Protein 3AV8 (pdb70)

Foldseek 3Di:
DKAWEWEQEPVGIDTDIARQPAFQVVVVVVVPDDAFDDPLQQADCGWKKFWPDDDQWDVVRHDHDPPVVVVRGIDNRSRTGHDYHTYIYTDCSVVPD/DWAWEWEQEPVGIDIFIGDQPDFQVVRCVVVPDDAWDDPLQQAALGWKKFFDDDDAWDVPRHDHDDPVCVVRGIDNRSRTGHPYHTYIYTPCSVVDD/DWAWEWEAEPVGIDTWIADQPDFQVVRCVVVVHDAFDDPLQQADCGWKKFWDDDDQWPQVRHDHADVVCVVSGIHNRSRTGHDYHTYIYTRCSVPRD/DWAWEWEQEPVGIDIWIADQPAFQVVRCVVVPHDAWDDPLQQAALTWKKFFDDDDAWDPPRHDHDDPVCVVRGIDRRSRTGHPYHTYIYTPCSVVVD

InterPro domains:
  IPR001041 2Fe-2S ferredoxin-type iron-sulfur binding domain [PF00111] (11-83)
  IPR001041 2Fe-2S ferredoxin-type iron-sulfur binding domain [PS51085] (4-94)
  IPR001041 2Fe-2S ferredoxin-type iron-sulfur binding domain [cd00207] (6-89)
  IPR006058 2Fe-2S ferredoxin, iron-sulphur binding site [PS00197] (40-48)
  IPR010241 Ferredoxin [2Fe-2S], plant and bacteria [TIGR02008] (2-97)
  IPR012675 Beta-grasp domain superfamily [G3DSA:3.10.20.30] (1-97)
  IPR036010 2Fe-2S ferredoxin-like superfamily [SSF54292] (2-96)

Organism: Aphanothece sacrum (NCBI:txid1122)

Radius of gyration: 24.13 Å; Cα contacts (8 Å, |Δi|>4): 921; chains: 4; bounding box: 49×52×68 Å

B-factor: mean 28.01, std 10.59, range [14.4, 88.68]

Nearest PDB structures (foldseek):
  3av8-assembly4_D  TM=1.004E+00  e=5.946E-20  Aphanothece sacrum
  1off-assembly1_A  TM=9.901E-01  e=1.319E-16  Synechocystis sp. PCC 6803
  4zhp-assembly1_A  TM=9.898E-01  e=2.352E-15  Solanum tuberosum
  3w5u-assembly4_H  TM=9.886E-01  e=1.447E-14  Zea mays
  4itk-assembly1_A  TM=9.803E-01  e=2.243E-14  Chlamydomonas reinhardtii

Sequence (388 aa):
ASYKVTLKTPDGDNVITVPDDEYILDVAEEQGLDLPYSCRAGACSTCAGKLVSGPAPDQSDQSFLDDDQIQAGYILTCVAYPTGDCVIETHKEEALYASYKVTLKTPDGDNVITVPDDEYILDVAEEQGLDLPYSCRAGACSTCAGKLVSGPAPDQSDQSFLDDDQIQAGYILTCVAYPTGDCVIETHKEEALYASYKVTLKTPDGDNVITVPDDEYILDVAEEQGLDLPYSCRAGACSTCAGKLVSGPAPDQSDQSFLDDDQIQAGYILTCVAYPTGDCVIETHKEEALYASYKVTLKTPDGDNVITVPDDEYILDVAEEQGLDLPYSCRAGACSTCAGKLVSGPAPDQSDQSFLDDDQIQAGYILTCVAYPTGDCVIETHKEEALY

Solvent-accessible surface area: 18842 Å² total; per-residue (Å²): 89,48,51,59,0,26,0,76,23,102,98,28,84,25,20,5,16,0,40,63,102,65,53,0,0,57,2,0,55,95,35,44,33,86,6,39,109,68,59,85,63,1,60,30,10,34,6,1,0,54,40,82,54,38,65,70,10,54,20,97,72,22,83,101,4,75,122,111,42,63,132,56,14,31,2,0,3,7,7,0,55,2,62,10,89,5,34,0,52,8,71,52,40,143,51,29,185,88,60,54,121,0,31,0,82,20,109,128,34,98,49,87,10,84,0,36,60,104,69,51,0,0,60,3,0,53,113,72,59,27,129,10,39,94,71,59,93,63,1,61,28,20,35,7,0,0,55,44,71,54,44,64,65,9,53,25,96,67,30,82,99,5,76,126,107,36,54,156,56,14,31,2,0,3,4,6,0,51,1,64,9,84,6,38,0,55,9,69,51,64,146,38,25,258,96,68,59,109,0,31,0,68,21,109,138,33,93,54,89,2,56,0,41,66,103,62,53,0,0,50,4,0,66,135,102,64,31,116,8,40,93,71,60,85,65,0,62,32,14,33,6,1,0,49,36,67,23,38,28,49,10,64,19,100,74,30,82,95,9,61,96,93,18,57,117,53,10,29,3,0,2,4,7,0,59,2,60,7,86,6,36,0,58,9,76,43,74,193,37,30,255,90,61,54,116,0,25,0,71,22,42,133,31,80,53,78,10,86,0,35,60,105,68,51,0,0,51,5,0,56,127,112,58,36,135,14,24,101,53,54,87,63,1,60,25,1,5,6,0,0,63,44,81,54,41,62,67,10,54,21,96,66,27,82,88,6,79,121,114,43,62,155,55,14,34,2,0,3,6,6,0,50,2,64,8,89,6,34,0,70,6,24,34,11,60,36,28,133

CATH classification: 3.10.20.30

Structure (mmCIF, N/CA/C/O backbone):
data_3AV8
#
_entry.id   3AV8
#
_cell.length_a   92.027
_cell.length_b   92.027
_cell.length_c   46.286
_cell.angle_alpha   90.00
_cell.angle_beta   90.00
_cell.angle_gamma   90.00
#
_symmetry.space_group_name_H-M   'P 41'
#
loop_
_entity.id
_entity.type
_entity.pdbx_description
1 polymer Ferredoxin-1
2 non-polymer 'FE2/S2 (INORGANIC) CLUSTER'
3 non-polymer 'SULFATE ION'
4 water water
#
loop_
_atom_site.group_PDB
_atom_site.id
_atom_site.type_symbol
_atom_site.label_atom_id
_atom_site.label_alt_id
_atom_site.label_comp_id
_atom_site.label_asym_id
_atom_site.label_entity_id
_atom_site.label_seq_id
_atom_site.pdbx_PDB_ins_code
_atom_site.Cartn_x
_atom_site.Cartn_y
_atom_site.Cartn_z
_atom_site.occupancy
_atom_site.B_iso_or_equiv
_atom_site.auth_seq_id
_atom_site.auth_comp_id
_atom_site.auth_asym_id
_atom_site.auth_atom_id
_atom_site.pdbx_PDB_model_num
ATOM 1 N N . ALA A 1 1 ? 67.883 42.976 24.086 1.00 29.09 1 ALA A N 1
ATOM 2 C CA . ALA A 1 1 ? 68.831 43.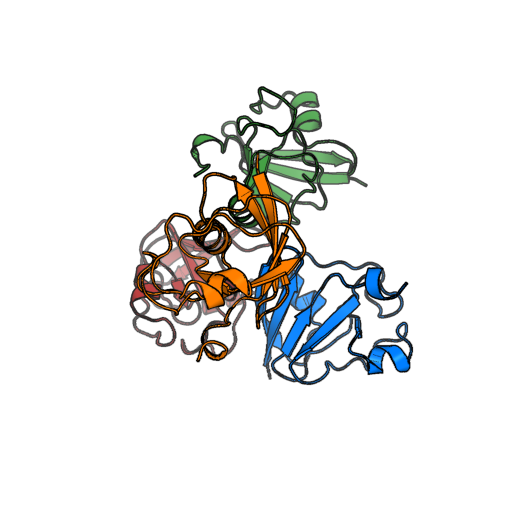742 23.248 1.00 27.00 1 ALA A CA 1
ATOM 3 C C . ALA A 1 1 ? 68.420 45.164 23.379 1.00 24.12 1 ALA A C 1
ATOM 4 O O . ALA A 1 1 ? 67.247 45.386 23.692 1.00 27.93 1 ALA A O 1
ATOM 6 N N . SER A 1 2 ? 69.365 46.029 23.116 1.00 22.18 2 SER A N 1
ATOM 7 C CA . SER A 1 2 ? 68.987 47.443 23.143 1.00 26.73 2 SER A CA 1
ATOM 8 C C . SER A 1 2 ? 69.628 48.091 21.959 1.00 25.84 2 SER A C 1
ATOM 9 O O . SER A 1 2 ? 70.553 47.525 21.323 1.00 27.96 2 SER A O 1
ATOM 12 N N . TYR A 1 3 ? 69.100 49.256 21.583 1.00 20.65 3 TYR A N 1
ATOM 13 C CA . TYR A 1 3 ? 69.540 50.013 20.396 1.00 19.43 3 TYR A CA 1
ATOM 14 C C . TYR A 1 3 ? 69.691 51.482 20.673 1.00 21.39 3 TYR A C 1
ATOM 15 O O . TYR A 1 3 ? 69.009 52.015 21.552 1.00 23.05 3 TYR A O 1
ATOM 24 N N . LYS A 1 4 ? 70.630 52.113 19.980 1.00 18.74 4 LYS A N 1
ATOM 25 C CA . LYS A 1 4 ? 70.793 53.508 20.073 1.00 17.72 4 LYS A CA 1
ATOM 26 C C . LYS A 1 4 ? 69.794 54.168 19.119 1.00 23.29 4 LYS A C 1
ATOM 27 O O . LYS A 1 4 ? 69.850 53.994 17.872 1.00 21.42 4 LYS A O 1
ATOM 33 N N . VAL A 1 5 ? 68.863 54.949 19.678 1.00 19.75 5 VAL A N 1
ATOM 34 C CA . VAL A 1 5 ? 67.842 55.648 18.901 1.00 18.42 5 VAL A CA 1
ATOM 35 C C . VAL A 1 5 ? 68.131 57.128 19.001 1.00 21.30 5 VAL A C 1
ATOM 36 O O . VAL A 1 5 ? 68.178 57.709 20.116 1.00 23.45 5 VAL A O 1
ATOM 40 N N . THR A 1 6 ? 68.438 57.776 17.872 1.00 19.58 6 THR A N 1
ATOM 41 C CA . THR A 1 6 ? 68.663 59.179 17.861 1.00 21.53 6 THR A CA 1
ATOM 42 C C . THR A 1 6 ? 67.339 59.857 17.559 1.00 23.96 6 THR A C 1
ATOM 43 O O . THR A 1 6 ? 66.769 59.655 16.498 1.00 20.81 6 THR A O 1
ATOM 47 N N . LEU A 1 7 ? 66.795 60.673 18.467 1.00 21.75 7 LEU A N 1
ATOM 48 C CA . LEU A 1 7 ? 65.529 61.368 18.179 1.00 20.19 7 LEU A CA 1
ATOM 49 C C . LEU A 1 7 ? 65.926 62.836 17.790 1.00 23.88 7 LEU A C 1
ATOM 50 O O . LEU A 1 7 ? 66.576 63.586 18.557 1.00 24.19 7 LEU A O 1
ATOM 55 N N . LYS A 1 8 ? 65.557 63.257 16.581 1.00 22.14 8 LYS A N 1
ATOM 56 C CA . LYS A 1 8 ? 65.876 64.616 16.090 1.00 22.84 8 LYS A CA 1
ATOM 57 C C . LYS A 1 8 ? 64.597 65.410 16.339 1.00 21.51 8 LYS A C 1
ATOM 58 O O . LYS A 1 8 ? 63.614 65.240 15.607 1.00 24.85 8 LYS A O 1
ATOM 64 N N . THR A 1 9 ? 64.608 66.214 17.412 1.00 24.81 9 THR A N 1
ATOM 65 C CA . THR A 1 9 ? 63.424 66.983 17.767 1.00 34.09 9 THR A CA 1
ATOM 66 C C . THR A 1 9 ? 63.550 68.447 17.260 1.00 43.72 9 THR A C 1
ATOM 67 O O . THR A 1 9 ? 64.628 68.919 16.911 1.00 33.96 9 THR A O 1
ATOM 71 N N . PRO A 1 10 ? 62.433 69.163 17.189 1.00 41.73 10 PRO A N 1
ATOM 72 C CA . PRO A 1 10 ? 62.565 70.548 16.685 1.00 39.68 10 PRO A CA 1
ATOM 73 C C . PRO A 1 10 ? 63.609 71.309 17.496 1.00 46.47 10 PRO A C 1
ATOM 74 O O . PRO A 1 10 ? 64.256 72.226 17.007 1.00 56.95 10 PRO A O 1
ATOM 78 N N . ASP A 1 11 ? 63.777 70.909 18.743 1.00 42.23 11 ASP A N 1
ATOM 79 C CA . ASP A 1 11 ? 64.721 71.560 19.640 1.00 47.01 11 ASP A CA 1
ATOM 80 C C . ASP A 1 11 ? 66.185 71.108 19.543 1.00 57.70 11 ASP A C 1
ATOM 81 O O . ASP A 1 11 ? 67.079 71.912 19.761 1.00 60.96 11 ASP A O 1
ATOM 86 N N . GLY A 1 12 ? 66.428 69.837 19.217 1.00 48.51 12 GLY A N 1
ATOM 87 C CA . GLY A 1 12 ? 67.784 69.321 19.119 1.00 32.06 12 GLY A CA 1
ATOM 88 C C . GLY A 1 12 ? 67.749 67.789 19.015 1.00 40.92 12 GLY A C 1
ATOM 89 O O . GLY A 1 12 ? 66.687 67.158 19.167 1.00 36.57 12 GLY A O 1
ATOM 90 N N . ASP A 1 13 ? 68.918 67.214 18.758 1.00 26.68 13 ASP A N 1
ATOM 91 C CA . ASP A 1 13 ? 69.113 65.745 18.663 1.00 27.94 13 ASP A CA 1
ATOM 92 C C . ASP A 1 13 ? 69.447 65.106 19.953 1.00 27.47 13 ASP A C 1
ATOM 93 O O . ASP A 1 13 ? 70.322 65.578 20.662 1.00 29.32 13 ASP A O 1
ATOM 98 N N . ASN A 1 14 ? 68.780 63.988 20.241 1.00 24.72 14 ASN A N 1
ATOM 99 C CA . ASN A 1 14 ? 69.086 63.261 21.473 1.00 23.93 14 ASN A CA 1
ATOM 100 C C . ASN A 1 14 ? 69.303 61.786 21.259 1.00 20.95 14 ASN A C 1
ATOM 101 O O . ASN A 1 14 ? 68.401 61.115 20.805 1.00 24.28 14 ASN A O 1
ATOM 106 N N . VAL A 1 15 ? 70.452 61.298 21.629 1.00 23.58 15 VAL A N 1
ATOM 107 C CA . VAL A 1 15 ? 70.762 59.879 21.498 1.00 26.62 15 VAL A CA 1
ATOM 108 C C . VAL A 1 15 ? 70.375 59.214 22.818 1.00 28.84 15 VAL A C 1
ATOM 109 O O . VAL A 1 15 ? 70.859 59.581 23.890 1.00 28.99 15 VAL A O 1
ATOM 113 N N . ILE A 1 16 ? 69.446 58.281 22.736 1.00 21.38 16 ILE A N 1
ATOM 114 C CA . ILE A 1 16 ? 69.092 57.513 23.927 1.00 20.81 16 ILE A CA 1
ATOM 115 C C . ILE A 1 16 ? 69.195 55.994 23.650 1.00 26.44 16 ILE A C 1
ATOM 116 O O . ILE A 1 16 ? 69.258 55.523 22.498 1.00 22.46 16 ILE A O 1
ATOM 121 N N . THR A 1 17 ? 69.111 55.175 24.681 1.00 22.40 17 THR A N 1
ATOM 122 C CA . THR A 1 17 ? 69.200 53.705 24.536 1.00 21.37 17 THR A CA 1
ATOM 123 C C . THR A 1 17 ? 67.845 53.162 24.794 1.00 24.10 17 THR A C 1
ATOM 124 O O . THR A 1 17 ? 67.208 53.352 25.884 1.00 24.17 17 THR A O 1
ATOM 128 N N . VAL A 1 18 ? 67.294 52.458 23.799 1.00 20.47 18 VAL A N 1
ATOM 129 C CA . VAL A 1 18 ? 66.003 51.895 23.981 1.00 19.01 18 VAL A CA 1
ATOM 130 C C . VAL A 1 18 ? 66.034 50.370 23.883 1.00 22.14 18 VAL A C 1
ATOM 131 O O . VAL A 1 18 ? 66.545 49.860 22.841 1.00 22.17 18 VAL A O 1
ATOM 135 N N . PRO A 1 19 ? 65.511 49.621 24.871 1.00 22.20 19 PRO A N 1
ATOM 136 C CA . PRO A 1 19 ? 65.485 48.154 24.794 1.00 24.03 19 PRO A CA 1
ATOM 137 C C . PRO A 1 19 ? 64.529 47.701 23.693 1.00 29.27 19 PRO A C 1
ATOM 138 O O . PRO A 1 19 ? 63.563 48.441 23.326 1.00 21.33 19 PRO A O 1
ATOM 142 N N . ASP A 1 20 ? 64.740 46.488 23.137 1.00 24.04 20 ASP A N 1
ATOM 143 C CA . ASP A 1 20 ? 63.828 46.002 22.081 1.00 22.15 20 ASP A CA 1
ATOM 144 C C . ASP A 1 20 ? 62.365 45.721 22.484 1.00 21.71 20 ASP A C 1
ATOM 145 O O . ASP A 1 20 ? 61.499 45.515 21.642 1.00 22.91 20 ASP A O 1
ATOM 150 N N . ASP A 1 21 ? 62.083 45.712 23.814 1.00 21.91 21 ASP A N 1
ATOM 151 C CA . ASP A 1 21 ? 60.731 45.423 24.273 1.00 23.65 21 ASP A CA 1
ATOM 152 C C . ASP A 1 21 ? 60.031 46.570 24.969 1.00 23.12 21 ASP A C 1
ATOM 153 O O . ASP A 1 21 ? 59.085 46.341 25.727 1.00 27.14 21 ASP A O 1
ATOM 158 N N . GLU A 1 22 ? 60.504 47.772 24.706 1.00 24.32 22 GLU A N 1
ATOM 159 C CA . GLU A 1 22 ? 59.854 49.005 25.246 1.00 23.18 22 GLU A CA 1
ATOM 160 C C . GLU A 1 22 ? 59.570 49.963 24.070 1.00 24.44 22 GLU A C 1
ATOM 161 O O . GLU A 1 22 ? 60.337 50.053 23.099 1.00 24.17 22 GLU A O 1
ATOM 167 N N . TYR A 1 23 ? 58.494 50.690 24.184 1.00 21.75 23 TYR A N 1
ATOM 168 C CA . TYR A 1 23 ? 58.111 51.654 23.137 1.00 20.69 23 TYR A CA 1
ATOM 169 C C . TYR A 1 23 ? 58.981 52.830 23.143 1.00 21.21 23 TYR A C 1
ATOM 170 O O . TYR A 1 23 ? 59.441 53.345 24.162 1.00 22.24 23 TYR A O 1
ATOM 179 N N . ILE A 1 24 ? 59.232 53.415 21.953 1.00 18.82 24 ILE A N 1
ATOM 180 C CA . ILE A 1 24 ? 60.103 54.519 21.870 1.00 18.18 24 ILE A CA 1
ATOM 181 C C . ILE A 1 24 ? 59.617 55.757 22.635 1.00 19.61 24 ILE A C 1
ATOM 182 O O . ILE A 1 24 ? 60.459 56.387 23.285 1.00 20.76 24 ILE A O 1
ATOM 187 N N . LEU A 1 25 ? 58.304 56.048 22.564 1.00 18.67 25 LEU A N 1
ATOM 188 C CA . LEU A 1 25 ? 57.832 57.247 23.277 1.00 19.16 25 LEU A CA 1
ATOM 189 C C . LEU A 1 25 ? 58.082 57.059 24.810 1.00 19.21 25 LEU A C 1
ATOM 190 O O . LEU A 1 25 ? 58.530 58.017 25.486 1.00 21.09 25 LEU A O 1
ATOM 195 N N . ASP A 1 26 ? 57.724 55.840 25.286 1.00 22.58 26 ASP A N 1
ATOM 196 C CA . ASP A 1 26 ? 57.825 55.561 26.748 1.00 24.49 26 ASP A CA 1
ATOM 197 C C . ASP A 1 26 ? 59.230 55.821 27.222 1.00 20.64 26 ASP A C 1
ATOM 198 O O . ASP A 1 26 ? 59.469 56.516 28.231 1.00 23.67 26 ASP A O 1
ATOM 203 N N . VAL A 1 27 ? 60.225 55.267 26.508 1.00 22.19 27 VAL A N 1
ATOM 204 C CA . VAL A 1 27 ? 61.580 55.407 26.913 1.00 22.36 27 VAL A CA 1
ATOM 205 C C . VAL A 1 27 ? 62.091 56.787 26.747 1.00 21.21 27 VAL A C 1
ATOM 206 O O . VAL A 1 27 ? 62.859 57.343 27.552 1.00 25.05 27 VAL A O 1
ATOM 210 N N . ALA A 1 28 ? 61.641 57.511 25.683 1.00 19.48 28 ALA A N 1
ATOM 211 C CA . ALA A 1 28 ? 62.057 58.877 25.587 1.00 19.21 28 ALA A CA 1
ATOM 212 C C . ALA A 1 28 ? 61.606 59.814 26.787 1.00 19.65 28 ALA A C 1
ATOM 213 O O . ALA A 1 28 ? 62.332 60.707 27.212 1.00 22.81 28 ALA A O 1
ATOM 215 N N . GLU A 1 29 ? 60.374 59.580 27.161 1.00 20.61 29 GLU A N 1
ATOM 216 C CA . GLU A 1 29 ? 59.820 60.379 28.275 1.00 20.02 29 GLU A CA 1
ATOM 217 C C . GLU A 1 29 ? 60.639 60.058 29.573 1.00 21.67 29 GLU A C 1
ATOM 218 O O . GLU A 1 29 ? 60.838 60.978 30.390 1.00 23.71 29 GLU A O 1
ATOM 224 N N . GLU A 1 30 ? 61.013 58.779 29.803 1.00 24.15 30 GLU A N 1
ATOM 225 C CA . GLU A 1 30 ? 61.799 58.358 30.976 1.00 26.82 30 GLU A CA 1
ATOM 226 C C . GLU A 1 30 ? 63.105 59.144 30.947 1.00 28.18 30 GLU A C 1
ATOM 227 O O . GLU A 1 30 ? 63.706 59.400 31.965 1.00 29.18 30 GLU A O 1
ATOM 233 N N . GLN A 1 31 ? 63.597 59.522 29.771 1.00 25.23 31 GLN A N 1
ATOM 234 C CA . GLN A 1 31 ? 64.862 60.250 29.646 1.00 26.48 31 GLN A CA 1
ATOM 235 C C . GLN A 1 31 ? 64.734 61.757 29.635 1.00 39.83 31 GLN A C 1
ATOM 236 O O . GLN A 1 31 ? 65.695 62.457 29.378 1.00 36.77 31 GLN A O 1
ATOM 242 N N . GLY A 1 32 ? 63.526 62.258 29.914 1.00 24.97 32 GLY A N 1
ATOM 243 C CA . GLY A 1 32 ? 63.265 63.671 30.020 1.00 24.56 32 GLY A CA 1
ATOM 244 C C . GLY A 1 32 ? 62.910 64.365 28.756 1.00 35.64 32 GLY A C 1
ATOM 245 O O . GLY A 1 32 ? 62.961 65.587 28.699 1.00 37.70 32 GLY A O 1
ATOM 246 N N . LEU A 1 33 ? 62.543 63.611 27.728 1.00 26.20 33 LEU A N 1
ATOM 247 C CA . LEU A 1 33 ? 62.173 64.282 26.437 1.00 26.46 33 LEU A CA 1
ATOM 248 C C . LEU A 1 33 ? 60.655 64.489 26.441 1.00 30.39 33 LEU A C 1
ATOM 249 O O . LEU A 1 33 ? 59.926 63.668 27.039 1.00 30.25 33 LEU A O 1
ATOM 254 N N . ASP A 1 34 ? 60.201 65.522 25.720 1.00 27.75 34 ASP A N 1
ATOM 255 C CA . ASP A 1 34 ? 58.758 65.835 25.700 1.00 29.08 34 ASP A CA 1
ATOM 256 C C . ASP A 1 34 ? 58.375 65.656 24.258 1.00 28.94 34 ASP A C 1
ATOM 257 O O . ASP A 1 34 ? 58.725 66.473 23.405 1.00 33.53 34 ASP A O 1
ATOM 262 N N . LEU A 1 35 ? 57.699 64.579 23.973 1.00 23.52 35 LEU A N 1
ATOM 263 C CA . LEU A 1 35 ? 57.274 64.311 22.572 1.00 21.80 35 LEU A CA 1
ATOM 264 C C . LEU A 1 35 ? 55.746 64.340 22.564 1.00 25.22 35 LEU A C 1
ATOM 265 O O . LEU A 1 35 ? 55.061 64.034 23.577 1.00 22.49 35 LEU A O 1
ATOM 270 N N . PRO A 1 36 ? 55.152 64.638 21.408 1.00 19.47 36 PRO A N 1
ATOM 271 C CA . PRO A 1 36 ? 53.704 64.698 21.322 1.00 19.72 36 PRO A CA 1
ATOM 272 C C . PRO A 1 36 ? 52.992 63.366 21.401 1.00 23.17 36 PRO A C 1
ATOM 273 O O . PRO A 1 36 ? 53.514 62.324 20.931 1.00 21.27 36 PRO A O 1
ATOM 277 N N . TYR A 1 37 ? 51.762 63.391 21.926 1.00 21.08 37 TYR A N 1
ATOM 278 C CA . TYR A 1 37 ? 50.946 62.221 21.976 1.00 19.48 37 TYR A CA 1
ATOM 279 C C . TYR A 1 37 ? 49.513 62.595 22.448 1.00 17.73 37 TYR A C 1
ATOM 280 O O . TYR A 1 37 ? 49.317 63.696 23.031 1.00 20.97 37 TYR A O 1
ATOM 289 N N . SER A 1 38 ? 48.591 61.718 22.132 1.00 19.20 38 SER A N 1
ATOM 290 C CA . SER A 1 38 ? 47.258 61.851 22.651 1.00 18.82 38 SER A CA 1
ATOM 291 C C . SER A 1 38 ? 46.745 60.428 22.958 1.00 21.03 38 SER A C 1
ATOM 292 O O . SER A 1 38 ? 46.796 60.014 24.104 1.00 20.95 38 SER A O 1
ATOM 295 N N . CYS A 1 39 ? 46.250 59.653 22.018 1.00 17.27 39 CYS A N 1
ATOM 296 C CA . CYS A 1 39 ? 45.656 58.385 22.317 1.00 19.74 39 CYS A CA 1
ATOM 297 C C . CYS A 1 39 ? 46.591 57.313 22.929 1.00 23.72 39 CYS A C 1
ATOM 298 O O . CYS A 1 39 ? 46.127 56.449 23.669 1.00 21.81 39 CYS A O 1
ATOM 301 N N . ARG A 1 40 ? 47.876 57.339 22.583 1.00 19.81 40 ARG A N 1
ATOM 302 C CA . ARG A 1 40 ? 48.888 56.346 22.973 1.00 20.92 40 ARG A CA 1
ATOM 303 C C . ARG A 1 40 ? 48.434 54.932 22.659 1.00 19.99 40 ARG A C 1
ATOM 304 O O . ARG A 1 40 ? 48.828 53.977 23.349 1.00 22.64 40 ARG A O 1
ATOM 312 N N . ALA A 1 41 ? 47.692 54.750 21.568 1.00 19.17 41 ALA A N 1
ATOM 313 C CA . ALA A 1 41 ? 47.138 53.422 21.217 1.00 22.26 41 ALA A CA 1
ATOM 314 C C . ALA A 1 41 ? 47.275 53.128 19.700 1.00 20.79 41 ALA A C 1
ATOM 315 O O . ALA A 1 41 ? 46.636 52.184 19.139 1.00 26.50 41 ALA A O 1
ATOM 317 N N . GLY A 1 42 ? 48.127 53.937 19.060 1.00 22.76 42 GLY A N 1
ATOM 318 C CA . GLY A 1 42 ? 48.336 53.675 17.634 1.00 23.61 42 GLY A CA 1
ATOM 319 C C . GLY A 1 42 ? 47.181 54.013 16.745 1.00 29.34 42 GLY A C 1
ATOM 320 O O . GLY A 1 42 ? 47.112 53.513 15.609 1.00 25.60 42 GLY A O 1
ATOM 321 N N . ALA A 1 43 ? 46.274 54.859 17.234 1.00 25.00 43 ALA A N 1
ATOM 322 C CA . ALA A 1 43 ? 45.097 55.129 16.424 1.00 25.03 43 ALA A CA 1
ATOM 323 C C . ALA A 1 43 ? 44.870 56.548 15.997 1.00 30.51 43 ALA A C 1
ATOM 324 O O . ALA A 1 43 ? 43.702 56.974 15.676 1.00 27.84 43 ALA A O 1
ATOM 326 N N . CYS A 1 44 ? 45.938 57.322 15.960 1.00 28.03 44 CYS A N 1
ATOM 327 C CA . CYS A 1 44 ? 45.856 58.698 15.573 1.00 27.17 44 CYS A CA 1
ATOM 328 C C . CYS A 1 44 ? 47.227 59.088 15.005 1.00 26.21 44 CYS A C 1
ATOM 329 O O . CYS A 1 44 ? 48.058 58.180 14.716 1.00 27.09 44 CYS A O 1
ATOM 332 N N . SER A 1 45 ? 47.425 60.347 14.740 1.00 26.62 45 SER A N 1
ATOM 333 C CA . SER A 1 45 ? 48.713 60.706 14.166 1.00 27.31 45 SER A CA 1
ATOM 334 C C . SER A 1 45 ? 49.503 61.625 15.047 1.00 23.09 45 SER A C 1
ATOM 335 O O . SER A 1 45 ? 50.526 62.164 14.671 1.00 22.06 45 SER A O 1
ATOM 338 N N . THR A 1 46 ? 49.028 61.836 16.278 1.00 21.66 46 THR A N 1
ATOM 339 C CA . THR A 1 46 ? 49.684 62.867 17.092 1.00 20.26 46 THR A CA 1
ATOM 340 C C . THR A 1 46 ? 51.186 62.666 17.428 1.00 20.23 46 THR A C 1
ATOM 341 O O . THR A 1 46 ? 51.954 63.576 17.511 1.00 20.60 46 THR A O 1
ATOM 345 N N . CYS A 1 47 ? 51.542 61.399 17.684 1.00 21.76 47 CYS A N 1
ATOM 346 C CA . CYS A 1 47 ? 52.900 60.989 18.001 1.00 19.45 47 CYS A CA 1
ATOM 347 C C . CYS A 1 47 ? 53.725 60.672 16.766 1.00 20.52 47 CYS A C 1
ATOM 348 O O . CYS A 1 47 ? 54.822 60.124 16.916 1.00 21.18 47 CYS A O 1
ATOM 351 N N . ALA A 1 48 ? 53.283 61.062 15.580 1.00 19.97 48 ALA A N 1
ATOM 352 C CA . ALA A 1 48 ? 54.048 60.654 14.365 1.00 22.02 48 ALA A CA 1
ATOM 353 C C . ALA A 1 48 ? 55.418 61.143 14.341 1.00 18.54 48 ALA A C 1
ATOM 354 O O . ALA A 1 48 ? 55.740 62.245 14.720 1.00 18.61 48 ALA A O 1
ATOM 356 N N . GLY A 1 49 ? 56.299 60.248 13.860 1.00 18.97 49 GLY A N 1
ATOM 357 C CA . GLY A 1 49 ? 57.681 60.631 13.585 1.00 19.61 49 GLY A CA 1
ATOM 358 C C . GLY A 1 49 ? 57.995 60.076 12.153 1.00 15.75 49 GLY A C 1
ATOM 359 O O . GLY A 1 49 ? 57.172 59.447 11.523 1.00 19.20 49 GLY A O 1
ATOM 360 N N . LYS A 1 50 ? 59.250 60.301 11.719 1.00 19.71 50 LYS A N 1
ATOM 361 C CA . LYS A 1 50 ? 59.663 59.771 10.418 1.00 20.85 50 LYS A CA 1
ATOM 362 C C . LYS A 1 50 ? 61.098 59.215 10.502 1.00 17.72 50 LYS A C 1
ATOM 363 O O . LYS A 1 50 ? 62.010 59.851 11.007 1.00 20.09 50 LYS A O 1
ATOM 369 N N . LEU A 1 51 ? 61.225 58.016 9.966 1.00 17.85 51 LEU A N 1
ATOM 370 C CA . LEU A 1 51 ? 62.497 57.268 9.984 1.00 19.16 51 LEU A CA 1
ATOM 371 C C . LEU A 1 51 ? 63.480 57.978 9.038 1.00 20.71 51 LEU A C 1
ATOM 372 O O . LEU A 1 51 ? 63.085 58.313 7.881 1.00 24.60 51 LEU A O 1
ATOM 377 N N . VAL A 1 52 ? 64.653 58.250 9.526 1.00 18.79 52 VAL A N 1
ATOM 378 C CA . VAL A 1 52 ? 65.740 58.929 8.768 1.00 22.98 52 VAL A CA 1
ATOM 379 C C . VAL A 1 52 ? 66.740 57.857 8.352 1.00 23.62 52 VAL A C 1
ATOM 380 O O . VAL A 1 52 ? 67.237 57.830 7.190 1.00 23.97 52 VAL A O 1
ATOM 384 N N . SER A 1 53 ? 67.091 56.952 9.251 1.00 20.63 53 SER A N 1
ATOM 385 C CA . SER A 1 53 ? 68.022 55.850 8.915 1.00 20.31 53 SER A CA 1
ATOM 386 C C . SER A 1 53 ? 67.895 54.709 9.870 1.00 25.04 53 SER A C 1
ATOM 387 O O . SER A 1 53 ? 67.316 54.871 10.939 1.00 19.66 53 SER A O 1
ATOM 390 N N . GLY A 1 54 ? 68.390 53.558 9.515 1.00 21.55 54 GLY A N 1
ATOM 391 C CA . GLY A 1 54 ? 68.273 52.388 10.366 1.00 17.89 54 GLY A CA 1
ATOM 392 C C . GLY A 1 54 ? 67.112 51.554 10.003 1.00 19.97 54 GLY A C 1
ATOM 393 O O . GLY A 1 54 ? 66.271 51.994 9.218 1.00 21.52 54 GLY A O 1
ATOM 394 N N . PRO A 1 55 ? 67.029 50.366 10.558 1.00 20.09 55 PRO A N 1
ATOM 395 C CA . PRO A 1 55 ? 65.893 49.496 10.231 1.00 19.79 55 PRO A CA 1
ATOM 396 C C . PRO A 1 55 ? 64.543 50.035 10.725 1.00 22.05 55 PRO A C 1
ATOM 397 O O . PRO A 1 55 ? 64.445 50.768 11.739 1.00 20.38 55 PRO A O 1
ATOM 401 N N . ALA A 1 56 ? 63.483 49.625 10.055 1.00 21.11 56 ALA A N 1
ATOM 402 C CA . ALA A 1 56 ? 62.202 50.090 10.480 1.00 21.31 56 ALA A CA 1
ATOM 403 C C . ALA A 1 56 ? 61.773 49.561 11.874 1.00 16.19 56 ALA A C 1
ATOM 404 O O . ALA A 1 56 ? 61.942 48.401 12.146 1.00 17.21 56 ALA A O 1
ATOM 406 N N . PRO A 1 57 ? 61.219 50.443 12.726 1.00 15.68 57 PRO A N 1
ATOM 407 C CA . PRO A 1 57 ? 60.735 49.987 14.024 1.00 16.00 57 PRO A CA 1
ATOM 408 C C . PRO A 1 57 ? 59.582 49.026 13.788 1.00 17.99 57 PRO A C 1
ATOM 409 O O . PRO A 1 57 ? 58.909 49.018 12.758 1.00 18.18 57 PRO A O 1
ATOM 413 N N . ASP A 1 58 ? 59.355 48.157 14.771 1.00 17.79 58 ASP A N 1
ATOM 414 C CA . ASP A 1 58 ? 58.198 47.220 14.755 1.00 18.37 58 ASP A CA 1
ATOM 415 C C . ASP A 1 58 ? 56.976 48.027 15.119 1.00 24.63 58 ASP A C 1
ATOM 416 O O . ASP A 1 58 ? 56.882 48.458 16.282 1.00 21.47 58 ASP A O 1
ATOM 421 N N . GLN A 1 59 ? 56.044 48.022 14.160 1.00 22.32 59 GLN A N 1
ATOM 422 C CA . GLN A 1 59 ? 54.753 48.735 14.214 1.00 22.85 59 GLN A CA 1
ATOM 423 C C . GLN A 1 59 ? 53.567 47.753 14.151 1.00 24.91 59 GLN A C 1
ATOM 424 O O . GLN A 1 59 ? 52.490 48.106 13.685 1.00 27.41 59 GLN A O 1
ATOM 430 N N . SER A 1 60 ? 53.802 46.518 14.519 1.00 26.18 60 SER A N 1
ATOM 431 C CA . SER A 1 60 ? 52.757 45.549 14.482 1.00 22.64 60 SER A CA 1
ATOM 432 C C . SER A 1 60 ? 51.556 46.060 15.333 1.00 31.48 60 SER A C 1
ATOM 433 O O . SER A 1 60 ? 50.440 45.625 15.134 1.00 32.00 60 SER A O 1
ATOM 436 N N . ASP A 1 61 ? 51.797 46.981 16.265 1.00 26.89 61 ASP A N 1
ATOM 437 C CA . ASP A 1 61 ? 50.704 47.458 17.115 1.00 30.46 61 ASP A CA 1
ATOM 438 C C . ASP A 1 61 ? 50.032 48.714 16.623 1.00 26.59 61 ASP A C 1
ATOM 439 O O . ASP A 1 61 ? 49.067 49.177 17.266 1.00 35.04 61 ASP A O 1
ATOM 444 N N . GLN A 1 62 ? 50.433 49.298 15.495 1.00 23.02 62 GLN A N 1
ATOM 445 C CA . GLN A 1 62 ? 49.832 50.529 15.008 1.00 25.37 62 GLN A CA 1
ATOM 446 C C . GLN A 1 62 ? 48.665 50.246 14.052 1.00 34.87 62 GLN A C 1
ATOM 447 O O . GLN A 1 62 ? 48.590 49.150 13.438 1.00 37.66 62 GLN A O 1
ATOM 453 N N . SER A 1 63 ? 47.762 51.203 13.880 1.00 29.00 63 SER A N 1
ATOM 454 C CA . SER A 1 63 ? 46.627 50.963 12.967 1.00 33.61 63 SER A CA 1
ATOM 455 C C . SER A 1 63 ? 46.277 52.205 12.132 1.00 29.88 63 SER A C 1
ATOM 456 O O . SER A 1 63 ? 45.843 52.106 10.973 1.00 34.49 63 SER A O 1
ATOM 459 N N . PHE A 1 64 ? 46.527 53.389 12.673 1.00 26.48 64 PHE A N 1
ATOM 460 C CA . PHE A 1 64 ? 46.199 54.591 11.937 1.00 34.24 64 PHE A CA 1
ATOM 461 C C . PHE A 1 64 ? 46.896 54.889 10.627 1.00 42.18 64 PHE A C 1
ATOM 462 O O . PHE A 1 64 ? 46.221 55.306 9.675 1.00 34.51 64 PHE A O 1
ATOM 470 N N . LEU A 1 65 ? 48.218 54.716 10.533 1.00 28.99 65 LEU A N 1
ATOM 471 C CA . LEU A 1 65 ? 48.840 55.045 9.281 1.00 29.45 65 LEU A CA 1
ATOM 472 C C . LEU A 1 65 ? 48.395 54.013 8.232 1.00 25.44 65 LEU A C 1
ATOM 473 O O . LEU A 1 65 ? 48.185 52.820 8.510 1.00 32.57 65 LEU A O 1
ATOM 478 N N . ASP A 1 66 ? 48.255 54.489 7.006 1.00 35.76 66 ASP A N 1
ATOM 479 C CA . ASP A 1 66 ? 47.897 53.528 5.987 1.00 31.88 66 ASP A CA 1
ATOM 480 C C . ASP A 1 66 ? 49.181 52.847 5.529 1.00 42.78 66 ASP A C 1
ATOM 481 O O . ASP A 1 66 ? 50.305 53.406 5.617 1.00 39.91 66 ASP A O 1
ATOM 486 N N . ASP A 1 67 ? 49.000 51.616 5.063 1.00 50.21 67 ASP A N 1
ATOM 487 C CA . ASP A 1 67 ? 50.073 50.761 4.593 1.00 48.67 67 ASP A CA 1
ATOM 488 C C . ASP A 1 67 ? 51.074 51.560 3.778 1.00 46.48 67 ASP A C 1
ATOM 489 O O . ASP A 1 67 ? 52.296 51.291 3.818 1.00 48.42 67 ASP A O 1
ATOM 494 N N . ASP A 1 68 ? 50.529 52.554 3.076 1.00 32.60 68 ASP A N 1
ATOM 495 C CA . ASP A 1 68 ? 51.291 53.445 2.216 1.00 36.66 68 ASP A CA 1
ATOM 496 C C . ASP A 1 68 ? 52.220 54.254 3.068 1.00 42.20 68 ASP A C 1
ATOM 497 O O . ASP A 1 68 ? 53.347 54.467 2.707 1.00 33.86 68 ASP A O 1
ATOM 502 N N . GLN A 1 69 ? 51.712 54.760 4.193 1.00 40.22 69 GLN A N 1
ATOM 503 C CA . GLN A 1 69 ? 52.535 55.605 5.037 1.00 40.71 69 GLN A CA 1
ATOM 504 C C . GLN A 1 69 ? 53.597 54.826 5.797 1.00 26.21 69 GLN A C 1
ATOM 505 O O . GLN A 1 69 ? 54.726 55.362 6.014 1.00 28.67 69 GLN A O 1
ATOM 511 N N . ILE A 1 70 ? 53.321 53.559 6.161 1.00 29.43 70 ILE A N 1
ATOM 512 C CA . ILE A 1 70 ? 54.288 52.784 6.914 1.00 38.07 70 ILE A CA 1
ATOM 513 C C . ILE A 1 70 ? 55.384 52.602 5.919 1.00 37.85 70 ILE A C 1
ATOM 514 O O . ILE A 1 70 ? 56.563 52.694 6.201 1.00 33.45 70 ILE A O 1
ATOM 519 N N . GLN A 1 71 ? 54.924 52.463 4.697 1.00 45.08 71 GLN A N 1
ATOM 520 C CA . GLN A 1 71 ? 55.735 52.342 3.527 1.00 43.86 71 GLN A CA 1
ATOM 521 C C . GLN A 1 71 ? 56.896 53.333 3.443 1.00 34.00 71 GLN A C 1
ATOM 522 O O . GLN A 1 71 ? 58.094 53.014 3.347 1.00 49.22 71 GLN A O 1
ATOM 528 N N . ALA A 1 72 ? 56.470 54.560 3.448 1.00 30.84 72 ALA A N 1
ATOM 529 C CA . ALA A 1 72 ? 57.258 55.780 3.397 1.00 28.55 72 ALA A CA 1
ATOM 530 C C . ALA A 1 72 ? 58.083 56.248 4.650 1.00 32.61 72 ALA A C 1
ATOM 531 O O . ALA A 1 72 ? 58.694 57.336 4.634 1.00 33.79 72 ALA A O 1
ATOM 533 N N . GLY A 1 73 ? 58.031 55.448 5.686 1.00 31.93 73 GLY A N 1
ATOM 534 C CA . GLY A 1 73 ? 58.788 55.727 6.902 1.00 29.14 73 GLY A CA 1
ATOM 535 C C . GLY A 1 73 ? 58.106 56.453 8.070 1.00 24.60 73 GLY A C 1
ATOM 536 O O . GLY A 1 73 ? 58.836 56.781 9.042 1.00 23.72 73 GLY A O 1
ATOM 537 N N . TYR A 1 74 ? 56.814 56.759 7.976 1.00 23.98 74 TYR A N 1
ATOM 538 C CA . TYR A 1 74 ? 56.136 57.394 9.126 1.00 21.37 74 TYR A CA 1
ATOM 539 C C . TYR A 1 74 ? 55.947 56.307 10.159 1.00 17.01 74 TYR A C 1
ATOM 540 O O . TYR A 1 74 ? 55.749 55.134 9.889 1.00 21.91 74 TYR A O 1
ATOM 549 N N . ILE A 1 75 ? 56.076 56.799 11.399 1.00 19.35 75 ILE A N 1
ATOM 550 C CA . ILE A 1 75 ? 56.053 55.925 12.611 1.00 19.37 75 ILE A CA 1
ATOM 551 C C . ILE A 1 75 ? 55.183 56.561 13.687 1.00 19.42 75 ILE A C 1
ATOM 552 O O . ILE A 1 75 ? 55.285 57.706 13.957 1.00 21.21 75 ILE A O 1
ATOM 557 N N . LEU A 1 76 ? 54.383 55.703 14.285 1.00 20.07 76 LEU A N 1
ATOM 558 C CA . LEU A 1 76 ? 53.592 56.106 15.466 1.00 22.61 76 LEU A CA 1
ATOM 559 C C . LEU A 1 76 ? 54.476 55.664 16.670 1.00 18.10 76 LEU A C 1
ATOM 560 O O . LEU A 1 76 ? 54.519 54.497 17.053 1.00 20.33 76 LEU A O 1
ATOM 565 N N . THR A 1 77 ? 55.134 56.688 17.192 1.00 16.82 77 THR A N 1
ATOM 566 C CA . THR A 1 77 ? 56.098 56.465 18.247 1.00 17.34 77 THR A CA 1
ATOM 567 C C . THR A 1 77 ? 55.533 55.914 19.544 1.00 16.74 77 THR A C 1
ATOM 568 O O . THR A 1 77 ? 56.334 55.260 20.281 1.00 18.77 77 THR A O 1
ATOM 572 N N . CYS A 1 78 ? 54.231 56.135 19.790 1.00 18.09 78 CYS A N 1
ATOM 573 C CA . CYS A 1 78 ? 53.734 55.607 21.037 1.00 18.93 78 CYS A CA 1
ATOM 574 C C . CYS A 1 78 ? 53.661 54.070 21.103 1.00 22.76 78 CYS A C 1
ATOM 575 O O . CYS A 1 78 ? 53.463 53.510 22.199 1.00 22.61 78 CYS A O 1
ATOM 578 N N . VAL A 1 79 ? 53.652 53.370 19.961 1.00 17.99 79 VAL A N 1
ATOM 579 C CA . VAL A 1 79 ? 53.498 51.954 20.011 1.00 19.79 79 VAL A CA 1
ATOM 580 C C . VAL A 1 79 ? 54.629 51.320 19.113 1.00 17.56 79 VAL A C 1
ATOM 581 O O . VAL A 1 79 ? 54.434 50.212 18.675 1.00 25.73 79 VAL A O 1
ATOM 585 N N . ALA A 1 80 ? 55.691 52.014 18.904 1.00 17.04 80 ALA A N 1
ATOM 586 C CA . ALA A 1 80 ? 56.822 51.528 18.093 1.00 21.08 80 ALA A CA 1
ATOM 587 C C . ALA A 1 80 ? 58.003 50.965 18.933 1.00 22.69 80 ALA A C 1
ATOM 588 O O . ALA A 1 80 ? 58.550 51.645 19.800 1.00 23.59 80 ALA A O 1
ATOM 590 N N . TYR A 1 81 ? 58.402 49.736 18.588 1.00 19.74 81 TYR A N 1
ATOM 591 C CA . TYR A 1 81 ? 59.598 49.197 19.291 1.00 20.07 81 TYR A CA 1
ATOM 592 C C . TYR A 1 81 ? 60.812 49.327 18.336 1.00 17.72 81 TYR A C 1
ATOM 593 O O . TYR A 1 81 ? 60.637 49.114 17.140 1.00 19.87 81 TYR A O 1
ATOM 602 N N . PRO A 1 82 ? 61.979 49.686 18.783 1.00 18.84 82 PRO A N 1
ATOM 603 C CA . PRO A 1 82 ? 63.139 49.774 17.883 1.00 18.50 82 PRO A CA 1
ATOM 604 C C . PRO A 1 82 ? 63.528 48.334 17.520 1.00 18.91 82 PRO A C 1
ATOM 605 O O . PRO A 1 82 ? 63.376 47.392 18.292 1.00 20.49 82 PRO A O 1
ATOM 609 N N . THR A 1 83 ? 64.051 48.205 16.282 1.00 18.30 83 THR A N 1
ATOM 610 C CA . THR A 1 83 ? 64.577 46.883 15.886 1.00 16.64 83 THR A CA 1
ATOM 611 C C . THR A 1 83 ? 66.050 46.927 15.464 1.00 17.30 83 THR A C 1
ATOM 612 O O . THR A 1 83 ? 66.637 45.902 15.074 1.00 21.40 83 THR A O 1
ATOM 616 N N . GLY A 1 84 ? 66.665 48.097 15.547 1.00 16.28 84 GLY A N 1
ATOM 617 C CA . GLY A 1 84 ? 68.099 48.283 15.286 1.00 15.38 84 GLY A CA 1
ATOM 618 C C . GLY A 1 84 ? 68.473 49.717 15.656 1.00 14.71 84 GLY A C 1
ATOM 619 O O . GLY A 1 84 ? 67.553 50.557 15.996 1.00 17.60 84 GLY A O 1
ATOM 620 N N . ASP A 1 85 ? 69.732 50.075 15.635 1.00 17.38 85 ASP A N 1
ATOM 621 C CA . ASP A 1 85 ? 70.135 51.493 15.849 1.00 16.60 85 ASP A CA 1
ATOM 622 C C . ASP A 1 85 ? 69.455 52.276 14.743 1.00 17.82 85 ASP A C 1
ATOM 623 O O . ASP A 1 85 ? 69.431 51.862 13.598 1.00 20.96 85 ASP A O 1
ATOM 628 N N . CYS A 1 86 ? 68.884 53.425 15.075 1.00 18.88 86 CYS A N 1
ATOM 629 C CA . CYS A 1 86 ? 68.156 54.146 14.075 1.00 17.29 86 CYS A CA 1
ATOM 630 C C . CYS A 1 86 ? 68.006 55.616 14.450 1.00 18.57 86 CYS A C 1
ATOM 631 O O . CYS A 1 86 ? 68.354 56.067 15.533 1.00 20.98 86 CYS A O 1
ATOM 634 N N . VAL A 1 87 ? 67.649 56.437 13.460 1.00 18.57 87 VAL A N 1
ATOM 635 C CA . VAL A 1 87 ? 67.505 57.856 13.669 1.00 18.41 87 VAL A CA 1
ATOM 636 C C . VAL A 1 87 ? 66.094 58.217 13.224 1.00 20.54 87 VAL A C 1
ATOM 637 O O . VAL A 1 87 ? 65.659 57.827 12.161 1.00 21.84 87 VAL A O 1
ATOM 641 N N . ILE A 1 88 ? 65.334 58.904 14.112 1.00 20.35 88 ILE A N 1
ATOM 642 C CA . ILE A 1 88 ? 63.957 59.241 13.819 1.00 20.48 88 ILE A CA 1
ATOM 643 C C . ILE A 1 88 ? 63.679 60.674 14.028 1.00 20.37 88 ILE A C 1
ATOM 644 O O . ILE A 1 88 ? 64.066 61.215 15.026 1.00 21.67 88 ILE A O 1
ATOM 649 N N . GLU A 1 89 ? 63.003 61.350 13.077 1.00 19.16 89 GLU A N 1
ATOM 650 C CA . GLU A 1 89 ? 62.636 62.779 13.285 1.00 19.43 89 GLU A CA 1
ATOM 651 C C . GLU A 1 89 ? 61.248 62.817 13.990 1.00 18.80 89 GLU A C 1
ATOM 652 O O . GLU A 1 89 ? 60.332 62.083 13.586 1.00 22.09 89 GLU A O 1
ATOM 658 N N . THR A 1 90 ? 61.185 63.559 15.127 1.00 22.16 90 THR A N 1
ATOM 659 C CA . THR A 1 90 ? 59.867 63.595 15.819 1.00 19.05 90 THR A CA 1
ATOM 660 C C . THR A 1 90 ? 59.006 64.774 15.363 1.00 25.25 90 THR A C 1
ATOM 661 O O . THR A 1 90 ? 59.419 65.561 14.506 1.00 23.13 90 THR A O 1
ATOM 665 N N . HIS A 1 91 ? 57.799 64.827 15.885 1.00 23.22 91 HIS A N 1
ATOM 666 C CA . HIS A 1 91 ? 56.913 65.964 15.615 1.00 24.00 91 HIS A CA 1
ATOM 667 C C . HIS A 1 91 ? 56.597 66.102 14.152 1.00 24.37 91 HIS A C 1
ATOM 668 O O . HIS A 1 91 ? 56.570 67.206 13.637 1.00 29.74 91 HIS A O 1
ATOM 675 N N . LYS A 1 92 ? 56.261 65.020 13.502 1.00 23.91 92 LYS A N 1
ATOM 676 C CA . LYS A 1 92 ? 55.990 65.054 12.116 1.00 23.98 92 LYS A CA 1
ATOM 677 C C . LYS A 1 92 ? 54.546 64.930 11.714 1.00 26.12 92 LYS A C 1
ATOM 678 O O . LYS A 1 92 ? 54.221 64.626 10.563 1.00 26.46 92 LYS A O 1
ATOM 684 N N . GLU A 1 93 ? 53.609 65.097 12.653 1.00 25.61 93 GLU A N 1
ATOM 685 C CA . GLU A 1 93 ? 52.214 64.971 12.291 1.00 26.93 93 GLU A CA 1
ATOM 686 C C . GLU A 1 93 ? 51.698 65.897 11.086 1.00 20.91 93 GLU A C 1
ATOM 687 O O . GLU A 1 93 ? 50.961 65.399 10.238 1.00 33.41 93 GLU A O 1
ATOM 693 N N . GLU A 1 94 ? 52.126 67.131 11.118 1.00 28.13 94 GLU A N 1
ATOM 694 C CA . GLU A 1 94 ? 51.688 68.144 10.091 1.00 36.96 94 GLU A CA 1
ATOM 695 C C . GLU A 1 94 ? 51.983 67.590 8.694 1.00 40.47 94 GLU A C 1
ATOM 696 O O . GLU A 1 94 ? 51.260 67.795 7.725 1.00 40.09 94 GLU A O 1
ATOM 702 N N . ALA A 1 95 ? 53.043 66.816 8.625 1.00 36.34 95 ALA A N 1
ATOM 703 C CA . ALA A 1 95 ? 53.474 66.223 7.387 1.00 37.38 95 ALA A CA 1
ATOM 704 C C . ALA A 1 95 ? 52.510 65.221 6.818 1.00 37.65 95 ALA A C 1
ATOM 705 O O . ALA A 1 95 ? 52.623 64.858 5.639 1.00 39.60 95 ALA A O 1
ATOM 707 N N . LEU A 1 96 ? 51.517 64.769 7.575 1.00 30.30 96 LEU A N 1
ATOM 708 C CA . LEU A 1 96 ? 50.600 63.748 7.045 1.00 39.14 96 LEU A CA 1
ATOM 709 C C . LEU A 1 96 ? 49.237 64.245 6.585 1.00 50.33 96 LEU A C 1
ATOM 710 O O . LEU A 1 96 ? 48.427 63.441 6.118 1.00 66.27 96 LEU A O 1
ATOM 715 N N . TYR A 1 97 ? 48.973 65.531 6.764 1.00 44.49 97 TYR A N 1
ATOM 716 C CA . TYR A 1 97 ? 47.644 66.109 6.481 1.00 53.30 97 TYR A CA 1
ATOM 717 C C . TYR A 1 97 ? 47.228 66.206 5.029 1.00 57.98 97 TYR A C 1
ATOM 718 O O . TYR A 1 97 ? 46.716 65.222 4.484 1.00 69.60 97 TYR A O 1
ATOM 727 N N . ALA B 1 1 ? 71.317 96.141 9.086 1.00 34.50 1 ALA B N 1
ATOM 728 C CA . ALA B 1 1 ? 70.233 95.171 8.793 1.00 27.71 1 ALA B CA 1
ATOM 729 C C . ALA B 1 1 ? 70.812 93.799 9.052 1.00 33.95 1 ALA B C 1
ATOM 730 O O . ALA B 1 1 ? 72.026 93.673 9.194 1.00 31.14 1 ALA B O 1
ATOM 732 N N . SER B 1 2 ? 69.930 92.822 9.207 1.00 33.91 2 SER B N 1
ATOM 733 C CA . SER B 1 2 ? 70.369 91.419 9.295 1.00 36.05 2 SER B CA 1
ATOM 734 C C . SER B 1 2 ? 69.552 90.692 8.256 1.00 28.32 2 SER B C 1
ATOM 735 O O . SER B 1 2 ? 68.457 91.084 7.949 1.00 31.97 2 SER B O 1
ATOM 738 N N . TYR B 1 3 ? 70.123 89.611 7.703 1.00 25.23 3 TYR B N 1
ATOM 739 C CA . TYR B 1 3 ? 69.483 88.851 6.647 1.00 22.37 3 TYR B CA 1
ATOM 740 C C . TYR B 1 3 ? 69.374 87.383 6.903 1.00 27.35 3 TYR B C 1
ATOM 741 O O . TYR B 1 3 ? 70.166 86.834 7.680 1.00 27.38 3 TYR B O 1
ATOM 750 N N . LYS B 1 4 ? 68.369 86.763 6.294 1.00 23.16 4 LYS B N 1
ATOM 751 C CA . LYS B 1 4 ? 68.108 85.334 6.396 1.00 22.34 4 LYS B CA 1
ATOM 752 C C . LYS B 1 4 ? 69.034 84.668 5.391 1.00 25.50 4 LYS B C 1
ATOM 753 O O . LYS B 1 4 ? 68.968 84.943 4.155 1.00 28.29 4 LYS B O 1
ATOM 759 N N . VAL B 1 5 ? 69.917 83.837 5.898 1.00 25.81 5 VAL B N 1
ATOM 760 C CA . VAL B 1 5 ? 70.782 83.072 4.975 1.00 24.91 5 VAL B CA 1
ATOM 761 C C . VAL B 1 5 ? 70.470 81.586 5.125 1.00 19.41 5 VAL B C 1
ATOM 762 O O . VAL B 1 5 ? 70.549 81.048 6.238 1.00 25.33 5 VAL B O 1
ATOM 766 N N . THR B 1 6 ? 70.018 81.001 4.053 1.00 19.90 6 THR B N 1
ATOM 767 C CA . THR B 1 6 ? 69.700 79.563 3.992 1.00 22.80 6 THR B CA 1
ATOM 768 C C . THR B 1 6 ? 70.954 78.858 3.496 1.00 22.04 6 THR B C 1
ATOM 769 O O . THR B 1 6 ? 71.400 79.091 2.381 1.00 24.43 6 THR B O 1
ATOM 773 N N . LEU B 1 7 ? 71.438 77.934 4.314 1.00 20.89 7 LEU B N 1
ATOM 774 C CA . LEU B 1 7 ? 72.662 77.184 3.950 1.00 22.37 7 LEU B CA 1
ATOM 775 C C . LEU B 1 7 ? 72.223 75.744 3.586 1.00 21.37 7 LEU B C 1
ATOM 776 O O . LEU B 1 7 ? 71.689 75.020 4.403 1.00 24.32 7 LEU B O 1
ATOM 781 N N . LYS B 1 8 ? 72.437 75.358 2.333 1.00 18.15 8 LYS B N 1
ATOM 782 C CA . LYS B 1 8 ? 72.116 74.030 1.882 1.00 19.64 8 LYS B CA 1
ATOM 783 C C . LYS B 1 8 ? 73.415 73.236 2.047 1.00 19.85 8 LYS B C 1
ATOM 784 O O . LYS B 1 8 ? 74.404 73.390 1.252 1.00 20.23 8 LYS B O 1
ATOM 790 N N . THR B 1 9 ? 73.444 72.352 3.031 1.00 20.41 9 THR B N 1
ATOM 791 C CA . THR B 1 9 ? 74.632 71.584 3.367 1.00 17.87 9 THR B CA 1
ATOM 792 C C . THR B 1 9 ? 74.383 70.095 3.231 1.00 20.25 9 THR B C 1
ATOM 793 O O . THR B 1 9 ? 73.233 69.644 3.093 1.00 20.72 9 THR B O 1
ATOM 797 N N . PRO B 1 10 ? 75.455 69.285 3.201 1.00 18.98 10 PRO B N 1
ATOM 798 C CA . PRO B 1 10 ? 75.325 67.799 3.081 1.00 19.19 10 PRO B CA 1
ATOM 799 C C . PRO B 1 10 ? 74.585 67.235 4.310 1.00 21.58 10 PRO B C 1
ATOM 800 O O . PRO B 1 10 ? 74.229 66.045 4.341 1.00 24.55 10 PRO B O 1
ATOM 804 N N . ASP B 1 11 ? 74.416 68.049 5.338 1.00 23.13 11 ASP B N 1
ATOM 805 C CA . ASP B 1 11 ? 73.662 67.532 6.502 1.00 26.85 11 ASP B CA 1
ATOM 806 C C . ASP B 1 11 ? 72.287 68.146 6.574 1.00 28.33 11 ASP B C 1
ATOM 807 O O . ASP B 1 11 ? 71.610 68.007 7.603 1.00 42.99 11 ASP B O 1
ATOM 812 N N . GLY B 1 12 ? 71.807 68.799 5.528 1.00 23.58 12 GLY B N 1
ATOM 813 C CA . GLY B 1 12 ? 70.491 69.350 5.561 1.00 23.92 12 GLY B CA 1
ATOM 814 C C . GLY B 1 12 ? 70.533 70.841 5.376 1.00 28.66 12 GLY B C 1
ATOM 815 O O . GLY B 1 12 ? 71.599 71.462 5.284 1.00 26.35 12 GLY B O 1
ATOM 816 N N . ASP B 1 13 ? 69.360 71.432 5.304 1.00 26.90 13 ASP B N 1
ATOM 817 C CA . ASP B 1 13 ? 69.227 72.863 5.081 1.00 24.38 13 ASP B CA 1
ATOM 818 C C . ASP B 1 13 ? 69.038 73.561 6.443 1.00 37.02 13 ASP B C 1
ATOM 819 O O . ASP B 1 13 ? 68.271 73.125 7.279 1.00 38.86 13 ASP B O 1
ATOM 824 N N . ASN B 1 14 ? 69.786 74.626 6.680 1.00 27.78 14 ASN B N 1
ATOM 825 C CA . ASN B 1 14 ? 69.694 75.388 7.885 1.00 31.12 14 ASN B CA 1
ATOM 826 C C . ASN B 1 14 ? 69.531 76.863 7.584 1.00 30.89 14 ASN B C 1
ATOM 827 O O . ASN B 1 14 ? 70.318 77.426 6.819 1.00 26.24 14 ASN B O 1
ATOM 832 N N . VAL B 1 15 ? 68.569 77.537 8.205 1.00 32.66 15 VAL B N 1
ATOM 833 C CA . VAL B 1 15 ? 68.370 78.961 7.941 1.00 27.23 15 VAL B CA 1
ATOM 834 C C . VAL B 1 15 ? 68.944 79.661 9.151 1.00 27.05 15 VAL B C 1
ATOM 835 O O . VAL B 1 15 ? 68.679 79.245 10.283 1.00 32.87 15 VAL B O 1
ATOM 839 N N . ILE B 1 16 ? 69.819 80.656 8.957 1.00 23.61 16 ILE B N 1
ATOM 840 C CA . ILE B 1 16 ? 70.381 81.453 10.072 1.00 26.83 16 ILE B CA 1
ATOM 841 C C . ILE B 1 16 ? 70.167 82.943 9.774 1.00 24.34 16 ILE B C 1
ATOM 842 O O . ILE B 1 16 ? 70.087 83.331 8.624 1.00 27.47 16 ILE B O 1
ATOM 847 N N . THR B 1 17 ? 70.192 83.776 10.832 1.00 25.59 17 THR B N 1
ATOM 848 C CA . THR B 1 17 ? 70.022 85.224 10.677 1.00 26.10 17 THR B CA 1
ATOM 849 C C . THR B 1 17 ? 71.380 85.800 10.809 1.00 25.84 17 THR B C 1
ATOM 850 O O . THR B 1 17 ? 72.029 85.607 11.797 1.00 27.69 17 THR B O 1
ATOM 854 N N . VAL B 1 18 ? 71.830 86.498 9.764 1.00 24.55 18 VAL B N 1
ATOM 855 C CA . VAL B 1 18 ? 73.146 87.057 9.782 1.00 23.17 18 VAL B CA 1
ATOM 856 C C . VAL B 1 18 ? 73.248 88.564 9.676 1.00 21.68 18 VAL B C 1
ATOM 857 O O . VAL B 1 18 ? 72.775 89.118 8.635 1.00 24.64 18 VAL B O 1
ATOM 861 N N . PRO B 1 19 ? 73.854 89.227 10.673 1.00 26.45 19 PRO B N 1
ATOM 862 C CA . PRO B 1 19 ? 74.027 90.682 10.603 1.00 25.28 19 PRO B CA 1
ATOM 863 C C . PRO B 1 19 ? 74.861 91.068 9.374 1.00 30.90 19 PRO B C 1
ATOM 864 O O . PRO B 1 19 ? 75.800 90.322 9.020 1.00 27.52 19 PRO B O 1
ATOM 868 N N . ASP B 1 20 ? 74.547 92.181 8.723 1.00 26.10 20 ASP B N 1
ATOM 869 C CA . ASP B 1 20 ? 75.283 92.591 7.504 1.00 26.72 20 ASP B CA 1
ATOM 870 C C . ASP B 1 20 ? 76.718 92.990 7.789 1.00 25.92 20 ASP B C 1
ATOM 871 O O . ASP B 1 20 ? 77.471 93.272 6.877 1.00 25.25 20 ASP B O 1
ATOM 876 N N . ASP B 1 21 ? 77.115 93.014 9.046 1.00 23.75 21 ASP B N 1
ATOM 877 C CA . ASP B 1 21 ? 78.463 93.313 9.394 1.00 23.54 21 ASP B CA 1
ATOM 878 C C . ASP B 1 21 ? 79.196 92.157 10.053 1.00 21.83 21 ASP B C 1
ATOM 879 O O . ASP B 1 21 ? 80.201 92.361 10.740 1.00 26.21 21 ASP B O 1
ATOM 884 N N . GLU B 1 22 ? 78.639 90.958 9.865 1.00 25.95 22 GLU B N 1
ATOM 885 C CA . GLU B 1 22 ? 79.261 89.725 10.375 1.00 27.23 22 GLU B CA 1
ATOM 886 C C . GLU B 1 22 ? 79.399 88.713 9.227 1.00 25.61 22 GLU B C 1
ATOM 887 O O . GLU B 1 22 ? 78.601 88.696 8.292 1.00 22.63 22 GLU B O 1
ATOM 893 N N . TYR B 1 23 ? 80.481 87.937 9.269 1.00 27.66 23 TYR B N 1
ATOM 894 C CA . TYR B 1 23 ? 80.683 86.933 8.231 1.00 19.99 23 TYR B CA 1
ATOM 895 C C . TYR B 1 23 ? 79.792 85.740 8.394 1.00 20.50 23 TYR B C 1
ATOM 896 O O . TYR B 1 23 ? 79.469 85.307 9.505 1.00 23.09 23 TYR B O 1
ATOM 905 N N . ILE B 1 24 ? 79.358 85.195 7.267 1.00 20.16 24 ILE B N 1
ATOM 906 C CA . ILE B 1 24 ? 78.452 84.094 7.270 1.00 21.23 24 ILE B CA 1
ATOM 907 C C . ILE B 1 24 ? 78.950 82.898 8.084 1.00 20.87 24 ILE B C 1
ATOM 908 O O . ILE B 1 24 ? 78.223 82.274 8.905 1.00 22.61 24 ILE B O 1
ATOM 913 N N . LEU B 1 25 ? 80.184 82.521 7.839 1.00 21.26 25 LEU B N 1
ATOM 914 C CA . LEU B 1 25 ? 80.711 81.387 8.588 1.00 20.85 25 LEU B CA 1
ATOM 915 C C . LEU B 1 25 ? 80.710 81.604 10.111 1.00 22.72 25 LEU B C 1
ATOM 916 O O . LEU B 1 25 ? 80.409 80.688 10.893 1.00 28.71 25 LEU B O 1
ATOM 921 N N . ASP B 1 26 ? 81.022 82.805 10.542 1.00 22.87 26 ASP B N 1
ATOM 922 C CA . ASP B 1 26 ? 81.079 83.068 11.990 1.00 23.69 26 ASP B CA 1
ATOM 923 C C . ASP B 1 26 ? 79.723 82.838 12.655 1.00 23.13 26 ASP B C 1
ATOM 924 O O . ASP B 1 26 ? 79.676 82.231 13.741 1.00 29.40 26 ASP B O 1
ATOM 929 N N . VAL B 1 27 ? 78.646 83.297 12.022 1.00 21.68 27 VAL B N 1
ATOM 930 C CA . VAL B 1 27 ? 77.347 83.104 12.634 1.00 22.85 27 VAL B CA 1
ATOM 931 C C . VAL B 1 27 ? 77.003 81.601 12.513 1.00 29.43 27 VAL B C 1
ATOM 932 O O . VAL B 1 27 ? 76.482 80.969 13.472 1.00 28.78 27 VAL B O 1
ATOM 936 N N . ALA B 1 28 ? 77.286 80.982 11.348 1.00 22.71 28 ALA B N 1
ATOM 937 C CA . ALA B 1 28 ? 76.985 79.555 11.243 1.00 28.20 28 ALA B CA 1
ATOM 938 C C . ALA B 1 28 ? 77.683 78.741 12.337 1.00 26.42 28 ALA B C 1
ATOM 939 O O . ALA B 1 28 ? 77.096 77.807 12.915 1.00 30.36 28 ALA B O 1
ATOM 941 N N . GLU B 1 29 ? 78.914 79.094 12.637 1.00 29.28 29 GLU B N 1
ATOM 942 C CA . GLU B 1 29 ? 79.663 78.360 13.659 1.00 31.48 29 GLU B CA 1
ATOM 943 C C . GLU B 1 29 ? 79.041 78.589 15.007 1.00 39.14 29 GLU B C 1
ATOM 944 O O . GLU B 1 29 ? 78.871 77.622 15.740 1.00 33.21 29 GLU B O 1
ATOM 950 N N . GLU B 1 30 ? 78.620 79.832 15.300 1.00 31.89 30 GLU B N 1
ATOM 951 C CA . GLU B 1 30 ? 78.015 80.112 16.583 1.00 40.94 30 GLU B CA 1
ATOM 952 C C . GLU B 1 30 ? 76.711 79.361 16.731 1.00 39.50 30 GLU B C 1
ATOM 953 O O . GLU B 1 30 ? 76.340 79.012 17.868 1.00 45.85 30 GLU B O 1
ATOM 959 N N . GLN B 1 31 ? 76.035 79.038 15.632 1.00 41.10 31 GLN B N 1
ATOM 960 C CA . GLN B 1 31 ? 74.746 78.330 15.760 1.00 43.77 31 GLN B CA 1
ATOM 961 C C . GLN B 1 31 ? 74.891 76.812 15.650 1.00 41.35 31 GLN B C 1
ATOM 962 O O . GLN B 1 31 ? 73.941 76.094 15.345 1.00 42.61 31 GLN B O 1
ATOM 968 N N . GLY B 1 32 ? 76.103 76.337 15.865 1.00 35.32 32 GLY B N 1
ATOM 969 C CA . GLY B 1 32 ? 76.380 74.929 15.743 1.00 40.42 32 GLY B CA 1
ATOM 970 C C . GLY B 1 32 ? 76.385 74.227 14.407 1.00 44.36 32 GLY B C 1
ATOM 971 O O . GLY B 1 32 ? 76.333 73.012 14.402 1.00 49.43 32 GLY B O 1
ATOM 972 N N . LEU B 1 33 ? 76.521 74.917 13.278 1.00 38.27 33 LEU B N 1
ATOM 973 C CA . LEU B 1 33 ? 76.466 74.207 12.024 1.00 30.25 33 LEU B CA 1
ATOM 974 C C . LEU B 1 33 ? 77.865 73.674 11.818 1.00 31.43 33 LEU B C 1
ATOM 975 O O . LEU B 1 33 ? 78.793 74.102 12.513 1.00 39.38 33 LEU B O 1
ATOM 980 N N . ASP B 1 34 ? 78.070 72.754 10.914 1.00 33.07 34 ASP B N 1
ATOM 981 C CA . ASP B 1 34 ? 79.457 72.311 10.864 1.00 39.09 34 ASP B CA 1
ATOM 982 C C . ASP B 1 34 ? 79.919 72.573 9.517 1.00 49.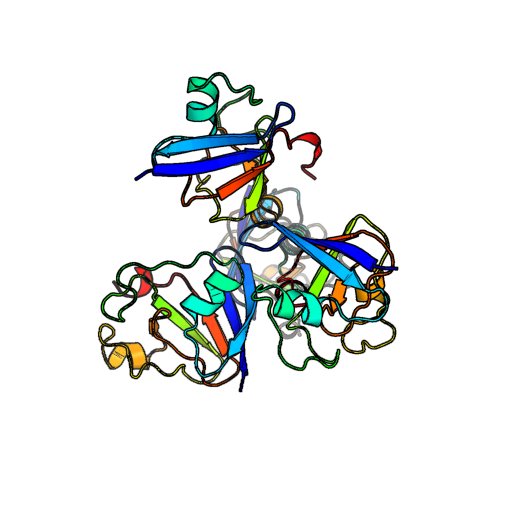39 34 ASP B C 1
ATOM 983 O O . ASP B 1 34 ? 79.726 71.756 8.604 1.00 64.34 34 ASP B O 1
ATOM 988 N N . LEU B 1 35 ? 80.486 73.756 9.380 1.00 27.81 35 LEU B N 1
ATOM 989 C CA . LEU B 1 35 ? 80.952 74.156 8.066 1.00 27.04 35 LEU B CA 1
ATOM 990 C C . LEU B 1 35 ? 82.440 74.032 8.010 1.00 24.18 35 LEU B C 1
ATOM 991 O O . LEU B 1 35 ? 83.116 74.262 8.984 1.00 24.69 35 LEU B O 1
ATOM 996 N N . PRO B 1 36 ? 82.954 73.755 6.822 1.00 21.54 36 PRO B N 1
ATOM 997 C CA . PRO B 1 36 ? 84.420 73.616 6.717 1.00 19.55 36 PRO B CA 1
ATOM 998 C C . PRO B 1 36 ? 85.148 74.944 6.690 1.00 22.00 36 PRO B C 1
ATOM 999 O O . PRO B 1 36 ? 84.641 75.933 6.170 1.00 20.21 36 PRO B O 1
ATOM 1003 N N . TYR B 1 37 ? 86.381 74.907 7.201 1.00 21.31 37 TYR B N 1
ATOM 1004 C CA . TYR B 1 37 ? 87.255 76.072 7.142 1.00 17.26 37 TYR B CA 1
ATOM 1005 C C . TYR B 1 37 ? 88.651 75.676 7.621 1.00 19.78 37 TYR B C 1
ATOM 1006 O O . TYR B 1 37 ? 88.839 74.676 8.313 1.00 21.05 37 TYR B O 1
ATOM 1015 N N . SER B 1 38 ? 89.625 76.492 7.241 1.00 18.63 38 SER B N 1
ATOM 1016 C CA . SER B 1 38 ? 90.991 76.345 7.731 1.00 18.49 38 SER B CA 1
ATOM 1017 C C . SER B 1 38 ? 91.521 77.783 7.978 1.00 17.85 38 SER B C 1
ATOM 1018 O O . SER B 1 38 ? 91.404 78.226 9.105 1.00 21.05 38 SER B O 1
ATOM 1021 N N . CYS B 1 39 ? 92.027 78.435 6.937 1.00 18.93 39 CYS B N 1
ATOM 1022 C CA . CYS B 1 39 ? 92.695 79.745 7.177 1.00 17.74 39 CYS B CA 1
ATOM 1023 C C . CYS B 1 39 ? 91.815 80.831 7.758 1.00 19.31 39 CYS B C 1
ATOM 1024 O O . CYS B 1 39 ? 92.312 81.722 8.544 1.00 20.06 39 CYS B O 1
ATOM 1027 N N . ARG B 1 40 ? 90.500 80.784 7.459 1.00 19.45 40 ARG B N 1
ATOM 1028 C CA . ARG B 1 40 ? 89.560 81.816 7.907 1.00 19.07 40 ARG B CA 1
ATOM 1029 C C . ARG B 1 40 ? 90.045 83.250 7.506 1.00 19.23 40 ARG B C 1
ATOM 1030 O O . ARG B 1 40 ? 89.676 84.246 8.204 1.00 20.93 40 ARG B O 1
ATOM 1038 N N . ALA B 1 41 ? 90.819 83.356 6.421 1.00 19.82 41 ALA B N 1
ATOM 1039 C CA . ALA B 1 41 ? 91.349 84.667 6.042 1.00 18.29 41 ALA B CA 1
ATOM 1040 C C . ALA B 1 41 ? 91.154 84.955 4.584 1.00 18.80 41 ALA B C 1
ATOM 1041 O O . ALA B 1 41 ? 91.779 85.890 4.006 1.00 22.69 41 ALA B O 1
ATOM 1043 N N . GLY B 1 42 ? 90.320 84.164 3.924 1.00 18.49 42 GLY B N 1
ATOM 1044 C CA . GLY B 1 42 ? 89.987 84.435 2.566 1.00 18.41 42 GLY B CA 1
ATOM 1045 C C . GLY B 1 42 ? 91.119 84.035 1.599 1.00 20.60 42 GLY B C 1
ATOM 1046 O O . GLY B 1 42 ? 91.060 84.390 0.445 1.00 18.25 42 GLY B O 1
ATOM 1047 N N . ALA B 1 43 ? 92.027 83.163 2.043 1.00 20.71 43 ALA B N 1
ATOM 1048 C CA . ALA B 1 43 ? 93.191 82.854 1.237 1.00 20.76 43 ALA B CA 1
ATOM 1049 C C . ALA B 1 43 ? 93.321 81.384 0.813 1.00 20.50 43 ALA B C 1
ATOM 1050 O O . ALA B 1 43 ? 94.431 80.923 0.506 1.00 19.73 43 ALA B O 1
ATOM 1052 N N . CYS B 1 44 ? 92.228 80.662 0.780 1.00 19.53 44 CYS B N 1
ATOM 1053 C CA . CYS B 1 44 ? 92.272 79.213 0.395 1.00 18.28 44 CYS B CA 1
ATOM 1054 C C . CYS B 1 44 ? 90.900 78.878 -0.102 1.00 21.75 44 CYS B C 1
ATOM 1055 O O . CYS B 1 44 ? 90.083 79.763 -0.319 1.00 20.91 44 CYS B O 1
ATOM 1058 N N . SER B 1 45 ? 90.639 77.604 -0.306 1.00 20.98 45 SER B N 1
ATOM 1059 C CA . SER B 1 45 ? 89.324 77.195 -0.858 1.00 20.93 45 SER B CA 1
ATOM 1060 C C . SER B 1 45 ? 88.494 76.340 0.124 1.00 18.18 45 SER B C 1
ATOM 1061 O O . SER B 1 45 ? 87.424 75.891 -0.207 1.00 20.51 45 SER B O 1
ATOM 1064 N N . THR B 1 46 ? 88.932 76.143 1.363 1.00 17.85 46 THR B N 1
ATOM 1065 C CA . THR B 1 46 ? 88.327 75.174 2.262 1.00 19.11 46 THR B CA 1
ATOM 1066 C C . THR B 1 46 ? 86.880 75.477 2.589 1.00 19.04 46 THR B C 1
ATOM 1067 O O . THR B 1 46 ? 86.074 74.577 2.661 1.00 20.03 46 THR B O 1
ATOM 1071 N N . CYS B 1 47 ? 86.581 76.766 2.742 1.00 17.89 47 CYS B N 1
ATOM 1072 C CA . CYS B 1 47 ? 85.222 77.197 3.119 1.00 19.68 47 CYS B CA 1
ATOM 1073 C C . CYS B 1 47 ? 84.317 77.558 1.941 1.00 18.33 47 CYS B C 1
ATOM 1074 O O . CYS B 1 47 ? 83.217 78.130 2.116 1.00 17.55 47 CYS B O 1
ATOM 1077 N N . ALA B 1 48 ? 84.741 77.166 0.762 1.00 16.02 48 ALA B N 1
ATOM 1078 C CA . ALA B 1 48 ? 83.976 77.561 -0.416 1.00 17.16 48 ALA B CA 1
ATOM 1079 C C . ALA B 1 48 ? 82.546 77.091 -0.423 1.00 16.25 48 ALA B C 1
ATOM 1080 O O . ALA B 1 48 ? 82.209 75.987 -0.059 1.00 18.27 48 ALA B O 1
ATOM 1082 N N . GLY B 1 49 ? 81.663 78.033 -0.798 1.00 17.39 49 GLY B N 1
ATOM 1083 C CA . GLY B 1 49 ? 80.234 77.806 -1.006 1.00 16.27 49 GLY B CA 1
ATOM 1084 C C . GLY B 1 49 ? 79.902 78.368 -2.397 1.00 17.51 49 GLY B C 1
ATOM 1085 O O . GLY B 1 49 ? 80.767 78.846 -3.215 1.00 18.01 49 GLY B O 1
ATOM 1086 N N . LYS B 1 50 ? 78.602 78.319 -2.754 1.00 16.12 50 LYS B N 1
ATOM 1087 C CA . LYS B 1 50 ? 78.224 78.886 -4.075 1.00 18.99 50 LYS B CA 1
ATOM 1088 C C . LYS B 1 50 ? 76.809 79.494 -3.963 1.00 17.58 50 LYS B C 1
ATOM 1089 O O . LYS B 1 50 ? 75.925 78.864 -3.346 1.00 18.54 50 LYS B O 1
ATOM 1095 N N . LEU B 1 51 ? 76.600 80.652 -4.580 1.00 17.75 51 LEU B N 1
ATOM 1096 C CA . LEU B 1 51 ? 75.262 81.310 -4.467 1.00 16.46 51 LEU B CA 1
ATOM 1097 C C . LEU B 1 51 ? 74.206 80.553 -5.233 1.00 17.98 51 LEU B C 1
ATOM 1098 O O . LEU B 1 51 ? 74.469 80.114 -6.384 1.00 20.01 51 LEU B O 1
ATOM 1103 N N . VAL B 1 52 ? 73.023 80.402 -4.584 1.00 19.50 52 VAL B N 1
ATOM 1104 C CA . VAL B 1 52 ? 71.870 79.804 -5.283 1.00 19.61 52 VAL B CA 1
ATOM 1105 C C . VAL B 1 52 ? 70.901 80.897 -5.652 1.00 19.53 52 VAL B C 1
ATOM 1106 O O . VAL B 1 52 ? 70.538 80.989 -6.794 1.00 23.44 52 VAL B O 1
ATOM 1110 N N . SER B 1 53 ? 70.521 81.685 -4.669 1.00 19.63 53 SER B N 1
ATOM 1111 C CA . SER B 1 53 ? 69.470 82.733 -4.799 1.00 17.94 53 SER B CA 1
ATOM 1112 C C . SER B 1 53 ? 69.732 83.897 -3.985 1.00 18.02 53 SER B C 1
ATOM 1113 O O . SER B 1 53 ? 70.307 83.816 -2.883 1.00 21.82 53 SER B O 1
ATOM 1116 N N . GLY B 1 54 ? 69.215 85.056 -4.448 1.00 18.73 54 GLY B N 1
ATOM 1117 C CA . GLY B 1 54 ? 69.404 86.285 -3.698 1.00 19.52 54 GLY B CA 1
ATOM 1118 C C . GLY B 1 54 ? 70.619 87.052 -4.214 1.00 23.40 54 GLY B C 1
ATOM 1119 O O . GLY B 1 54 ? 71.305 86.570 -5.088 1.00 21.41 54 GLY B O 1
ATOM 1120 N N . PRO B 1 55 ? 70.920 88.183 -3.588 1.00 20.25 55 PRO B N 1
ATOM 1121 C CA . PRO B 1 55 ? 72.093 88.985 -4.060 1.00 17.83 55 PRO B CA 1
ATOM 1122 C C . PRO B 1 55 ? 73.415 88.325 -3.565 1.00 24.37 55 PRO B C 1
ATOM 1123 O O . PRO B 1 55 ? 73.483 87.721 -2.496 1.00 21.34 55 PRO B O 1
ATOM 1127 N N . ALA B 1 56 ? 74.463 88.570 -4.307 1.00 20.36 56 ALA B N 1
ATOM 1128 C CA . ALA B 1 56 ? 75.758 88.069 -3.874 1.00 19.48 56 ALA B CA 1
ATOM 1129 C C . ALA B 1 56 ? 76.277 88.647 -2.598 1.00 21.00 56 ALA B C 1
ATOM 1130 O O . ALA B 1 56 ? 76.093 89.826 -2.357 1.00 19.93 56 ALA B O 1
ATOM 1132 N N . PRO B 1 57 ? 76.915 87.834 -1.709 1.00 16.24 57 PRO B N 1
ATOM 1133 C CA . PRO B 1 57 ? 77.468 88.430 -0.495 1.00 17.58 57 PRO B CA 1
ATOM 1134 C C . PRO B 1 57 ? 78.727 89.295 -0.899 1.00 17.32 57 PRO B C 1
ATOM 1135 O O . PRO B 1 57 ? 79.329 89.152 -2.026 1.00 18.49 57 PRO B O 1
ATOM 1139 N N . ASP B 1 58 ? 79.028 90.228 -0.006 1.00 17.39 58 ASP B N 1
ATOM 1140 C CA . ASP B 1 58 ? 80.175 91.131 -0.115 1.00 16.46 58 ASP B CA 1
ATOM 1141 C C . ASP B 1 58 ? 81.423 90.266 0.208 1.00 17.71 58 ASP B C 1
ATOM 1142 O O . ASP B 1 58 ? 81.555 89.727 1.325 1.00 19.70 58 ASP B O 1
ATOM 1147 N N . GLN B 1 59 ? 82.282 90.142 -0.846 1.00 18.43 59 GLN B N 1
ATOM 1148 C CA . GLN B 1 59 ? 83.545 89.412 -0.751 1.00 17.01 59 GLN B CA 1
ATOM 1149 C C . GLN B 1 59 ? 84.737 90.340 -0.947 1.00 18.92 59 GLN B C 1
ATOM 1150 O O . GLN B 1 59 ? 85.784 89.945 -1.487 1.00 18.36 59 GLN B O 1
ATOM 1156 N N . SER B 1 60 ? 84.576 91.602 -0.547 1.00 19.77 60 SER B N 1
ATOM 1157 C CA . SER B 1 60 ? 85.693 92.553 -0.596 1.00 18.56 60 SER B CA 1
ATOM 1158 C C . SER B 1 60 ? 86.875 92.055 0.261 1.00 18.75 60 SER B C 1
ATOM 1159 O O . SER B 1 60 ? 88.019 92.518 -0.034 1.00 21.89 60 SER B O 1
ATOM 1162 N N . ASP B 1 61 ? 86.662 91.180 1.235 1.00 19.77 61 ASP B N 1
ATOM 1163 C CA . ASP B 1 61 ? 87.810 90.667 1.999 1.00 18.91 61 ASP B CA 1
ATOM 1164 C C . ASP B 1 61 ? 88.365 89.333 1.489 1.00 20.49 61 ASP B C 1
ATOM 1165 O O . ASP B 1 61 ? 89.253 88.741 2.146 1.00 23.49 61 ASP B O 1
ATOM 1170 N N . GLN B 1 62 ? 87.870 88.834 0.359 1.00 19.32 62 GLN B N 1
ATOM 1171 C CA . GLN B 1 62 ? 88.422 87.537 -0.149 1.00 19.03 62 GLN B CA 1
ATOM 1172 C C . GLN B 1 62 ? 89.586 87.772 -1.134 1.00 20.88 62 GLN B C 1
ATOM 1173 O O . GLN B 1 62 ? 89.684 88.843 -1.731 1.00 20.00 62 GLN B O 1
ATOM 1179 N N . SER B 1 63 ? 90.493 86.784 -1.254 1.00 19.05 63 SER B N 1
ATOM 1180 C CA . SER B 1 63 ? 91.557 86.938 -2.261 1.00 21.17 63 SER B CA 1
ATOM 1181 C C . SER B 1 63 ? 91.868 85.646 -3.076 1.00 20.04 63 SER B C 1
ATOM 1182 O O . SER B 1 63 ? 92.306 85.738 -4.219 1.00 22.37 63 SER B O 1
ATOM 1185 N N . PHE B 1 64 ? 91.539 84.468 -2.559 1.00 18.76 64 PHE B N 1
ATOM 1186 C CA . PHE B 1 64 ? 91.905 83.251 -3.217 1.00 19.49 64 PHE B CA 1
ATOM 1187 C C . PHE B 1 64 ? 91.154 82.973 -4.493 1.00 18.43 64 PHE B C 1
ATOM 1188 O O . PHE B 1 64 ? 91.729 82.523 -5.460 1.00 20.71 64 PHE B O 1
ATOM 1196 N N . LEU B 1 65 ? 89.823 83.173 -4.481 1.00 20.33 65 LEU B N 1
ATOM 1197 C CA . LEU B 1 65 ? 89.134 82.897 -5.721 1.00 19.51 65 LEU B CA 1
ATOM 1198 C C . LEU B 1 65 ? 89.550 83.816 -6.847 1.00 18.37 65 LEU B C 1
ATOM 1199 O O . LEU B 1 65 ? 89.829 85.031 -6.610 1.00 22.32 65 LEU B O 1
ATOM 1204 N N . ASP B 1 66 ? 89.624 83.282 -8.051 1.00 20.21 66 ASP B N 1
ATOM 1205 C CA . ASP B 1 66 ? 89.875 84.143 -9.194 1.00 21.16 66 ASP B CA 1
ATOM 1206 C C . ASP B 1 66 ? 88.681 84.957 -9.609 1.00 20.18 66 ASP B C 1
ATOM 1207 O O . ASP B 1 66 ? 87.539 84.639 -9.282 1.00 21.76 66 ASP B O 1
ATOM 1212 N N . ASP B 1 67 ? 88.910 86.051 -10.325 1.00 23.25 67 ASP B N 1
ATOM 1213 C CA . ASP B 1 67 ? 87.783 86.900 -10.672 1.00 21.06 67 ASP B CA 1
ATOM 1214 C C . ASP B 1 67 ? 86.687 86.139 -11.344 1.00 24.59 67 ASP B C 1
ATOM 1215 O O . ASP B 1 67 ? 85.478 86.417 -11.038 1.00 24.17 67 ASP B O 1
ATOM 1220 N N . ASP B 1 68 ? 87.009 85.235 -12.258 1.00 22.89 68 ASP B N 1
ATOM 1221 C CA . ASP B 1 68 ? 85.930 84.449 -12.872 1.00 22.08 68 ASP B CA 1
ATOM 1222 C C . ASP B 1 68 ? 85.147 83.582 -11.867 1.00 19.82 68 ASP B C 1
ATOM 1223 O O . ASP B 1 68 ? 83.924 83.354 -12.065 1.00 23.22 68 ASP B O 1
ATOM 1228 N N . GLN B 1 69 ? 85.838 83.010 -10.898 1.00 21.22 69 GLN B N 1
ATOM 1229 C CA . GLN B 1 69 ? 85.134 82.142 -9.906 1.00 19.17 69 GLN B CA 1
ATOM 1230 C C . GLN B 1 69 ? 84.160 83.020 -9.107 1.00 19.28 69 GLN B C 1
ATOM 1231 O O . GLN B 1 69 ? 83.051 82.565 -8.767 1.00 20.08 69 GLN B O 1
ATOM 1237 N N . ILE B 1 70 ? 84.576 84.252 -8.721 1.00 19.99 70 ILE B N 1
ATOM 1238 C CA . ILE B 1 70 ? 83.642 85.145 -7.961 1.00 18.75 70 ILE B CA 1
ATOM 1239 C C . ILE B 1 70 ? 82.485 85.475 -8.879 1.00 18.90 70 ILE B C 1
ATOM 1240 O O . ILE B 1 70 ? 81.316 85.487 -8.410 1.00 20.39 70 ILE B O 1
ATOM 1245 N N . GLN B 1 71 ? 82.792 85.773 -10.155 1.00 19.26 71 GLN B N 1
ATOM 1246 C CA . GLN B 1 71 ? 81.743 86.153 -11.086 1.00 20.18 71 GLN B CA 1
ATOM 1247 C C . GLN B 1 71 ? 80.709 85.026 -11.215 1.00 22.89 71 GLN B C 1
ATOM 1248 O O . GLN B 1 71 ? 79.452 85.304 -11.262 1.00 24.58 71 GLN B O 1
ATOM 1254 N N . ALA B 1 72 ? 81.188 83.768 -11.230 1.00 23.30 72 ALA B N 1
ATOM 1255 C CA . ALA B 1 72 ? 80.353 82.603 -11.340 1.00 19.88 72 ALA B CA 1
ATOM 1256 C C . ALA B 1 72 ? 79.547 82.299 -10.082 1.00 21.76 72 ALA B C 1
ATOM 1257 O O . ALA B 1 72 ? 78.671 81.429 -10.144 1.00 24.33 72 ALA B O 1
ATOM 1259 N N . GLY B 1 73 ? 79.863 82.957 -8.959 1.00 21.08 73 GLY B N 1
ATOM 1260 C CA . GLY B 1 73 ? 79.011 82.766 -7.783 1.00 22.26 73 GLY B CA 1
ATOM 1261 C C . GLY B 1 73 ? 79.652 82.036 -6.623 1.00 21.22 73 GLY B C 1
ATOM 1262 O O . GLY B 1 73 ? 79.006 81.827 -5.642 1.00 20.57 73 GLY B O 1
ATOM 1263 N N . TYR B 1 74 ? 80.927 81.647 -6.759 1.00 18.05 74 TYR B N 1
ATOM 1264 C CA . TYR B 1 74 ? 81.608 80.984 -5.627 1.00 16.63 74 TYR B CA 1
ATOM 1265 C C . TYR B 1 74 ? 81.897 81.997 -4.560 1.00 16.59 74 TYR B C 1
ATOM 1266 O O . TYR B 1 74 ? 82.125 83.186 -4.840 1.00 19.20 74 TYR B O 1
ATOM 1275 N N . ILE B 1 75 ? 81.901 81.500 -3.318 1.00 16.67 75 ILE B N 1
ATOM 1276 C CA . ILE B 1 75 ? 81.997 82.366 -2.162 1.00 19.29 75 ILE B CA 1
ATOM 1277 C C . ILE B 1 75 ? 82.903 81.779 -1.135 1.00 17.33 75 ILE B C 1
ATOM 1278 O O . ILE B 1 75 ? 82.789 80.565 -0.817 1.00 18.69 75 ILE B O 1
ATOM 1283 N N . LEU B 1 76 ? 83.805 82.568 -0.580 1.00 16.84 76 LEU B N 1
ATOM 1284 C CA . LEU B 1 76 ? 84.605 82.124 0.552 1.00 17.34 76 LEU B CA 1
ATOM 1285 C C . LEU B 1 76 ? 83.796 82.583 1.751 1.00 15.98 76 LEU B C 1
ATOM 1286 O O . LEU B 1 76 ? 83.832 83.729 2.149 1.00 18.20 76 LEU B O 1
ATOM 1291 N N . THR B 1 77 ? 83.080 81.620 2.361 1.00 17.23 77 THR B N 1
ATOM 1292 C CA . THR B 1 77 ? 82.118 81.886 3.443 1.00 17.03 77 THR B CA 1
ATOM 1293 C C . THR B 1 77 ? 82.762 82.463 4.704 1.00 17.15 77 THR B C 1
ATOM 1294 O O . THR B 1 77 ? 82.083 83.139 5.550 1.00 19.25 77 THR B O 1
ATOM 1298 N N . CYS B 1 78 ? 84.069 82.229 4.889 1.00 17.46 78 CYS B N 1
ATOM 1299 C CA . CYS B 1 78 ? 84.717 82.749 6.063 1.00 17.86 78 CYS B CA 1
ATOM 1300 C C . CYS B 1 78 ? 84.933 84.242 6.081 1.00 20.12 78 CYS B C 1
ATOM 1301 O O . CYS B 1 78 ? 85.234 84.792 7.159 1.00 19.86 78 CYS B O 1
ATOM 1304 N N . VAL B 1 79 ? 84.803 84.878 4.917 1.00 18.27 79 VAL B N 1
ATOM 1305 C CA . VAL B 1 79 ? 85.036 86.354 4.835 1.00 18.16 79 VAL B CA 1
ATOM 1306 C C . VAL B 1 79 ? 83.894 86.974 4.024 1.00 16.87 79 VAL B C 1
ATOM 1307 O O . VAL B 1 79 ? 84.142 88.074 3.410 1.00 21.32 79 VAL B O 1
ATOM 1311 N N . ALA B 1 80 ? 82.723 86.368 4.019 1.00 17.22 80 ALA B N 1
ATOM 1312 C CA . ALA B 1 80 ? 81.605 86.884 3.181 1.00 19.55 80 ALA B CA 1
ATOM 1313 C C . ALA B 1 80 ? 80.546 87.550 4.051 1.00 20.01 80 ALA B C 1
ATOM 1314 O O . ALA B 1 80 ? 80.052 86.876 4.979 1.00 19.41 80 ALA B O 1
ATOM 1316 N N . TYR B 1 81 ? 80.161 88.764 3.701 1.00 18.91 81 TYR B N 1
ATOM 1317 C CA . TYR B 1 81 ? 79.069 89.417 4.504 1.00 19.97 81 TYR B CA 1
ATOM 1318 C C . TYR B 1 81 ? 77.781 89.311 3.675 1.00 18.74 81 TYR B C 1
ATOM 1319 O O . TYR B 1 81 ? 77.797 89.552 2.508 1.00 19.35 81 TYR B O 1
ATOM 1328 N N . PRO B 1 82 ? 76.640 88.971 4.286 1.00 19.15 82 PRO B N 1
ATOM 1329 C CA . PRO B 1 82 ? 75.428 88.903 3.441 1.00 21.30 82 PRO B CA 1
ATOM 1330 C C . PRO B 1 82 ? 74.984 90.325 3.064 1.00 19.55 82 PRO B C 1
ATOM 1331 O O . PRO B 1 82 ? 75.161 91.215 3.865 1.00 23.19 82 PRO B O 1
ATOM 1335 N N . THR B 1 83 ? 74.448 90.510 1.859 1.00 20.37 83 THR B N 1
ATOM 1336 C CA . THR B 1 83 ? 73.956 91.820 1.450 1.00 19.69 83 THR B CA 1
ATOM 1337 C C . THR B 1 83 ? 72.446 91.778 1.257 1.00 23.77 83 THR B C 1
ATOM 1338 O O . THR B 1 83 ? 71.866 92.821 0.965 1.00 26.30 83 THR B O 1
ATOM 1342 N N . GLY B 1 84 ? 71.819 90.619 1.409 1.00 22.45 84 GLY B N 1
ATOM 1343 C CA . GLY B 1 84 ? 70.352 90.471 1.315 1.00 21.00 84 GLY B CA 1
ATOM 1344 C C . GLY B 1 84 ? 69.992 89.075 1.711 1.00 24.55 84 GLY B C 1
ATOM 1345 O O . GLY B 1 84 ? 70.909 88.275 1.973 1.00 23.97 84 GLY B O 1
ATOM 1346 N N . ASP B 1 85 ? 68.706 88.748 1.762 1.00 21.46 85 ASP B N 1
ATOM 1347 C CA . ASP B 1 85 ? 68.341 87.430 2.063 1.00 19.47 85 ASP B CA 1
ATOM 1348 C C . ASP B 1 85 ? 68.873 86.566 0.929 1.00 20.73 85 ASP B C 1
ATOM 1349 O O . ASP B 1 85 ? 68.741 86.879 -0.264 1.00 22.62 85 ASP B O 1
ATOM 1354 N N . CYS B 1 86 ? 69.367 85.367 1.245 1.00 21.68 86 CYS B N 1
ATOM 1355 C CA . CYS B 1 86 ? 69.963 84.587 0.147 1.00 20.83 86 CYS B CA 1
ATOM 1356 C C . CYS B 1 86 ? 70.118 83.104 0.485 1.00 20.96 86 CYS B C 1
ATOM 1357 O O . CYS B 1 86 ? 70.041 82.728 1.668 1.00 22.70 86 CYS B O 1
ATOM 1360 N N . VAL B 1 87 ? 70.351 82.341 -0.539 1.00 20.43 87 VAL B N 1
ATOM 1361 C CA . VAL B 1 87 ? 70.496 80.880 -0.371 1.00 23.93 87 VAL B CA 1
ATOM 1362 C C . VAL B 1 87 ? 71.881 80.515 -0.920 1.00 21.98 87 VAL B C 1
ATOM 1363 O O . VAL B 1 87 ? 72.223 80.946 -2.019 1.00 19.51 87 VAL B O 1
ATOM 1367 N N . ILE B 1 88 ? 72.627 79.726 -0.157 1.00 20.66 88 ILE B N 1
ATOM 1368 C CA . ILE B 1 88 ? 74.036 79.349 -0.512 1.00 20.80 88 ILE B CA 1
ATOM 1369 C C . ILE B 1 88 ? 74.251 77.900 -0.287 1.00 19.53 88 ILE B C 1
ATOM 1370 O O . ILE B 1 88 ? 73.875 77.389 0.745 1.00 20.54 88 ILE B O 1
ATOM 1375 N N . GLU B 1 89 ? 74.885 77.223 -1.215 1.00 17.30 89 GLU B N 1
ATOM 1376 C CA . GLU B 1 89 ? 75.272 75.784 -1.071 1.00 18.08 89 GLU B CA 1
ATOM 1377 C C . GLU B 1 89 ? 76.664 75.786 -0.405 1.00 18.61 89 GLU B C 1
ATOM 1378 O O . GLU B 1 89 ? 77.539 76.604 -0.782 1.00 19.05 89 GLU B O 1
ATOM 1384 N N . THR B 1 90 ? 76.864 74.917 0.572 1.00 17.56 90 THR B N 1
ATOM 1385 C CA . THR B 1 90 ? 78.142 74.852 1.238 1.00 16.16 90 THR B CA 1
ATOM 1386 C C . THR B 1 90 ? 78.934 73.660 0.745 1.00 16.48 90 THR B C 1
ATOM 1387 O O . THR B 1 90 ? 78.471 72.852 -0.071 1.00 19.29 90 THR B O 1
ATOM 1391 N N . HIS B 1 91 ? 80.164 73.518 1.254 1.00 17.57 91 HIS B N 1
ATOM 1392 C CA . HIS B 1 91 ? 81.011 72.365 0.962 1.00 16.90 91 HIS B CA 1
ATOM 1393 C C . HIS B 1 91 ? 81.230 72.230 -0.553 1.00 18.42 91 HIS B C 1
ATOM 1394 O O . HIS B 1 91 ? 81.195 71.103 -1.121 1.00 18.17 91 HIS B O 1
ATOM 1401 N N . LYS B 1 92 ? 81.582 73.353 -1.251 1.00 17.88 92 LYS B N 1
ATOM 1402 C CA . LYS B 1 92 ? 81.800 73.365 -2.698 1.00 19.39 92 LYS B CA 1
ATOM 1403 C C . LYS B 1 92 ? 83.266 73.312 -3.146 1.00 16.94 92 LYS B C 1
ATOM 1404 O O . LYS B 1 92 ? 83.511 73.459 -4.331 1.00 22.96 92 LYS B O 1
ATOM 1410 N N . GLU B 1 93 ? 84.175 73.131 -2.195 1.00 21.29 93 GLU B N 1
ATOM 1411 C CA . GLU B 1 93 ? 85.594 73.156 -2.555 1.00 22.93 93 GLU B CA 1
ATOM 1412 C C . GLU B 1 93 ? 85.948 72.261 -3.771 1.00 19.95 93 GLU B C 1
ATOM 1413 O O . GLU B 1 93 ? 86.666 72.671 -4.669 1.00 25.49 93 GLU B O 1
ATOM 1419 N N . GLU B 1 94 ? 85.380 71.080 -3.777 1.00 21.85 94 GLU B N 1
ATOM 1420 C CA . GLU B 1 94 ? 85.662 70.205 -4.934 1.00 23.21 94 GLU B CA 1
ATOM 1421 C C . GLU B 1 94 ? 85.250 70.723 -6.317 1.00 27.55 94 GLU B C 1
ATOM 1422 O O . GLU B 1 94 ? 85.825 70.285 -7.334 1.00 27.32 94 GLU B O 1
ATOM 1428 N N . ALA B 1 95 ? 84.304 71.697 -6.439 1.00 33.62 95 ALA B N 1
ATOM 1429 C CA . ALA B 1 95 ? 83.825 72.214 -7.738 1.00 25.54 95 ALA B CA 1
ATOM 1430 C C . ALA B 1 95 ? 84.804 73.154 -8.447 1.00 39.25 95 ALA B C 1
ATOM 1431 O O . ALA B 1 95 ? 84.696 73.382 -9.654 1.00 33.63 95 ALA B O 1
ATOM 1433 N N . LEU B 1 96 ? 85.749 73.693 -7.694 1.00 29.92 96 LEU B N 1
ATOM 1434 C CA . LEU B 1 96 ? 86.678 74.677 -8.270 1.00 35.90 96 LEU B CA 1
ATOM 1435 C C . LEU B 1 96 ? 87.733 73.935 -9.077 1.00 47.20 96 LEU B C 1
ATOM 1436 O O . LEU B 1 96 ? 88.102 72.819 -8.717 1.00 35.58 96 LEU B O 1
ATOM 1441 N N . TYR B 1 97 ? 88.235 74.516 -10.158 1.00 33.83 97 TYR B N 1
ATOM 1442 C CA . TYR B 1 97 ? 89.235 73.714 -10.928 1.00 52.13 97 TYR B CA 1
ATOM 1443 C C . TYR B 1 97 ? 89.655 74.349 -12.230 1.00 53.16 97 TYR B C 1
ATOM 1444 O O . TYR B 1 97 ? 90.567 73.836 -12.884 1.00 66.88 97 TYR B O 1
ATOM 1453 N N . ALA C 1 1 ? 42.826 74.074 30.663 1.00 45.54 1 ALA C N 1
ATOM 1454 C CA . ALA C 1 1 ? 44.145 73.296 30.681 1.00 38.17 1 ALA C CA 1
ATOM 1455 C C . ALA C 1 1 ? 45.114 74.099 31.499 1.00 31.37 1 ALA C C 1
ATOM 1456 O O . ALA C 1 1 ? 45.445 75.195 31.087 1.00 29.29 1 ALA C O 1
ATOM 1458 N N . SER C 1 2 ? 45.489 73.541 32.663 1.00 26.22 2 SER C N 1
ATOM 1459 C CA . SER C 1 2 ? 46.364 74.204 33.594 1.00 23.66 2 SER C CA 1
ATOM 1460 C C . SER C 1 2 ? 47.457 73.292 34.048 1.00 24.51 2 SER C C 1
ATOM 1461 O O . SER C 1 2 ? 47.314 72.122 34.325 1.00 24.59 2 SER C O 1
ATOM 1464 N N . TYR C 1 3 ? 48.627 73.925 34.222 1.00 21.20 3 TYR C N 1
ATOM 1465 C CA . TYR C 1 3 ? 49.826 73.227 34.581 1.00 21.10 3 TYR C CA 1
ATOM 1466 C C . TYR C 1 3 ? 50.404 73.713 35.884 1.00 18.65 3 TYR C C 1
ATOM 1467 O O . TYR C 1 3 ? 50.285 74.887 36.238 1.00 21.99 3 TYR C O 1
ATOM 1476 N N . LYS C 1 4 ? 51.025 72.826 36.602 1.00 19.95 4 LYS C N 1
ATOM 1477 C CA . LYS C 1 4 ? 51.667 73.191 37.867 1.00 21.04 4 LYS C CA 1
ATOM 1478 C C . LYS C 1 4 ? 53.113 73.615 37.536 1.00 22.34 4 LYS C C 1
ATOM 1479 O O . LYS C 1 4 ? 53.918 72.767 37.100 1.00 20.40 4 LYS C O 1
ATOM 1485 N N . VAL C 1 5 ? 53.404 74.889 37.763 1.00 19.81 5 VAL C N 1
ATOM 1486 C CA . VAL C 1 5 ? 54.762 75.450 37.547 1.00 19.78 5 VAL C CA 1
ATOM 1487 C C . VAL C 1 5 ? 55.381 75.669 38.886 1.00 18.40 5 VAL C C 1
ATOM 1488 O O . VAL C 1 5 ? 54.951 76.530 39.661 1.00 21.16 5 VAL C O 1
ATOM 1492 N N . THR C 1 6 ? 56.451 74.930 39.173 1.00 19.98 6 THR C N 1
ATOM 1493 C CA . THR C 1 6 ? 57.137 75.110 40.479 1.00 21.16 6 THR C CA 1
ATOM 1494 C C . THR C 1 6 ? 58.196 76.160 40.163 1.00 20.09 6 THR C C 1
ATOM 1495 O O . THR C 1 6 ? 59.103 75.930 39.325 1.00 21.42 6 THR C O 1
ATOM 1499 N N . LEU C 1 7 ? 58.111 77.259 40.901 1.00 20.08 7 LEU C N 1
ATOM 1500 C CA . LEU C 1 7 ? 59.078 78.377 40.768 1.00 19.46 7 LEU C CA 1
ATOM 1501 C C . LEU C 1 7 ? 60.048 78.236 41.899 1.00 27.54 7 LEU C C 1
ATOM 1502 O O . LEU C 1 7 ? 59.638 78.318 43.048 1.00 23.74 7 LEU C O 1
ATOM 1507 N N . LYS C 1 8 ? 61.335 78.061 41.578 1.00 21.28 8 LYS C N 1
ATOM 1508 C CA . LYS C 1 8 ? 62.387 77.938 42.646 1.00 22.54 8 LYS C CA 1
ATOM 1509 C C . LYS C 1 8 ? 62.963 79.377 42.708 1.00 21.67 8 LYS C C 1
ATOM 1510 O O . LYS C 1 8 ? 63.741 79.773 41.825 1.00 23.28 8 LYS C O 1
ATOM 1516 N N . THR C 1 9 ? 62.625 80.124 43.734 1.00 22.96 9 THR C N 1
ATOM 1517 C CA . THR C 1 9 ? 63.028 81.548 43.840 1.00 20.90 9 THR C CA 1
ATOM 1518 C C . THR C 1 9 ? 63.883 81.795 45.054 1.00 21.71 9 THR C C 1
ATOM 1519 O O . THR C 1 9 ? 63.925 80.953 45.923 1.00 23.13 9 THR C O 1
ATOM 1523 N N . PRO C 1 10 ? 64.497 82.995 45.171 1.00 18.66 10 PRO C N 1
ATOM 1524 C CA . PRO C 1 10 ? 65.316 83.288 46.311 1.00 24.95 10 PRO C CA 1
ATOM 1525 C C . PRO C 1 10 ? 64.440 83.408 47.585 1.00 24.58 10 PRO C C 1
ATOM 1526 O O . PRO C 1 10 ? 64.960 83.458 48.676 1.00 27.45 10 PRO C O 1
ATOM 1530 N N . ASP C 1 11 ? 63.112 83.474 47.457 1.00 24.36 11 ASP C N 1
ATOM 1531 C CA . ASP C 1 11 ? 62.310 83.590 48.683 1.00 28.39 11 ASP C CA 1
ATOM 1532 C C . ASP C 1 11 ? 61.664 82.258 48.955 1.00 30.67 11 ASP C C 1
ATOM 1533 O O . ASP C 1 11 ? 60.743 82.143 49.769 1.00 34.30 11 ASP C O 1
ATOM 1538 N N . GLY C 1 12 ? 62.123 81.238 48.266 1.00 26.49 12 GLY C N 1
ATOM 1539 C CA . GLY C 1 12 ? 61.531 79.932 48.476 1.00 30.00 12 GLY C CA 1
ATOM 1540 C C . GLY C 1 12 ? 60.885 79.326 47.243 1.00 28.23 12 GLY C C 1
ATOM 1541 O O . GLY C 1 12 ? 60.779 79.953 46.197 1.00 27.90 12 GLY C O 1
ATOM 1542 N N . ASP C 1 13 ? 60.403 78.105 47.370 1.00 27.69 13 ASP C N 1
ATOM 1543 C CA . ASP C 1 13 ? 59.815 77.376 46.243 1.00 23.48 13 ASP C CA 1
ATOM 1544 C C . ASP C 1 13 ? 58.311 77.608 46.288 1.00 33.38 13 ASP C C 1
ATOM 1545 O O . ASP C 1 13 ? 57.728 77.583 47.379 1.00 36.94 13 ASP C O 1
ATOM 1550 N N . ASN C 1 14 ? 57.697 77.917 45.152 1.00 23.49 14 ASN C N 1
ATOM 1551 C CA . ASN C 1 14 ? 56.257 78.157 45.140 1.00 23.50 14 ASN C CA 1
ATOM 1552 C C . ASN C 1 14 ? 55.721 77.489 43.946 1.00 22.45 14 ASN C C 1
ATOM 1553 O O . ASN C 1 14 ? 56.105 77.799 42.801 1.00 26.53 14 ASN C O 1
ATOM 1558 N N . VAL C 1 15 ? 54.692 76.652 44.145 1.00 22.95 15 VAL C N 1
ATOM 1559 C CA . VAL C 1 15 ? 54.071 75.970 43.026 1.00 21.40 15 VAL C CA 1
ATOM 1560 C C . VAL C 1 15 ? 52.847 76.768 42.607 1.00 24.17 15 VAL C C 1
ATOM 1561 O O . VAL C 1 15 ? 51.946 76.977 43.447 1.00 30.37 15 VAL C O 1
ATOM 1565 N N . ILE C 1 16 ? 52.808 77.255 41.339 1.00 21.02 16 ILE C N 1
ATOM 1566 C CA . ILE C 1 16 ? 51.644 78.023 40.887 1.00 20.00 16 ILE C CA 1
ATOM 1567 C C . ILE C 1 16 ? 50.996 77.295 39.749 1.00 25.19 16 ILE C C 1
ATOM 1568 O O . ILE C 1 16 ? 51.641 76.650 38.939 1.00 24.42 16 ILE C O 1
ATOM 1573 N N . THR C 1 17 ? 49.672 77.356 39.651 1.00 22.61 17 THR C N 1
ATOM 1574 C CA . THR C 1 17 ? 48.937 76.738 38.566 1.00 19.46 17 THR C CA 1
ATOM 1575 C C . THR C 1 17 ? 48.720 77.810 37.513 1.00 19.19 17 THR C C 1
ATOM 1576 O O . THR C 1 17 ? 48.190 78.874 37.765 1.00 21.67 17 THR C O 1
ATOM 1580 N N . VAL C 1 18 ? 49.185 77.503 36.287 1.00 18.51 18 VAL C N 1
ATOM 1581 C CA . VAL C 1 18 ? 49.124 78.442 35.225 1.00 19.36 18 VAL C CA 1
ATOM 1582 C C . VAL C 1 18 ? 48.356 77.888 34.039 1.00 19.11 18 VAL C C 1
ATOM 1583 O O . VAL C 1 18 ? 48.716 76.870 33.552 1.00 24.12 18 VAL C O 1
ATOM 1587 N N . PRO C 1 19 ? 47.274 78.602 33.622 1.00 21.55 19 PRO C N 1
ATOM 1588 C CA . PRO C 1 19 ? 46.485 78.190 32.472 1.00 24.97 19 PRO C CA 1
ATOM 1589 C C . PRO C 1 19 ? 47.408 78.192 31.210 1.00 27.54 19 PRO C C 1
ATOM 1590 O O . PRO C 1 19 ? 48.332 79.027 31.118 1.00 27.61 19 PRO C O 1
ATOM 1594 N N . ASP C 1 20 ? 47.176 77.291 30.253 1.00 24.23 20 ASP C N 1
ATOM 1595 C CA . ASP C 1 20 ? 47.957 77.196 29.014 1.00 25.23 20 ASP C CA 1
ATOM 1596 C C . ASP C 1 20 ? 47.924 78.509 28.161 1.00 23.02 20 ASP C C 1
ATOM 1597 O O . ASP C 1 20 ? 48.818 78.681 27.294 1.00 25.44 20 ASP C O 1
ATOM 1602 N N . ASP C 1 21 ? 47.005 79.445 28.452 1.00 26.79 21 ASP C N 1
ATOM 1603 C CA . ASP C 1 21 ? 46.894 80.710 27.730 1.00 28.02 21 ASP C CA 1
ATOM 1604 C C . ASP C 1 21 ? 47.262 81.941 28.548 1.00 26.43 21 ASP C C 1
ATOM 1605 O O . ASP C 1 21 ? 46.886 83.082 28.247 1.00 28.12 21 ASP C O 1
ATOM 1610 N N . GLU C 1 22 ? 48.000 81.690 29.628 1.00 21.21 22 GLU C N 1
ATOM 1611 C CA . GLU C 1 22 ? 48.453 82.816 30.408 1.00 23.31 22 GLU C CA 1
ATOM 1612 C C . GLU C 1 22 ? 49.962 82.742 30.558 1.00 22.19 22 GLU C C 1
ATOM 1613 O O . GLU C 1 22 ? 50.544 81.671 30.678 1.00 20.69 22 GLU C O 1
ATOM 1619 N N . TYR C 1 23 ? 50.596 83.917 30.570 1.00 22.35 23 TYR C N 1
ATOM 1620 C CA . TYR C 1 23 ? 52.075 83.975 30.753 1.00 18.69 23 TYR C CA 1
ATOM 1621 C C . TYR C 1 23 ? 52.425 83.624 32.234 1.00 22.30 23 TYR C C 1
ATOM 1622 O O . TYR C 1 23 ? 51.743 84.026 33.209 1.00 20.71 23 TYR C O 1
ATOM 1631 N N . ILE C 1 24 ? 53.553 82.928 32.432 1.00 17.10 24 ILE C N 1
ATOM 1632 C CA . ILE C 1 24 ? 53.986 82.516 33.781 1.00 16.91 24 ILE C CA 1
ATOM 1633 C C . ILE C 1 24 ? 54.122 83.718 34.650 1.00 18.17 24 ILE C C 1
ATOM 1634 O O . ILE C 1 24 ? 53.707 83.695 35.784 1.00 19.09 24 ILE C O 1
ATOM 1639 N N . LEU C 1 25 ? 54.835 84.733 34.214 1.00 18.59 25 LEU C N 1
ATOM 1640 C CA . LEU C 1 25 ? 55.020 85.955 35.024 1.00 21.43 25 LEU C CA 1
ATOM 1641 C C . LEU C 1 25 ? 53.681 86.584 35.518 1.00 18.48 25 LEU C C 1
ATOM 1642 O O . LEU C 1 25 ? 53.605 86.959 36.709 1.00 20.82 25 LEU C O 1
ATOM 1647 N N . ASP C 1 26 ? 52.716 86.644 34.654 1.00 19.23 26 ASP C N 1
ATOM 1648 C CA . ASP C 1 26 ? 51.388 87.274 35.014 1.00 20.57 26 ASP C CA 1
ATOM 1649 C C . ASP C 1 26 ? 50.753 86.526 36.205 1.00 22.04 26 ASP C C 1
ATOM 1650 O O . ASP C 1 26 ? 50.244 87.175 37.141 1.00 21.92 26 ASP C O 1
ATOM 1655 N N . VAL C 1 27 ? 50.788 85.189 36.236 1.00 19.54 27 VAL C N 1
ATOM 1656 C CA . VAL C 1 27 ? 50.152 84.494 37.313 1.00 19.36 27 VAL C CA 1
ATOM 1657 C C . VAL C 1 27 ? 50.997 84.629 38.542 1.00 24.32 27 VAL C C 1
ATOM 1658 O O . VAL C 1 27 ? 50.477 84.827 39.635 1.00 23.08 27 VAL C O 1
ATOM 1662 N N . ALA C 1 28 ? 52.340 84.544 38.434 1.00 19.14 28 ALA C N 1
ATOM 1663 C CA . ALA C 1 28 ? 53.139 84.730 39.634 1.00 22.32 28 ALA C CA 1
ATOM 1664 C C . ALA C 1 28 ? 52.887 86.113 40.230 1.00 22.28 28 ALA C C 1
ATOM 1665 O O . ALA C 1 28 ? 52.793 86.261 41.427 1.00 23.60 28 ALA C O 1
ATOM 1667 N N . GLU C 1 29 ? 52.768 87.156 39.411 1.00 21.44 29 GLU C N 1
ATOM 1668 C CA . GLU C 1 29 ? 52.554 88.472 39.984 1.00 27.85 29 GLU C CA 1
ATOM 1669 C C . GLU C 1 29 ? 51.164 88.592 40.626 1.00 27.97 29 GLU C C 1
ATOM 1670 O O . GLU C 1 29 ? 51.066 89.253 41.677 1.00 32.06 29 GLU C O 1
ATOM 1676 N N . GLU C 1 30 ? 50.155 87.937 40.027 1.00 28.57 30 GLU C N 1
ATOM 1677 C CA . GLU C 1 30 ? 48.712 87.876 40.479 1.00 29.14 30 GLU C CA 1
ATOM 1678 C C . GLU C 1 30 ? 48.822 87.374 41.921 1.00 26.56 30 GLU C C 1
ATOM 1679 O O . GLU C 1 30 ? 48.105 87.850 42.824 1.00 29.58 30 GLU C O 1
ATOM 1685 N N . GLN C 1 31 ? 49.662 86.359 42.153 1.00 27.62 31 GLN C N 1
ATOM 1686 C CA . GLN C 1 31 ? 49.940 85.850 43.530 1.00 28.87 31 GLN C CA 1
ATOM 1687 C C . GLN C 1 31 ? 50.965 86.571 44.418 1.00 28.57 31 GLN C C 1
ATOM 1688 O O . GLN C 1 31 ? 51.384 86.033 45.432 1.00 48.56 31 GLN C O 1
ATOM 1694 N N . GLY C 1 32 ? 51.356 87.781 44.064 1.00 27.04 32 GLY C N 1
ATOM 1695 C CA . GLY C 1 32 ? 52.281 88.558 44.839 1.00 31.07 32 GLY C CA 1
ATOM 1696 C C . GLY C 1 32 ? 53.666 87.946 45.003 1.00 35.78 32 GLY C C 1
ATOM 1697 O O . GLY C 1 32 ? 54.349 88.274 45.945 1.00 43.36 32 GLY C O 1
ATOM 1698 N N . LEU C 1 33 ? 54.065 87.039 44.124 1.00 30.03 33 LEU C N 1
ATOM 1699 C CA . LEU C 1 33 ? 55.423 86.510 44.213 1.00 26.23 33 LEU C CA 1
ATOM 1700 C C . LEU C 1 33 ? 56.311 87.627 43.755 1.00 29.51 33 LEU C C 1
ATOM 1701 O O . LEU C 1 33 ? 55.893 88.588 43.112 1.00 36.96 33 LEU C O 1
ATOM 1706 N N . ASP C 1 34 ? 57.558 87.534 44.053 1.00 28.92 34 ASP C N 1
ATOM 1707 C CA . ASP C 1 34 ? 58.272 88.679 43.652 1.00 44.03 34 ASP C CA 1
ATOM 1708 C C . ASP C 1 34 ? 59.170 88.261 42.505 1.00 47.69 34 ASP C C 1
ATOM 1709 O O . ASP C 1 34 ? 60.233 87.684 42.786 1.00 43.46 34 ASP C O 1
ATOM 1714 N N . LEU C 1 35 ? 58.714 88.445 41.245 1.00 24.69 35 LEU C N 1
ATOM 1715 C CA . LEU C 1 35 ? 59.590 88.076 40.125 1.00 21.10 35 LEU C CA 1
ATOM 1716 C C . LEU C 1 35 ? 59.985 89.342 39.381 1.00 19.95 35 LEU C C 1
ATOM 1717 O O . LEU C 1 35 ? 59.212 90.269 39.174 1.00 24.93 35 LEU C O 1
ATOM 1722 N N . PRO C 1 36 ? 61.226 89.335 38.919 1.00 20.04 36 PRO C N 1
ATOM 1723 C CA . PRO C 1 36 ? 61.743 90.519 38.189 1.00 22.03 36 PRO C CA 1
ATOM 1724 C C . PRO C 1 36 ? 61.213 90.692 36.763 1.00 19.03 36 PRO C C 1
AT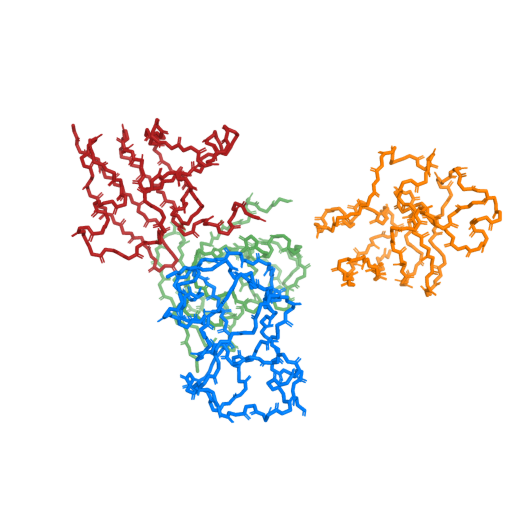OM 1725 O O . PRO C 1 36 ? 60.865 89.717 36.106 1.00 19.20 36 PRO C O 1
ATOM 1729 N N . TYR C 1 37 ? 61.108 91.967 36.327 1.00 19.52 37 TYR C N 1
ATOM 1730 C CA . TYR C 1 37 ? 60.769 92.243 34.935 1.00 18.47 37 TYR C CA 1
ATOM 1731 C C . TYR C 1 37 ? 61.013 93.704 34.681 1.00 17.67 37 TYR C C 1
ATOM 1732 O O . TYR C 1 37 ? 61.114 94.520 35.613 1.00 20.84 37 TYR C O 1
ATOM 1741 N N . SER C 1 38 ? 61.120 94.057 33.417 1.00 15.88 38 SER C N 1
ATOM 1742 C CA . SER C 1 38 ? 61.238 95.463 33.068 1.00 18.00 38 SER C CA 1
ATOM 1743 C C . SER C 1 38 ? 60.370 95.674 31.833 1.00 18.93 38 SER C C 1
ATOM 1744 O O . SER C 1 38 ? 59.195 96.064 31.932 1.00 17.84 38 SER C O 1
ATOM 1747 N N . CYS C 1 39 ? 60.883 95.313 30.632 1.00 17.12 39 CYS C N 1
ATOM 1748 C CA . CYS C 1 39 ? 60.127 95.642 29.447 1.00 16.19 39 CYS C CA 1
ATOM 1749 C C . CYS C 1 39 ? 58.819 94.884 29.259 1.00 16.84 39 CYS C C 1
ATOM 1750 O O . CYS C 1 39 ? 57.913 95.428 28.634 1.00 17.35 39 CYS C O 1
ATOM 1753 N N . ARG C 1 40 ? 58.694 93.660 29.829 1.00 18.87 40 ARG C N 1
ATOM 1754 C CA . ARG C 1 40 ? 57.489 92.848 29.732 1.00 18.41 40 ARG C CA 1
ATOM 1755 C C . ARG C 1 40 ? 57.062 92.633 28.294 1.00 18.99 40 ARG C C 1
ATOM 1756 O O . ARG C 1 40 ? 55.892 92.302 28.013 1.00 19.23 40 ARG C O 1
ATOM 1764 N N . ALA C 1 41 ? 58.102 92.620 27.394 1.00 19.06 41 ALA C N 1
ATOM 1765 C CA . ALA C 1 41 ? 57.795 92.454 25.979 1.00 18.15 41 ALA C CA 1
ATOM 1766 C C . ALA C 1 41 ? 58.745 91.499 25.212 1.00 18.25 41 ALA C C 1
ATOM 1767 O O . ALA C 1 41 ? 58.733 91.479 23.933 1.00 23.54 41 ALA C O 1
ATOM 1769 N N . GLY C 1 42 ? 59.443 90.656 25.954 1.00 17.81 42 GLY C N 1
ATOM 1770 C CA . GLY C 1 42 ? 60.323 89.666 25.324 1.00 20.34 42 GLY C CA 1
ATOM 1771 C C . GLY C 1 42 ? 61.610 90.178 24.769 1.00 20.34 42 GLY C C 1
ATOM 1772 O O . GLY C 1 42 ? 62.328 89.390 24.157 1.00 23.19 42 GLY C O 1
ATOM 1773 N N . ALA C 1 43 ? 61.958 91.419 25.055 1.00 18.83 43 ALA C N 1
ATOM 1774 C CA . ALA C 1 43 ? 63.111 92.048 24.412 1.00 20.87 43 ALA C CA 1
ATOM 1775 C C . ALA C 1 43 ? 64.300 92.417 25.280 1.00 25.94 43 ALA C C 1
ATOM 1776 O O . ALA C 1 43 ? 65.142 93.234 24.884 1.00 27.93 43 ALA C O 1
ATOM 1778 N N . CYS C 1 44 ? 64.388 91.800 26.448 1.00 19.27 44 CYS C N 1
ATOM 1779 C CA . CYS C 1 44 ? 65.439 92.003 27.371 1.00 21.31 44 CYS C CA 1
ATOM 1780 C C . CYS C 1 44 ? 65.657 90.722 28.164 1.00 20.03 44 CYS C C 1
ATOM 1781 O O . CYS C 1 44 ? 65.179 89.657 27.771 1.00 24.86 44 CYS C O 1
ATOM 1784 N N . SER C 1 45 ? 66.408 90.753 29.225 1.00 21.58 45 SER C N 1
ATOM 1785 C CA . SER C 1 45 ? 66.650 89.529 30.004 1.00 22.60 45 SER C CA 1
ATOM 1786 C C . SER C 1 45 ? 66.277 89.675 31.477 1.00 18.02 45 SER C C 1
ATOM 1787 O O . SER C 1 45 ? 66.601 88.806 32.261 1.00 20.01 45 SER C O 1
ATOM 1790 N N . THR C 1 46 ? 65.563 90.764 31.830 1.00 18.14 46 THR C N 1
ATOM 1791 C CA . THR C 1 46 ? 65.307 90.990 33.216 1.00 19.05 46 THR C CA 1
ATOM 1792 C C . THR C 1 46 ? 64.523 89.888 33.854 1.00 17.60 46 THR C C 1
ATOM 1793 O O . THR C 1 46 ? 64.775 89.579 34.973 1.00 19.09 46 THR C O 1
ATOM 1797 N N . CYS C 1 47 ? 63.567 89.318 33.151 1.00 17.52 47 CYS C N 1
ATOM 1798 C CA . CYS C 1 47 ? 62.674 88.295 33.716 1.00 15.68 47 CYS C CA 1
ATOM 1799 C C . CYS C 1 47 ? 63.161 86.874 33.478 1.00 16.10 47 CYS C C 1
ATOM 1800 O O . CYS C 1 47 ? 62.375 85.903 33.544 1.00 17.71 47 CYS C O 1
ATOM 1803 N N . ALA C 1 48 ? 64.418 86.718 33.055 1.00 18.91 48 ALA C N 1
ATOM 1804 C CA . ALA C 1 48 ? 64.923 85.412 32.775 1.00 17.24 48 ALA C CA 1
ATOM 1805 C C . ALA C 1 48 ? 64.759 84.359 33.900 1.00 15.43 48 ALA C C 1
ATOM 1806 O O . ALA C 1 48 ? 65.067 84.633 35.074 1.00 19.79 48 ALA C O 1
ATOM 1808 N N . GLY C 1 49 ? 64.399 83.158 33.475 1.00 17.62 49 GLY C N 1
ATOM 1809 C CA . GLY C 1 49 ? 64.311 82.000 34.374 1.00 17.12 49 GLY C CA 1
ATOM 1810 C C . GLY C 1 49 ? 65.015 80.852 33.632 1.00 22.39 49 GLY C C 1
ATOM 1811 O O . GLY C 1 49 ? 65.453 81.031 32.524 1.00 19.01 49 GLY C O 1
ATOM 1812 N N . LYS C 1 50 ? 65.138 79.697 34.273 1.00 21.19 50 LYS C N 1
ATOM 1813 C CA . LYS C 1 50 ? 65.785 78.533 33.531 1.00 22.72 50 LYS C CA 1
ATOM 1814 C C . LYS C 1 50 ? 64.999 77.301 33.909 1.00 19.90 50 LYS C C 1
ATOM 1815 O O . LYS C 1 50 ? 64.774 76.976 35.056 1.00 21.58 50 LYS C O 1
ATOM 1821 N N . LEU C 1 51 ? 64.689 76.565 32.900 1.00 21.62 51 LEU C N 1
ATOM 1822 C CA . LEU C 1 51 ? 63.963 75.339 33.082 1.00 20.37 51 LEU C CA 1
ATOM 1823 C C . LEU C 1 51 ? 64.859 74.309 33.735 1.00 22.47 51 LEU C C 1
ATOM 1824 O O . LEU C 1 51 ? 65.996 74.054 33.272 1.00 27.65 51 LEU C O 1
ATOM 1829 N N . VAL C 1 52 ? 64.318 73.679 34.777 1.00 22.80 52 VAL C N 1
ATOM 1830 C CA . VAL C 1 52 ? 64.997 72.601 35.532 1.00 24.77 52 VAL C CA 1
ATOM 1831 C C . VAL C 1 52 ? 64.500 71.246 35.036 1.00 30.28 52 VAL C C 1
ATOM 1832 O O . VAL C 1 52 ? 65.302 70.353 34.788 1.00 28.07 52 VAL C O 1
ATOM 1836 N N . SER C 1 53 ? 63.192 71.065 34.927 1.00 25.41 53 SER C N 1
ATOM 1837 C CA . SER C 1 53 ? 62.635 69.776 34.464 1.00 25.06 53 SER C CA 1
ATOM 1838 C C . SER C 1 53 ? 61.255 70.066 33.898 1.00 25.89 53 SER C C 1
ATOM 1839 O O . SER C 1 53 ? 60.668 71.146 34.145 1.00 23.10 53 SER C O 1
ATOM 1842 N N . GLY C 1 54 ? 60.720 69.127 33.121 1.00 25.97 54 GLY C N 1
ATOM 1843 C CA . GLY C 1 54 ? 59.416 69.322 32.536 1.00 21.85 54 GLY C CA 1
ATOM 1844 C C . GLY C 1 54 ? 59.521 69.873 31.164 1.00 21.33 54 GLY C C 1
ATOM 1845 O O . GLY C 1 54 ? 60.626 70.307 30.789 1.00 24.43 54 GLY C O 1
ATOM 1846 N N . PRO C 1 55 ? 58.430 69.932 30.386 1.00 26.76 55 PRO C N 1
ATOM 1847 C CA . PRO C 1 55 ? 58.281 70.432 29.006 1.00 24.59 55 PRO C CA 1
ATOM 1848 C C . PRO C 1 55 ? 58.640 71.960 28.879 1.00 30.03 55 PRO C C 1
ATOM 1849 O O . PRO C 1 55 ? 58.299 72.738 29.789 1.00 28.27 55 PRO C O 1
ATOM 1853 N N . ALA C 1 56 ? 59.393 72.327 27.842 1.00 28.19 56 ALA C N 1
ATOM 1854 C CA . ALA C 1 56 ? 59.789 73.732 27.572 1.00 25.53 56 ALA C CA 1
ATOM 1855 C C . ALA C 1 56 ? 58.575 74.597 27.337 1.00 23.70 56 ALA C C 1
ATOM 1856 O O . ALA C 1 56 ? 57.624 74.275 26.639 1.00 24.78 56 ALA C O 1
ATOM 1858 N N . PRO C 1 57 ? 58.523 75.761 27.998 1.00 23.35 57 PRO C N 1
ATOM 1859 C CA . PRO C 1 57 ? 57.366 76.655 27.790 1.00 21.03 57 PRO C CA 1
ATOM 1860 C C . PRO C 1 57 ? 57.383 77.150 26.330 1.00 19.77 57 PRO C C 1
ATOM 1861 O O . PRO C 1 57 ? 58.443 77.117 25.681 1.00 27.00 57 PRO C O 1
ATOM 1865 N N . ASP C 1 58 ? 56.243 77.662 25.882 1.00 20.81 58 ASP C N 1
ATOM 1866 C CA . ASP C 1 58 ? 56.091 78.253 24.562 1.00 21.59 58 ASP C CA 1
ATOM 1867 C C . ASP C 1 58 ? 56.468 79.748 24.784 1.00 25.36 58 ASP C C 1
ATOM 1868 O O . ASP C 1 58 ? 55.705 80.485 25.380 1.00 24.93 58 ASP C O 1
ATOM 1873 N N . GLN C 1 59 ? 57.619 80.187 24.290 1.00 25.96 59 GLN C N 1
ATOM 1874 C CA . GLN C 1 59 ? 57.932 81.632 24.432 1.00 23.88 59 GLN C CA 1
ATOM 1875 C C . GLN C 1 59 ? 58.184 82.176 22.987 1.00 26.78 59 GLN C C 1
ATOM 1876 O O . GLN C 1 59 ? 59.088 82.978 22.720 1.00 29.06 59 GLN C O 1
ATOM 1882 N N . SER C 1 60 ? 57.322 81.786 22.068 1.00 26.17 60 SER C N 1
ATOM 1883 C CA . SER C 1 60 ? 57.438 82.254 20.685 1.00 26.72 60 SER C CA 1
ATOM 1884 C C . SER C 1 60 ? 57.412 83.832 20.571 1.00 28.81 60 SER C C 1
ATOM 1885 O O . SER C 1 60 ? 57.990 84.371 19.636 1.00 34.44 60 SER C O 1
ATOM 1888 N N . ASP C 1 61 ? 56.824 84.551 21.551 1.00 25.86 61 ASP C N 1
ATOM 1889 C CA . ASP C 1 61 ? 56.742 86.045 21.559 1.00 28.93 61 ASP C CA 1
ATOM 1890 C C . ASP C 1 61 ? 58.139 86.635 21.926 1.00 30.64 61 ASP C C 1
ATOM 1891 O O . ASP C 1 61 ? 58.361 87.840 21.737 1.00 37.43 61 ASP C O 1
ATOM 1896 N N . GLN C 1 62 ? 59.058 85.833 22.461 1.00 23.84 62 GLN C N 1
ATOM 1897 C CA . GLN C 1 62 ? 60.382 86.314 22.889 1.00 21.65 62 GLN C CA 1
ATOM 1898 C C . GLN C 1 62 ? 61.340 86.615 21.751 1.00 28.64 62 GLN C C 1
ATOM 1899 O O . GLN C 1 62 ? 61.262 85.993 20.697 1.00 31.13 62 GLN C O 1
ATOM 1905 N N . SER C 1 63 ? 62.244 87.550 21.958 1.00 25.39 63 SER C N 1
ATOM 1906 C CA . SER C 1 63 ? 63.206 87.861 20.887 1.00 22.22 63 SER C CA 1
ATOM 1907 C C . SER C 1 63 ? 64.593 88.115 21.364 1.00 28.76 63 SER C C 1
ATOM 1908 O O . SER C 1 63 ? 65.509 88.148 20.573 1.00 37.18 63 SER C O 1
ATOM 1911 N N . PHE C 1 64 ? 64.822 88.252 22.637 1.00 26.98 64 PHE C N 1
ATOM 1912 C CA . PHE C 1 64 ? 66.167 88.534 23.132 1.00 23.66 64 PHE C CA 1
ATOM 1913 C C . PHE C 1 64 ? 67.104 87.324 23.269 1.00 27.97 64 PHE C C 1
ATOM 1914 O O . PHE C 1 64 ? 68.348 87.458 23.152 1.00 26.61 64 PHE C O 1
ATOM 1922 N N . LEU C 1 65 ? 66.574 86.155 23.606 1.00 27.32 65 LEU C N 1
ATOM 1923 C CA . LEU C 1 65 ? 67.436 85.000 23.788 1.00 27.07 65 LEU C CA 1
ATOM 1924 C C . LEU C 1 65 ? 67.793 84.409 22.418 1.00 32.38 65 LEU C C 1
ATOM 1925 O O . LEU C 1 65 ? 66.983 84.450 21.508 1.00 27.04 65 LEU C O 1
ATOM 1930 N N . ASP C 1 66 ? 69.018 83.882 22.308 1.00 34.91 66 ASP C N 1
ATOM 1931 C CA . ASP C 1 66 ? 69.417 83.199 21.073 1.00 46.26 66 ASP C CA 1
ATOM 1932 C C . ASP C 1 66 ? 69.096 81.710 21.278 1.00 43.40 66 ASP C C 1
ATOM 1933 O O . ASP C 1 66 ? 68.764 81.253 22.405 1.00 36.59 66 ASP C O 1
ATOM 1938 N N . ASP C 1 67 ? 69.283 80.910 20.224 1.00 46.78 67 ASP C N 1
ATOM 1939 C CA . ASP C 1 67 ? 68.930 79.489 20.318 1.00 42.50 67 ASP C CA 1
ATOM 1940 C C . ASP C 1 67 ? 69.649 78.629 21.304 1.00 37.74 67 ASP C C 1
ATOM 1941 O O . ASP C 1 67 ? 68.979 77.774 21.903 1.00 41.70 67 ASP C O 1
ATOM 1946 N N . ASP C 1 68 ? 70.936 78.879 21.571 1.00 38.09 68 ASP C N 1
ATOM 1947 C CA . ASP C 1 68 ? 71.594 78.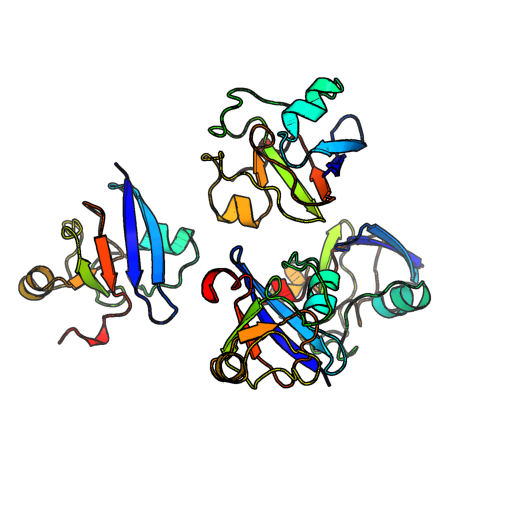007 22.521 1.00 35.66 68 ASP C CA 1
ATOM 1948 C C . ASP C 1 68 ? 71.081 78.266 23.884 1.00 40.56 68 ASP C C 1
ATOM 1949 O O . ASP C 1 68 ? 70.988 77.324 24.661 1.00 43.56 68 ASP C O 1
ATOM 1954 N N . GLN C 1 69 ? 70.752 79.542 24.165 1.00 45.23 69 GLN C N 1
ATOM 1955 C CA . GLN C 1 69 ? 70.234 79.941 25.459 1.00 35.25 69 GLN C CA 1
ATOM 1956 C C . GLN C 1 69 ? 68.904 79.249 25.636 1.00 21.99 69 GLN C C 1
ATOM 1957 O O . GLN C 1 69 ? 68.690 78.736 26.707 1.00 31.56 69 GLN C O 1
ATOM 1963 N N . ILE C 1 70 ? 68.086 79.230 24.608 1.00 26.75 70 ILE C N 1
ATOM 1964 C CA . ILE C 1 70 ? 66.801 78.509 24.646 1.00 34.59 70 ILE C CA 1
ATOM 1965 C C . ILE C 1 70 ? 67.046 76.969 24.874 1.00 33.03 70 ILE C C 1
ATOM 1966 O O . ILE C 1 70 ? 66.411 76.326 25.730 1.00 34.69 70 ILE C O 1
ATOM 1971 N N . GLN C 1 71 ? 67.951 76.383 24.103 1.00 42.72 71 GLN C N 1
ATOM 1972 C CA . GLN C 1 71 ? 68.227 74.960 24.276 1.00 38.51 71 GLN C CA 1
ATOM 1973 C C . GLN C 1 71 ? 68.716 74.637 25.649 1.00 36.03 71 GLN C C 1
ATOM 1974 O O . GLN C 1 71 ? 68.359 73.572 26.198 1.00 42.19 71 GLN C O 1
ATOM 1980 N N . ALA C 1 72 ? 69.535 75.558 26.180 1.00 29.77 72 ALA C N 1
ATOM 1981 C CA . ALA C 1 72 ? 70.100 75.428 27.491 1.00 39.29 72 ALA C CA 1
ATOM 1982 C C . ALA C 1 72 ? 68.991 75.588 28.491 1.00 31.19 72 ALA C C 1
ATOM 1983 O O . ALA C 1 72 ? 69.252 75.382 29.668 1.00 33.57 72 ALA C O 1
ATOM 1985 N N . GLY C 1 73 ? 67.784 75.956 28.011 1.00 36.74 73 GLY C N 1
ATOM 1986 C CA . GLY C 1 73 ? 66.578 76.071 28.875 1.00 29.99 73 GLY C CA 1
ATOM 1987 C C . GLY C 1 73 ? 66.252 77.458 29.467 1.00 30.51 73 GLY C C 1
ATOM 1988 O O . GLY C 1 73 ? 65.421 77.579 30.381 1.00 25.93 73 GLY C O 1
ATOM 1989 N N . TYR C 1 74 ? 66.891 78.502 28.989 1.00 26.19 74 TYR C N 1
ATOM 1990 C CA . TYR C 1 74 ? 66.576 79.863 29.562 1.00 22.93 74 TYR C CA 1
ATOM 1991 C C . TYR C 1 74 ? 65.206 80.293 28.991 1.00 24.65 74 TYR C C 1
ATOM 1992 O O . TYR C 1 74 ? 64.807 80.026 27.830 1.00 24.46 74 TYR C O 1
ATOM 2001 N N . ILE C 1 75 ? 64.469 81.048 29.826 1.00 20.32 75 ILE C N 1
ATOM 2002 C CA . ILE C 1 75 ? 63.107 81.395 29.425 1.00 19.79 75 ILE C CA 1
ATOM 2003 C C . ILE C 1 75 ? 62.841 82.904 29.775 1.00 18.31 75 ILE C C 1
ATOM 2004 O O . ILE C 1 75 ? 63.250 83.299 30.871 1.00 21.12 75 ILE C O 1
ATOM 2009 N N . LEU C 1 76 ? 62.157 83.602 28.910 1.00 19.36 76 LEU C N 1
ATOM 2010 C CA . LEU C 1 76 ? 61.745 84.954 29.307 1.00 19.13 76 LEU C CA 1
ATOM 2011 C C . LEU C 1 76 ? 60.315 84.796 29.857 1.00 16.77 76 LEU C C 1
ATOM 2012 O O . LEU C 1 76 ? 59.358 84.668 29.067 1.00 17.58 76 LEU C O 1
ATOM 2017 N N . THR C 1 77 ? 60.245 84.744 31.191 1.00 18.47 77 THR C N 1
ATOM 2018 C CA . THR C 1 77 ? 58.984 84.493 31.874 1.00 17.12 77 THR C CA 1
ATOM 2019 C C . THR C 1 77 ? 57.893 85.463 31.550 1.00 15.65 77 THR C C 1
ATOM 2020 O O . THR C 1 77 ? 56.678 85.075 31.643 1.00 18.09 77 THR C O 1
ATOM 2024 N N . CYS C 1 78 ? 58.208 86.689 31.145 1.00 15.96 78 CYS C N 1
ATOM 2025 C CA . CYS C 1 78 ? 57.117 87.653 30.835 1.00 15.75 78 CYS C CA 1
ATOM 2026 C C . CYS C 1 78 ? 56.287 87.308 29.607 1.00 17.90 78 CYS C C 1
ATOM 2027 O O . CYS C 1 78 ? 55.227 87.887 29.399 1.00 18.15 78 CYS C O 1
ATOM 2030 N N . VAL C 1 79 ? 56.783 86.429 28.722 1.00 18.69 79 VAL C N 1
ATOM 2031 C CA . VAL C 1 79 ? 56.078 86.071 27.501 1.00 20.94 79 VAL C CA 1
ATOM 2032 C C . VAL C 1 79 ? 56.071 84.544 27.303 1.00 17.57 79 VAL C C 1
ATOM 2033 O O . VAL C 1 79 ? 55.830 84.089 26.220 1.00 23.50 79 VAL C O 1
ATOM 2037 N N . ALA C 1 80 ? 56.206 83.797 28.403 1.00 17.24 80 ALA C N 1
ATOM 2038 C CA . ALA C 1 80 ? 56.249 82.348 28.311 1.00 18.87 80 ALA C CA 1
ATOM 2039 C C . ALA C 1 80 ? 54.941 81.719 28.805 1.00 22.04 80 ALA C C 1
ATOM 2040 O O . ALA C 1 80 ? 54.507 81.905 29.969 1.00 19.38 80 ALA C O 1
ATOM 2042 N N . TYR C 1 81 ? 54.401 80.827 27.960 1.00 20.71 81 TYR C N 1
ATOM 2043 C CA . TYR C 1 81 ? 53.196 80.109 28.342 1.00 22.28 81 TYR C CA 1
ATOM 2044 C C . TYR C 1 81 ? 53.637 78.693 28.675 1.00 20.36 81 TYR C C 1
ATOM 2045 O O . TYR C 1 81 ? 54.507 78.127 28.006 1.00 21.57 81 TYR C O 1
ATOM 2054 N N . PRO C 1 82 ? 53.043 78.078 29.704 1.00 23.60 82 PRO C N 1
ATOM 2055 C CA . PRO C 1 82 ? 53.411 76.720 30.081 1.00 22.29 82 PRO C CA 1
ATOM 2056 C C . PRO C 1 82 ? 52.845 75.705 29.089 1.00 21.25 82 PRO C C 1
ATOM 2057 O O . PRO C 1 82 ? 51.790 75.959 28.479 1.00 21.10 82 PRO C O 1
ATOM 2061 N N . THR C 1 83 ? 53.587 74.622 28.944 1.00 22.27 83 THR C N 1
ATOM 2062 C CA . THR C 1 83 ? 53.091 73.549 28.054 1.00 30.78 83 THR C CA 1
ATOM 2063 C C . THR C 1 83 ? 52.987 72.204 28.788 1.00 29.56 83 THR C C 1
ATOM 2064 O O . THR C 1 83 ? 52.575 71.226 28.168 1.00 30.01 83 THR C O 1
ATOM 2068 N N . GLY C 1 84 ? 53.4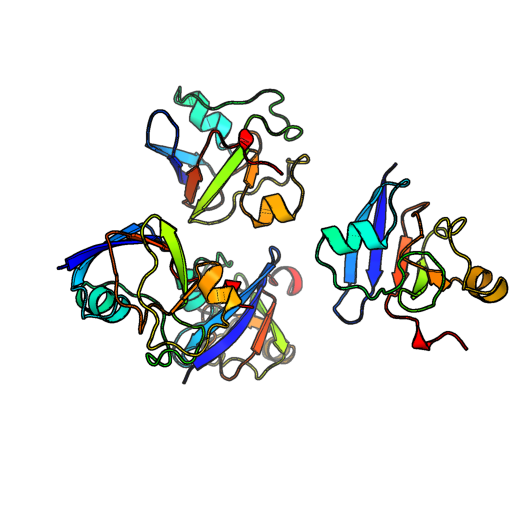24 72.154 30.040 1.00 25.22 84 GLY C N 1
ATOM 2069 C CA . GLY C 1 84 ? 53.332 70.987 30.895 1.00 21.17 84 GLY C CA 1
ATOM 2070 C C . GLY C 1 84 ? 53.726 71.351 32.311 1.00 23.46 84 GLY C C 1
ATOM 2071 O O . GLY C 1 84 ? 54.196 72.487 32.603 1.00 22.28 84 GLY C O 1
ATOM 2072 N N . ASP C 1 85 ? 53.522 70.457 33.250 1.00 22.01 85 ASP C N 1
ATOM 2073 C CA . ASP C 1 85 ? 53.953 70.693 34.607 1.00 22.20 85 ASP C CA 1
ATOM 2074 C C . ASP C 1 85 ? 55.469 70.835 34.525 1.00 24.94 85 ASP C C 1
ATOM 2075 O O . ASP C 1 85 ? 56.115 70.075 33.788 1.00 26.06 85 ASP C O 1
ATOM 2080 N N . CYS C 1 86 ? 56.064 71.753 35.266 1.00 21.76 86 CYS C N 1
ATOM 2081 C CA . CYS C 1 86 ? 57.506 71.979 35.106 1.00 19.80 86 CYS C CA 1
ATOM 2082 C C . CYS C 1 86 ? 58.107 72.718 36.305 1.00 23.48 86 CYS C C 1
ATOM 2083 O O . CYS C 1 86 ? 57.361 73.213 37.093 1.00 22.36 86 CYS C O 1
ATOM 2086 N N . VAL C 1 87 ? 59.443 72.780 36.395 1.00 21.87 87 VAL C N 1
ATOM 2087 C CA . VAL C 1 87 ? 60.187 73.426 37.481 1.00 23.22 87 VAL C CA 1
ATOM 2088 C C . VAL C 1 87 ? 61.097 74.405 36.819 1.00 25.02 87 VAL C C 1
ATOM 2089 O O . VAL C 1 87 ? 61.789 74.069 35.861 1.00 23.85 87 VAL C O 1
ATOM 2093 N N . ILE C 1 88 ? 61.045 75.619 37.324 1.00 20.53 88 ILE C N 1
ATOM 2094 C CA . ILE C 1 88 ? 61.843 76.760 36.763 1.00 20.47 88 ILE C CA 1
ATOM 2095 C C . ILE C 1 88 ? 62.513 77.530 37.862 1.00 24.64 88 ILE C C 1
ATOM 2096 O O . ILE C 1 88 ? 61.919 77.844 38.898 1.00 23.45 88 ILE C O 1
ATOM 2101 N N . GLU C 1 89 ? 63.827 77.717 37.721 1.00 21.06 89 GLU C N 1
ATOM 2102 C CA . GLU C 1 89 ? 64.599 78.581 38.637 1.00 22.37 89 GLU C CA 1
ATOM 2103 C C . GLU C 1 89 ? 64.372 80.031 38.139 1.00 20.27 89 GLU C C 1
ATOM 2104 O O . GLU C 1 89 ? 64.401 80.267 36.947 1.00 24.90 89 GLU C O 1
ATOM 2110 N N . THR C 1 90 ? 64.059 80.935 39.045 1.00 20.05 90 THR C N 1
ATOM 2111 C CA . THR C 1 90 ? 63.790 82.278 38.620 1.00 19.07 90 THR C CA 1
ATOM 2112 C C . THR C 1 90 ? 64.998 83.159 38.969 1.00 23.73 90 THR C C 1
ATOM 2113 O O . THR C 1 90 ? 66.051 82.673 39.420 1.00 23.78 90 THR C O 1
ATOM 2117 N N . HIS C 1 91 ? 64.882 84.426 38.640 1.00 18.51 91 HIS C N 1
ATOM 2118 C CA . HIS C 1 91 ? 65.919 85.426 38.927 1.00 22.22 91 HIS C CA 1
ATOM 2119 C C . HIS C 1 91 ? 67.251 84.985 38.342 1.00 22.38 91 HIS C C 1
ATOM 2120 O O . HIS C 1 91 ? 68.277 85.006 39.097 1.00 24.90 91 HIS C O 1
ATOM 2127 N N . LYS C 1 92 ? 67.241 84.597 37.070 1.00 21.68 92 LYS C N 1
ATOM 2128 C CA . LYS C 1 92 ? 68.446 84.020 36.341 1.00 26.27 92 LYS C CA 1
ATOM 2129 C C . LYS C 1 92 ? 69.112 84.964 35.431 1.00 34.19 92 LYS C C 1
ATOM 2130 O O . LYS C 1 92 ? 69.974 84.531 34.644 1.00 33.07 92 LYS C O 1
ATOM 2136 N N . GLU C 1 93 ? 68.781 86.235 35.505 1.00 21.34 93 GLU C N 1
ATOM 2137 C CA . GLU C 1 93 ? 69.432 87.093 34.536 1.00 33.68 93 GLU C CA 1
ATOM 2138 C C . GLU C 1 93 ? 71.005 87.141 34.586 1.00 40.06 93 GLU C C 1
ATOM 2139 O O . GLU C 1 93 ? 71.592 87.128 33.501 1.00 32.10 93 GLU C O 1
ATOM 2145 N N . GLU C 1 94 ? 71.643 87.177 35.781 1.00 30.94 94 GLU C N 1
ATOM 2146 C CA . GLU C 1 94 ? 73.128 87.259 35.917 1.00 36.49 94 GLU C CA 1
ATOM 2147 C C . GLU C 1 94 ? 73.794 86.061 35.061 1.00 44.64 94 GLU C C 1
ATOM 2148 O O . GLU C 1 94 ? 74.978 86.077 34.645 1.00 25.69 94 GLU C O 1
ATOM 2154 N N . ALA C 1 95 ? 73.024 85.021 34.710 1.00 53.83 95 ALA C N 1
ATOM 2155 C CA . ALA C 1 95 ? 73.608 83.921 33.919 1.00 22.38 95 ALA C CA 1
ATOM 2156 C C . ALA C 1 95 ? 73.723 83.995 32.376 1.00 39.59 95 ALA C C 1
ATOM 2157 O O . ALA C 1 95 ? 74.468 83.228 31.747 1.00 43.05 95 ALA C O 1
ATOM 2159 N N . LEU C 1 96 ? 72.943 84.860 31.772 1.00 41.48 96 LEU C N 1
ATOM 2160 C CA . LEU C 1 96 ? 72.917 84.962 30.309 1.00 68.34 96 LEU C CA 1
ATOM 2161 C C . LEU C 1 96 ? 74.308 85.318 29.753 1.00 70.36 96 LEU C C 1
ATOM 2162 O O . LEU C 1 96 ? 74.932 86.304 30.141 1.00 33.68 96 LEU C O 1
ATOM 2167 N N . TYR C 1 97 ? 74.786 84.488 28.834 1.00 60.45 97 TYR C N 1
ATOM 2168 C CA . TYR C 1 97 ? 76.101 84.687 28.267 1.00 58.63 97 TYR C CA 1
ATOM 2169 C C . TYR C 1 97 ? 76.047 85.262 26.873 1.00 40.71 97 TYR C C 1
ATOM 2170 O O . TYR C 1 97 ? 76.182 86.472 26.686 1.00 55.07 97 TYR C O 1
ATOM 2179 N N . ALA D 1 1 ? 82.980 54.327 55.343 1.00 31.02 1 ALA D N 1
ATOM 2180 C CA . ALA D 1 1 ? 81.872 55.291 55.551 1.00 28.43 1 ALA D CA 1
ATOM 2181 C C . ALA D 1 1 ? 80.857 55.092 54.450 1.00 25.86 1 ALA D C 1
ATOM 2182 O O . ALA D 1 1 ? 81.040 54.313 53.520 1.00 26.75 1 ALA D O 1
ATOM 2184 N N . SER D 1 2 ? 79.727 55.699 54.726 1.00 22.98 2 SER D N 1
ATOM 2185 C CA . SER D 1 2 ? 78.636 55.776 53.754 1.00 23.15 2 SER D CA 1
ATOM 2186 C C . SER D 1 2 ? 78.415 57.248 53.478 1.00 23.22 2 SER D C 1
ATOM 2187 O O . SER D 1 2 ? 78.632 58.137 54.295 1.00 24.64 2 SER D O 1
ATOM 2190 N N . TYR D 1 3 ? 77.993 57.568 52.233 1.00 23.87 3 TYR D N 1
ATOM 2191 C CA . TYR D 1 3 ? 77.751 58.936 51.867 1.00 18.06 3 TYR D CA 1
ATOM 2192 C C . TYR D 1 3 ? 76.378 59.246 51.308 1.00 17.10 3 TYR D C 1
ATOM 2193 O O . TYR D 1 3 ? 75.816 58.376 50.656 1.00 20.74 3 TYR D O 1
ATOM 2202 N N . LYS D 1 4 ? 75.921 60.468 51.465 1.00 18.04 4 LYS D N 1
ATOM 2203 C CA . LYS D 1 4 ? 74.643 60.904 50.895 1.00 17.13 4 LYS D CA 1
ATOM 2204 C C . LYS D 1 4 ? 74.897 61.211 49.389 1.00 20.68 4 LYS D C 1
ATOM 2205 O O . LYS D 1 4 ? 75.775 62.001 49.085 1.00 21.97 4 LYS D O 1
ATOM 2211 N N . VAL D 1 5 ? 74.102 60.569 48.521 1.00 18.94 5 VAL D N 1
ATOM 2212 C CA . VAL D 1 5 ? 74.195 60.844 47.070 1.00 17.52 5 VAL D CA 1
ATOM 2213 C C . VAL D 1 5 ? 72.843 61.371 46.639 1.00 16.64 5 VAL D C 1
ATOM 2214 O O . VAL D 1 5 ? 71.814 60.666 46.749 1.00 20.77 5 VAL D O 1
ATOM 2218 N N . THR D 1 6 ? 72.763 62.574 46.149 1.00 19.17 6 THR D N 1
ATOM 2219 C CA . THR D 1 6 ? 71.524 63.141 45.648 1.00 15.44 6 THR D CA 1
ATOM 2220 C C . THR D 1 6 ? 71.568 63.023 44.138 1.00 17.54 6 THR D C 1
ATOM 2221 O O . THR D 1 6 ? 72.472 63.576 43.540 1.00 18.27 6 THR D O 1
ATOM 2225 N N . LEU D 1 7 ? 70.581 62.275 43.603 1.00 18.21 7 LEU D N 1
ATOM 2226 C CA . LEU D 1 7 ? 70.466 62.033 42.163 1.00 16.76 7 LEU D CA 1
ATOM 2227 C C . LEU D 1 7 ? 69.431 63.003 41.636 1.00 18.81 7 LEU D C 1
ATOM 2228 O O . LEU D 1 7 ? 68.228 62.933 41.977 1.00 21.20 7 LEU D O 1
ATOM 2233 N N . LYS D 1 8 ? 69.847 63.886 40.734 1.00 18.47 8 LYS D N 1
ATOM 2234 C CA . LYS D 1 8 ? 68.903 64.866 40.149 1.00 17.05 8 LYS D CA 1
ATOM 2235 C C . LYS D 1 8 ? 68.414 64.296 38.810 1.00 18.33 8 LYS D C 1
ATOM 2236 O O . LYS D 1 8 ? 69.204 64.297 37.825 1.00 18.72 8 LYS D O 1
ATOM 2242 N N . THR D 1 9 ? 67.195 63.779 38.793 1.00 18.98 9 THR D N 1
ATOM 2243 C CA . THR D 1 9 ? 6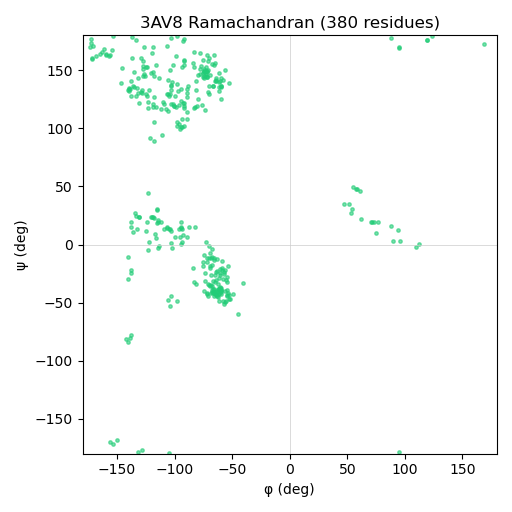6.690 63.079 37.571 1.00 18.94 9 THR D CA 1
ATOM 2244 C C . THR D 1 9 ? 65.666 63.986 36.890 1.00 22.65 9 THR D C 1
ATOM 2245 O O . THR D 1 9 ? 65.274 65.032 37.392 1.00 22.70 9 THR D O 1
ATOM 2249 N N . PRO D 1 10 ? 65.244 63.598 35.667 1.00 22.13 10 PRO D N 1
ATOM 2250 C CA . PRO D 1 10 ? 64.259 64.411 34.950 1.00 21.68 10 PRO D CA 1
ATOM 2251 C C . PRO D 1 10 ? 62.915 64.417 35.592 1.00 23.93 10 PRO D C 1
ATOM 2252 O O . PRO D 1 10 ? 62.036 65.204 35.186 1.00 29.64 10 PRO D O 1
AT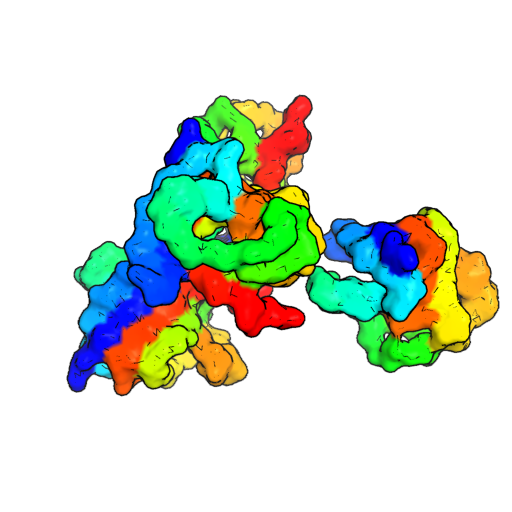OM 2256 N N . ASP D 1 11 ? 62.726 63.538 36.559 1.00 25.26 11 ASP D N 1
ATOM 2257 C CA . ASP D 1 11 ? 61.508 63.463 37.349 1.00 28.71 11 ASP D CA 1
ATOM 2258 C C . ASP D 1 11 ? 61.602 63.895 38.780 1.00 35.69 11 ASP D C 1
ATOM 2259 O O . ASP D 1 11 ? 60.657 63.690 39.537 1.00 39.73 11 ASP D O 1
ATOM 2264 N N . GLY D 1 12 ? 62.692 64.556 39.139 1.00 25.30 12 GLY D N 1
ATOM 2265 C CA . GLY D 1 12 ? 62.907 65.021 40.492 1.00 27.06 12 GLY D CA 1
ATOM 2266 C C . GLY D 1 12 ? 64.188 64.513 41.118 1.00 27.73 12 GLY D C 1
ATOM 2267 O O . GLY D 1 12 ? 64.911 63.703 40.522 1.00 26.28 12 GLY D O 1
ATOM 2268 N N . ASP D 1 13 ? 64.424 64.943 42.366 1.00 23.69 13 ASP D N 1
ATOM 2269 C CA . ASP D 1 13 ? 65.627 64.636 43.122 1.00 22.63 13 ASP D CA 1
ATOM 2270 C C . ASP D 1 13 ? 65.365 63.478 44.043 1.00 28.04 13 ASP D C 1
ATOM 2271 O O . ASP D 1 13 ? 64.254 63.367 44.637 1.00 26.66 13 ASP D O 1
ATOM 2276 N N . ASN D 1 14 ? 66.312 62.566 44.126 1.00 20.73 14 ASN D N 1
ATOM 2277 C CA . ASN D 1 14 ? 66.143 61.414 45.019 1.00 20.83 14 ASN D CA 1
ATOM 2278 C C . ASN D 1 14 ? 67.443 61.287 45.844 1.00 26.14 14 ASN D C 1
ATOM 2279 O O . ASN D 1 14 ? 68.527 61.300 45.308 1.00 24.29 14 ASN D O 1
ATOM 2284 N N . VAL D 1 15 ? 67.385 61.174 47.149 1.00 20.40 15 VAL D N 1
ATOM 2285 C CA . VAL D 1 15 ? 68.582 61.036 48.002 1.00 22.21 15 VAL D CA 1
ATOM 2286 C C . VAL D 1 15 ? 68.726 59.623 48.475 1.00 21.16 15 VAL D C 1
ATOM 2287 O O . VAL D 1 15 ? 67.714 59.026 48.950 1.00 24.38 15 VAL D O 1
ATOM 2291 N N . ILE D 1 16 ? 69.895 59.037 48.283 1.00 19.30 16 ILE D N 1
ATOM 2292 C CA . ILE D 1 16 ? 70.160 57.714 48.729 1.00 18.46 16 ILE D CA 1
ATOM 2293 C C . ILE D 1 16 ? 71.462 57.741 49.532 1.00 22.73 16 ILE D C 1
ATOM 2294 O O . ILE D 1 16 ? 72.271 58.677 49.369 1.00 21.27 16 ILE D O 1
ATOM 2299 N N . THR D 1 17 ? 71.699 56.698 50.391 1.00 21.10 17 THR D N 1
ATOM 2300 C CA . THR D 1 17 ? 72.881 56.556 51.180 1.00 22.28 17 THR D CA 1
ATOM 2301 C C . THR D 1 17 ? 73.650 55.390 50.603 1.00 24.24 17 THR D C 1
ATOM 2302 O O . THR D 1 17 ? 73.142 54.244 50.522 1.00 24.40 17 THR D O 1
ATOM 2306 N N . VAL D 1 18 ? 74.911 55.651 50.204 1.00 19.20 18 VAL D N 1
ATOM 2307 C CA . VAL D 1 18 ? 75.736 54.719 49.523 1.00 18.75 18 VAL D CA 1
ATOM 2308 C C . VAL D 1 18 ? 77.046 54.415 50.185 1.00 19.38 18 VAL D C 1
ATOM 2309 O O . VAL D 1 18 ? 77.860 55.305 50.430 1.00 21.33 18 VAL D O 1
ATOM 2313 N N . PRO D 1 19 ? 77.262 53.127 50.594 1.00 21.26 19 PRO D N 1
ATOM 2314 C CA . PRO D 1 19 ? 78.539 52.756 51.230 1.00 23.22 19 PRO D CA 1
ATOM 2315 C C . PRO D 1 19 ? 79.701 53.128 50.283 1.00 20.99 19 PRO D C 1
ATOM 2316 O O . PRO D 1 19 ? 79.546 52.967 49.072 1.00 24.07 19 PRO D O 1
ATOM 2320 N N . ASP D 1 20 ? 80.878 53.462 50.824 1.00 23.65 20 ASP D N 1
ATOM 2321 C CA . ASP D 1 20 ? 82.022 53.839 50.001 1.00 22.29 20 ASP D CA 1
ATOM 2322 C C . ASP D 1 20 ? 82.624 52.682 49.205 1.00 24.63 20 ASP D C 1
ATOM 2323 O O . ASP D 1 20 ? 83.530 52.918 48.409 1.00 22.72 20 ASP D O 1
ATOM 2328 N N . ASP D 1 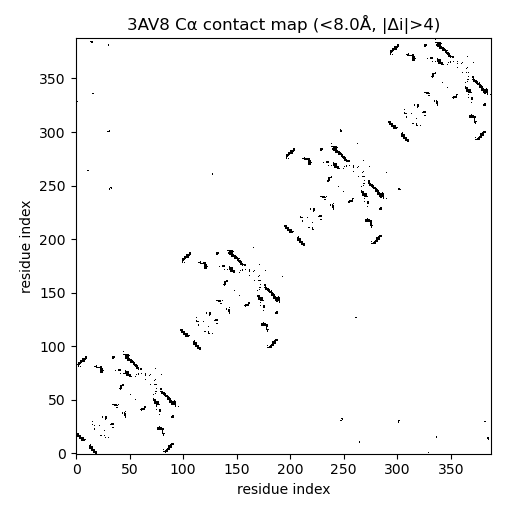21 ? 82.091 51.442 49.342 1.00 22.59 21 ASP D N 1
ATOM 2329 C CA . ASP D 1 21 ? 82.585 50.246 48.655 1.00 25.11 21 ASP D CA 1
ATOM 2330 C C . ASP D 1 21 ? 81.495 49.585 47.874 1.00 22.27 21 ASP D C 1
ATOM 2331 O O . ASP D 1 21 ? 81.582 48.403 47.507 1.00 24.98 21 ASP D O 1
ATOM 2336 N N . GLU D 1 22 ? 80.451 50.381 47.615 1.00 21.72 22 GLU D N 1
ATOM 2337 C CA . GLU D 1 22 ? 79.377 49.933 46.723 1.00 20.63 22 GLU D CA 1
ATOM 2338 C C . GLU D 1 22 ? 79.211 50.968 45.582 1.00 21.09 22 GLU D C 1
ATOM 2339 O O . GLU D 1 22 ? 79.459 52.175 45.751 1.00 23.28 22 GLU D O 1
ATOM 2345 N N . TYR D 1 23 ? 78.724 50.465 44.457 1.00 19.55 23 TYR D N 1
ATOM 2346 C CA . TYR D 1 23 ? 78.483 51.325 43.296 1.00 21.99 23 TYR D CA 1
ATOM 2347 C C . TYR D 1 23 ? 77.159 52.055 43.455 1.00 19.77 23 TYR D C 1
ATOM 2348 O O . TYR D 1 23 ? 76.093 51.551 43.909 1.00 19.59 23 TYR D O 1
ATOM 2357 N N . ILE D 1 24 ? 77.160 53.340 43.033 1.00 18.65 24 ILE D N 1
ATOM 2358 C CA . ILE D 1 24 ? 75.982 54.176 43.027 1.00 16.99 24 ILE D CA 1
ATOM 2359 C C . ILE D 1 24 ? 74.774 53.559 42.338 1.00 20.60 24 ILE D C 1
ATOM 2360 O O . ILE D 1 24 ? 73.683 53.551 42.914 1.00 19.88 24 ILE D O 1
ATOM 2365 N N . LEU D 1 25 ? 74.916 52.989 41.144 1.00 19.01 25 LEU D N 1
ATOM 2366 C CA . LEU D 1 25 ? 73.711 52.435 40.523 1.00 17.48 25 LEU D CA 1
ATOM 2367 C C . LEU D 1 25 ? 73.124 51.230 41.303 1.00 19.22 25 LEU D C 1
ATOM 2368 O O . LEU D 1 25 ? 71.888 51.139 41.391 1.00 20.26 25 LEU D O 1
ATOM 2373 N N . ASP D 1 26 ? 74.014 50.395 41.822 1.00 23.17 26 ASP D N 1
ATOM 2374 C CA . ASP D 1 26 ? 73.546 49.217 42.602 1.00 23.89 26 ASP D CA 1
ATOM 2375 C C . ASP D 1 26 ? 72.696 49.685 43.750 1.00 23.16 26 ASP D C 1
ATOM 2376 O O . ASP D 1 26 ? 71.602 49.146 43.972 1.00 26.95 26 ASP D O 1
ATOM 2381 N N . VAL D 1 27 ? 73.120 50.660 44.532 1.00 20.06 27 VAL D N 1
ATOM 2382 C CA . VAL D 1 27 ? 72.297 51.122 45.622 1.00 19.39 27 VAL D CA 1
ATOM 2383 C C . VAL D 1 27 ? 71.034 51.799 45.151 1.00 24.71 27 VAL D C 1
ATOM 2384 O O . VAL D 1 27 ? 69.939 51.657 45.830 1.00 23.31 27 VAL D O 1
ATOM 2388 N N . ALA D 1 28 ? 71.097 52.635 44.101 1.00 20.03 28 ALA D N 1
ATOM 2389 C CA . ALA D 1 28 ? 69.902 53.240 43.593 1.00 21.30 28 ALA D CA 1
ATOM 2390 C C . ALA D 1 28 ? 68.809 52.181 43.232 1.00 21.22 28 ALA D C 1
ATOM 2391 O O . ALA D 1 28 ? 67.596 52.433 43.466 1.00 24.55 28 ALA D O 1
ATOM 2393 N N . GLU D 1 29 ? 69.236 51.058 42.673 1.00 22.32 29 GLU D N 1
ATOM 2394 C CA . GLU D 1 29 ? 68.312 50.015 42.270 1.00 22.04 29 GLU D CA 1
ATOM 2395 C C . GLU D 1 29 ? 67.773 49.345 43.551 1.00 24.60 29 GLU D C 1
ATOM 2396 O O . GLU D 1 29 ? 66.542 49.040 43.587 1.00 26.74 29 GLU D O 1
ATOM 2402 N N . GLU D 1 30 ? 68.625 49.081 44.542 1.00 21.83 30 GLU D N 1
ATOM 2403 C CA . GLU D 1 30 ? 68.113 48.505 45.755 1.00 23.01 30 GLU D CA 1
ATOM 2404 C C . GLU D 1 30 ? 67.093 49.402 46.412 1.00 30.98 30 GLU D C 1
ATOM 2405 O O . GLU D 1 30 ? 66.218 48.889 47.107 1.00 33.14 30 GLU D O 1
ATOM 2411 N N . GLN D 1 31 ? 67.157 50.712 46.192 1.00 23.88 31 GLN D N 1
ATOM 2412 C CA . GLN D 1 31 ? 66.248 51.676 46.816 1.00 23.99 31 GLN D CA 1
ATOM 2413 C C . GLN D 1 31 ? 65.072 52.058 45.950 1.00 29.14 31 GLN D C 1
ATOM 2414 O O . GLN D 1 31 ? 64.419 53.105 46.142 1.00 34.32 31 GLN D O 1
ATOM 2420 N N . GLY D 1 32 ? 64.873 51.295 44.911 1.00 29.18 32 GLY D N 1
ATOM 2421 C CA . GLY D 1 32 ? 63.671 51.506 44.147 1.00 39.19 32 GLY D CA 1
ATOM 2422 C C . GLY D 1 32 ? 63.681 52.476 43.009 1.00 39.16 32 GLY D C 1
ATOM 2423 O O . GLY D 1 32 ? 62.673 52.712 42.385 1.00 39.59 32 GLY D O 1
ATOM 2424 N N . LEU D 1 33 ? 64.833 53.056 42.734 1.00 27.49 33 LEU D N 1
ATOM 2425 C CA . LEU D 1 33 ? 64.908 54.003 41.691 1.00 25.82 33 LEU D CA 1
ATOM 2426 C C . LEU D 1 33 ? 65.102 53.266 40.386 1.00 25.91 33 LEU D C 1
ATOM 2427 O O . LEU D 1 33 ? 65.560 52.152 40.337 1.00 34.99 33 LEU D O 1
ATOM 2432 N N . ASP D 1 34 ? 64.706 53.917 39.328 1.00 27.78 34 ASP D N 1
ATOM 2433 C CA . ASP D 1 34 ? 64.824 53.315 37.972 1.00 29.27 34 ASP D CA 1
ATOM 2434 C C . ASP D 1 34 ? 65.768 54.221 37.161 1.00 25.95 34 ASP D C 1
ATOM 2435 O O . ASP D 1 34 ? 65.363 55.166 36.482 1.00 43.98 34 ASP D O 1
ATOM 2440 N N . LEU D 1 35 ? 67.035 53.922 37.247 1.00 20.46 35 LEU D N 1
ATOM 2441 C CA . LEU D 1 35 ? 68.078 54.755 36.526 1.00 20.55 35 LEU D CA 1
ATOM 2442 C C . LEU D 1 35 ? 68.453 53.957 35.286 1.00 23.14 35 LEU D C 1
ATOM 2443 O O . LEU D 1 35 ? 68.384 52.736 35.288 1.00 23.29 35 LEU D O 1
ATOM 2448 N N . PRO D 1 36 ? 68.918 54.624 34.249 1.00 19.42 36 PRO D N 1
ATOM 2449 C CA . PRO D 1 36 ? 69.292 53.883 33.042 1.00 19.38 36 PRO D CA 1
ATOM 2450 C C . PRO D 1 36 ? 70.594 53.098 33.125 1.00 17.15 36 PRO D C 1
ATOM 2451 O O . PRO D 1 36 ? 71.554 53.491 33.754 1.00 20.19 36 PRO D O 1
ATOM 2455 N N . TYR D 1 37 ? 70.628 51.988 32.409 1.00 18.94 37 TYR D N 1
ATOM 2456 C CA . TYR D 1 37 ? 71.861 51.231 32.273 1.00 18.09 37 TYR D CA 1
ATOM 2457 C C . TYR D 1 37 ? 71.791 50.219 31.151 1.00 20.27 37 TYR D C 1
ATOM 2458 O O . TYR D 1 37 ? 70.708 49.907 30.652 1.00 22.96 37 TYR D O 1
ATOM 2467 N N . SER D 1 38 ? 72.974 49.742 30.758 1.00 18.74 38 SER D N 1
ATOM 2468 C CA . SER D 1 38 ? 73.004 48.675 29.748 1.00 20.31 38 SER D CA 1
ATOM 2469 C C . SER D 1 38 ? 74.087 47.625 30.204 1.00 18.90 38 SER D C 1
ATOM 2470 O O . SER D 1 38 ? 73.716 46.567 30.781 1.00 24.58 38 SER D O 1
ATOM 2473 N N . CYS D 1 39 ? 75.360 47.901 30.014 1.00 21.40 39 CYS D N 1
ATOM 2474 C CA . CYS D 1 39 ? 76.429 46.926 30.294 1.00 18.02 39 CYS D CA 1
ATOM 2475 C C . CYS D 1 39 ? 76.785 46.618 31.713 1.00 25.55 39 CYS D C 1
ATOM 2476 O O . CYS D 1 39 ? 77.253 45.496 32.001 1.00 22.41 39 CYS D O 1
ATOM 2479 N N . ARG D 1 40 ? 76.491 47.605 32.608 1.00 22.08 40 ARG D N 1
ATOM 2480 C CA . ARG D 1 40 ? 76.856 47.598 34.032 1.00 21.60 40 ARG D CA 1
ATOM 2481 C C . ARG D 1 40 ? 78.306 47.214 34.211 1.00 19.04 40 ARG D C 1
ATOM 2482 O O . ARG D 1 40 ? 78.704 46.667 35.264 1.00 22.08 40 ARG D O 1
ATOM 2490 N N . ALA D 1 41 ? 79.181 47.588 33.325 1.00 18.95 41 ALA D N 1
ATOM 2491 C CA . ALA D 1 41 ? 80.586 47.222 33.385 1.00 19.98 41 ALA D CA 1
ATOM 2492 C C . ALA D 1 41 ? 81.533 48.374 33.073 1.00 19.98 41 ALA D C 1
ATOM 2493 O O . ALA D 1 41 ? 82.750 48.171 32.847 1.00 22.72 41 ALA D O 1
ATOM 2495 N N . GLY D 1 42 ? 80.978 49.576 33.017 1.00 19.53 42 GLY D N 1
ATOM 2496 C CA . GLY D 1 42 ? 81.829 50.743 32.771 1.00 23.12 42 GLY D CA 1
ATOM 2497 C C . GLY D 1 42 ? 82.340 50.867 31.358 1.00 22.33 42 GLY D C 1
ATOM 2498 O O . GLY D 1 42 ? 83.314 51.604 31.125 1.00 20.25 42 GLY D O 1
ATOM 2499 N N . ALA D 1 43 ? 81.654 50.177 30.432 1.00 19.70 43 ALA D N 1
ATOM 2500 C CA . ALA D 1 43 ? 82.066 50.123 28.996 1.00 20.41 43 ALA D CA 1
ATOM 2501 C C . ALA D 1 43 ? 81.028 50.663 28.000 1.00 21.19 43 ALA D C 1
ATOM 2502 O O . ALA D 1 43 ? 81.069 50.329 26.784 1.00 24.19 43 ALA D O 1
ATOM 2504 N N . CYS D 1 44 ? 80.103 51.546 28.416 1.00 19.04 44 CYS D N 1
ATOM 2505 C CA . CYS D 1 44 ? 79.104 52.144 27.524 1.00 17.37 44 CYS D CA 1
ATOM 2506 C C . CYS D 1 44 ? 78.685 53.499 28.080 1.00 18.89 44 CYS D C 1
ATOM 2507 O O . CYS D 1 44 ? 79.262 53.958 29.021 1.00 21.61 44 CYS D O 1
ATOM 2510 N N . SER D 1 45 ? 77.820 54.161 27.397 1.00 19.79 45 SER D N 1
ATOM 2511 C CA . SER D 1 45 ? 77.384 55.521 27.799 1.00 19.22 45 SER D CA 1
ATOM 2512 C C . SER D 1 45 ? 76.029 55.534 28.454 1.00 20.08 45 SER D C 1
ATOM 2513 O O . SER D 1 45 ? 75.635 56.622 28.927 1.00 20.51 45 SER D O 1
ATOM 2516 N N . THR D 1 46 ? 75.351 54.371 28.642 1.00 20.04 46 THR D N 1
ATOM 2517 C CA . THR D 1 46 ? 73.955 54.409 29.022 1.00 18.88 46 THR D CA 1
ATOM 2518 C C . THR D 1 46 ? 73.638 54.952 30.472 1.00 16.91 46 THR D C 1
ATOM 2519 O O . THR D 1 46 ? 72.599 55.569 30.660 1.00 19.42 46 THR D O 1
ATOM 2523 N N . CYS D 1 47 ? 74.543 54.639 31.384 1.00 18.01 47 CYS D N 1
ATOM 2524 C CA . CYS D 1 47 ? 74.275 55.070 32.774 1.00 17.47 47 CYS D CA 1
ATOM 2525 C C . CYS D 1 47 ? 74.925 56.424 33.122 1.00 19.61 47 CYS D C 1
ATOM 2526 O O . CYS D 1 47 ? 75.026 56.805 34.279 1.00 17.31 47 CYS D O 1
ATOM 2529 N N . ALA D 1 48 ? 75.355 57.187 32.160 1.00 15.78 48 ALA D N 1
ATOM 2530 C CA . ALA D 1 48 ? 76.033 58.412 32.439 1.00 16.71 48 ALA D CA 1
ATOM 2531 C C . ALA D 1 48 ? 75.256 59.405 33.276 1.00 14.90 48 ALA D C 1
ATOM 2532 O O . ALA D 1 48 ? 74.105 59.618 33.039 1.00 17.00 48 ALA D O 1
ATOM 2534 N N . GLY D 1 49 ? 76.074 60.039 34.140 1.00 14.56 49 GLY D N 1
ATOM 2535 C CA . GLY D 1 49 ? 75.621 61.141 34.961 1.00 16.29 49 GLY D CA 1
ATOM 2536 C C . GLY D 1 49 ? 76.714 62.205 34.933 1.00 17.58 49 GLY D C 1
ATOM 2537 O O . GLY D 1 49 ? 77.770 62.066 34.295 1.00 15.76 49 GLY D O 1
ATOM 2538 N N . LYS D 1 50 ? 76.470 63.316 35.604 1.00 16.53 50 LYS D N 1
ATOM 2539 C CA . LYS D 1 50 ? 77.483 64.387 35.694 1.00 16.07 50 LYS D CA 1
ATOM 2540 C C . LYS D 1 50 ? 77.531 64.996 37.093 1.00 16.04 50 LYS D C 1
ATOM 2541 O O . LYS D 1 50 ? 76.465 65.261 37.662 1.00 17.44 50 LYS D O 1
ATOM 2547 N N . LEU D 1 51 ? 78.719 65.182 37.598 1.00 14.46 51 LEU D N 1
ATOM 2548 C CA . LEU D 1 51 ? 78.814 65.740 38.978 1.00 14.79 51 LEU D CA 1
ATOM 2549 C C . LEU D 1 51 ? 78.305 67.152 39.022 1.00 16.24 51 LEU D C 1
ATOM 2550 O O . LEU D 1 51 ? 78.579 68.003 38.159 1.00 18.16 51 LEU D O 1
ATOM 2555 N N . VAL D 1 52 ? 77.514 67.449 40.055 1.00 15.22 52 VAL D N 1
ATOM 2556 C CA . VAL D 1 52 ? 76.994 68.773 40.320 1.00 15.56 52 VAL D CA 1
ATOM 2557 C C . VAL D 1 52 ? 77.757 69.391 41.513 1.00 17.58 52 VAL D C 1
ATOM 2558 O O . VAL D 1 52 ? 78.247 70.531 41.444 1.00 19.64 52 VAL D O 1
ATOM 2562 N N . SER D 1 53 ? 77.920 68.643 42.617 1.00 16.20 53 SER D N 1
ATOM 2563 C CA . SER D 1 53 ? 78.633 69.208 43.819 1.00 16.89 53 SER D CA 1
ATOM 2564 C C . SER D 1 53 ? 79.161 68.057 44.643 1.00 16.14 53 SER D C 1
ATOM 2565 O O . SER D 1 53 ? 78.721 66.918 44.516 1.00 17.74 53 SER D O 1
ATOM 2568 N N . GLY D 1 54 ? 80.118 68.364 45.515 1.00 16.67 54 GLY D N 1
ATOM 2569 C CA . GLY D 1 54 ? 80.794 67.334 46.275 1.00 14.69 54 GLY D CA 1
ATOM 2570 C C . GLY D 1 54 ? 81.980 66.772 45.581 1.00 15.96 54 GLY D C 1
ATOM 2571 O O . GLY D 1 54 ? 82.271 67.187 44.453 1.00 19.15 54 GLY D O 1
ATOM 2572 N N . PRO D 1 55 ? 82.709 65.873 46.172 1.00 17.18 55 PRO D N 1
ATOM 2573 C CA . PRO D 1 55 ? 83.900 65.286 45.524 1.00 17.76 55 PRO D CA 1
ATOM 2574 C C . PRO D 1 55 ? 83.610 64.342 44.440 1.00 15.79 55 PRO D C 1
ATOM 2575 O O . PRO D 1 55 ? 82.565 63.697 44.430 1.00 18.66 55 PRO D O 1
ATOM 2579 N N . ALA D 1 56 ? 84.532 64.229 43.511 1.00 17.39 56 ALA D N 1
ATOM 2580 C CA . ALA D 1 56 ? 84.316 63.265 42.442 1.00 18.96 56 ALA D CA 1
ATOM 2581 C C . ALA D 1 56 ? 84.273 61.839 42.904 1.00 17.50 56 ALA D C 1
ATOM 2582 O O . ALA D 1 56 ? 85.069 61.482 43.765 1.00 17.25 56 ALA D O 1
ATOM 2584 N N . PRO D 1 57 ? 83.391 61.006 42.354 1.00 15.89 57 PRO D N 1
ATOM 2585 C CA . PRO D 1 57 ? 83.367 59.596 42.744 1.00 16.51 57 PRO D CA 1
ATOM 2586 C C . PRO D 1 57 ? 84.616 58.896 42.202 1.00 16.57 57 PRO D C 1
ATOM 2587 O O . PRO D 1 57 ? 85.255 59.329 41.181 1.00 16.11 57 PRO D O 1
ATOM 2591 N N . ASP D 1 58 ? 84.951 57.752 42.795 1.00 15.90 58 ASP D N 1
ATOM 2592 C CA . ASP D 1 58 ? 86.086 56.934 42.311 1.00 16.94 58 ASP D CA 1
ATOM 2593 C C . ASP D 1 58 ? 85.567 56.133 41.126 1.00 14.86 58 ASP D C 1
ATOM 2594 O O . ASP D 1 58 ? 84.626 55.340 41.165 1.00 17.28 58 ASP D O 1
ATOM 2599 N N . GLN D 1 59 ? 86.255 56.429 39.984 1.00 14.73 59 GLN D N 1
ATOM 2600 C CA . GLN D 1 59 ? 85.953 55.770 38.736 1.00 16.38 59 GLN D CA 1
ATOM 2601 C C . GLN D 1 59 ? 87.108 54.903 38.228 1.00 17.67 59 GLN D C 1
ATOM 2602 O O . GLN D 1 59 ? 87.257 54.724 36.994 1.00 19.46 59 GLN D O 1
ATOM 2608 N N . SER D 1 60 ? 87.895 54.377 39.154 1.00 19.40 60 SER D N 1
ATOM 2609 C CA . SER D 1 60 ? 88.990 53.467 38.781 1.00 19.05 60 SER D CA 1
ATOM 2610 C C . SER D 1 60 ? 88.501 52.251 38.030 1.00 18.04 60 SER D C 1
ATOM 2611 O O . SER D 1 60 ? 89.304 51.642 37.339 1.00 22.39 60 SER D O 1
ATOM 2614 N N . ASP D 1 61 ? 87.221 51.878 38.121 1.00 19.45 61 ASP D N 1
ATOM 2615 C CA . ASP D 1 61 ? 86.693 50.691 37.355 1.00 19.09 61 ASP D CA 1
ATOM 2616 C C . ASP D 1 61 ? 86.079 51.056 36.006 1.00 22.17 61 ASP D C 1
ATOM 2617 O O . ASP D 1 61 ? 85.562 50.170 35.365 1.00 28.93 61 ASP D O 1
ATOM 2622 N N . GLN D 1 62 ? 86.095 52.322 35.588 1.00 19.67 62 GLN D N 1
ATOM 2623 C CA . GLN D 1 62 ? 85.478 52.649 34.343 1.00 20.31 62 GLN D CA 1
ATOM 2624 C C . GLN D 1 62 ? 86.434 52.601 33.187 1.00 23.53 62 GLN D C 1
ATOM 2625 O O . GLN D 1 62 ? 87.638 52.777 33.409 1.00 22.86 62 GLN D O 1
ATOM 2631 N N . SER D 1 63 ? 85.865 52.457 31.977 1.00 20.80 63 SER D N 1
ATOM 2632 C CA . SER D 1 63 ? 86.748 52.573 30.816 1.00 23.65 63 SER D CA 1
ATOM 2633 C C . SER D 1 63 ? 86.210 53.373 29.630 1.00 22.49 63 SER D C 1
ATOM 2634 O O . SER D 1 63 ? 86.993 53.963 28.888 1.00 25.70 63 SER D O 1
ATOM 2637 N N . PHE D 1 64 ? 84.877 53.483 29.487 1.00 22.60 64 PHE D N 1
ATOM 2638 C CA . PHE D 1 64 ? 84.305 54.141 28.326 1.00 22.82 64 PHE D CA 1
ATOM 2639 C C . PHE D 1 64 ? 84.547 55.621 28.174 1.00 24.89 64 PHE D C 1
ATOM 2640 O O . PHE D 1 64 ? 84.814 56.108 27.056 1.00 23.80 64 PHE D O 1
ATOM 2648 N N . LEU D 1 65 ? 84.529 56.368 29.284 1.00 22.38 65 LEU D N 1
ATOM 2649 C CA . LEU D 1 65 ? 84.745 57.827 29.178 1.00 22.06 65 LEU D CA 1
ATOM 2650 C C . LEU D 1 65 ? 86.222 58.126 28.905 1.00 21.40 65 LEU D C 1
ATOM 2651 O O . LEU D 1 65 ? 87.129 57.454 29.420 1.00 22.75 65 LEU D O 1
ATOM 2656 N N . ASP D 1 66 ? 86.465 59.149 28.088 1.00 21.77 66 ASP D N 1
ATOM 2657 C CA . ASP D 1 66 ? 87.824 59.569 27.914 1.00 22.01 66 ASP D CA 1
ATOM 2658 C C . ASP D 1 66 ? 88.314 60.408 29.108 1.00 23.93 66 ASP D C 1
ATOM 2659 O O . ASP D 1 66 ? 87.516 60.909 29.916 1.00 23.81 66 ASP D O 1
ATOM 2664 N N . ASP D 1 67 ? 89.608 60.600 29.217 1.00 23.54 67 ASP D N 1
ATOM 2665 C CA . ASP D 1 67 ? 90.139 61.286 30.369 1.00 21.41 67 ASP D CA 1
ATOM 2666 C C . ASP D 1 67 ? 89.580 62.707 30.450 1.00 23.20 67 ASP D C 1
ATOM 2667 O O . ASP D 1 67 ? 89.350 63.199 31.552 1.00 26.15 67 ASP D O 1
ATOM 2672 N N . ASP D 1 68 ? 89.369 63.403 29.320 1.00 24.07 68 ASP D N 1
ATOM 2673 C CA . ASP D 1 68 ? 88.805 64.745 29.437 1.00 29.49 68 ASP D CA 1
ATOM 2674 C C . ASP D 1 68 ? 87.388 64.758 29.952 1.00 19.69 68 ASP D C 1
ATOM 2675 O O . ASP D 1 68 ? 86.981 65.733 30.622 1.00 22.74 68 ASP D O 1
ATOM 2680 N N . GLN D 1 69 ? 86.636 63.694 29.616 1.00 21.73 69 GLN D N 1
ATOM 2681 C CA . GLN D 1 69 ? 85.220 63.531 30.091 1.00 20.39 69 GLN D CA 1
ATOM 2682 C C . GLN D 1 69 ? 85.231 63.303 31.579 1.00 19.71 69 GLN D C 1
ATOM 2683 O O . GLN D 1 69 ? 84.367 63.876 32.279 1.00 20.45 69 GLN D O 1
ATOM 2689 N N . ILE D 1 70 ? 86.169 62.554 32.094 1.00 20.53 70 ILE D N 1
ATOM 2690 C CA . ILE D 1 70 ? 86.201 62.335 33.567 1.00 20.14 70 ILE D CA 1
ATOM 2691 C C . ILE D 1 70 ? 86.549 63.620 34.237 1.00 20.49 70 ILE D C 1
ATOM 2692 O O . ILE D 1 70 ? 85.943 64.024 35.198 1.00 20.23 70 ILE D O 1
ATOM 2697 N N . GLN D 1 71 ? 87.517 64.371 33.673 1.00 21.65 71 GLN D N 1
ATOM 2698 C CA . GLN D 1 71 ? 87.842 65.624 34.281 1.00 20.85 71 GLN D CA 1
ATOM 2699 C C . GLN D 1 71 ? 86.706 66.632 34.233 1.00 18.48 71 GLN D C 1
ATOM 2700 O O . GLN D 1 71 ? 86.583 67.450 35.145 1.00 24.94 71 GLN D O 1
ATOM 2706 N N . ALA D 1 72 ? 85.890 66.569 33.179 1.00 19.12 72 ALA D N 1
ATOM 2707 C CA . ALA D 1 72 ? 84.744 67.468 33.034 1.00 18.15 72 ALA D CA 1
ATOM 2708 C C . ALA D 1 72 ? 83.577 67.090 33.978 1.00 20.18 72 ALA D C 1
ATOM 2709 O O . ALA D 1 72 ? 82.605 67.855 34.046 1.00 23.77 72 ALA D O 1
ATOM 2711 N N . GLY D 1 73 ? 83.673 65.912 34.643 1.00 19.82 73 GLY D N 1
ATOM 2712 C CA . GLY D 1 73 ? 82.597 65.617 35.620 1.00 19.28 73 GLY D CA 1
ATOM 2713 C C . GLY D 1 73 ? 81.654 64.505 35.210 1.00 20.14 73 GLY D C 1
ATOM 2714 O O . GLY D 1 73 ? 80.745 64.165 35.941 1.00 18.58 73 GLY D O 1
ATOM 2715 N N . TYR D 1 74 ? 81.839 63.927 33.998 1.00 17.08 74 TYR D N 1
ATOM 2716 C CA . TYR D 1 74 ? 80.988 62.821 33.700 1.00 17.79 74 TYR D CA 1
ATOM 2717 C C . TYR D 1 74 ? 81.343 61.572 34.507 1.00 15.77 74 TYR D C 1
ATOM 2718 O O . TYR D 1 74 ? 82.498 61.325 34.769 1.00 16.58 74 TYR D O 1
ATOM 2727 N N . ILE D 1 75 ? 80.285 60.803 34.766 1.00 15.88 75 ILE D N 1
ATOM 2728 C CA . ILE D 1 75 ? 80.414 59.639 35.661 1.00 15.43 75 ILE D CA 1
ATOM 2729 C C . ILE D 1 75 ? 79.629 58.478 35.121 1.00 17.29 75 ILE D C 1
ATOM 2730 O O . ILE D 1 75 ? 78.449 58.633 34.722 1.00 18.30 75 ILE D O 1
ATOM 2735 N N . LEU D 1 76 ? 80.292 57.325 35.136 1.00 15.91 76 LEU D N 1
ATOM 2736 C CA . LEU D 1 76 ? 79.518 56.101 34.777 1.00 16.26 76 LEU D CA 1
ATOM 2737 C C . LEU D 1 76 ? 79.014 55.507 36.151 1.00 15.83 76 LEU D C 1
ATOM 2738 O O . LEU D 1 76 ? 79.761 54.892 36.887 1.00 18.81 76 LEU D O 1
ATOM 2743 N N . THR D 1 77 ? 77.747 55.804 36.397 1.00 16.96 77 THR D N 1
ATOM 2744 C CA . THR D 1 77 ? 77.157 55.460 37.708 1.00 17.60 77 THR D CA 1
ATOM 2745 C C . THR D 1 77 ? 77.172 53.995 37.989 1.00 18.33 77 THR D C 1
ATOM 2746 O O . THR D 1 77 ? 77.096 53.632 39.166 1.00 19.56 77 THR D O 1
ATOM 2750 N N . CYS D 1 78 ? 77.216 53.126 36.966 1.00 16.04 78 CYS D N 1
ATOM 2751 C CA . CYS D 1 78 ? 77.223 51.709 37.303 1.00 17.00 78 CYS D CA 1
ATOM 2752 C C . CYS D 1 78 ? 78.518 51.194 37.983 1.00 18.78 78 CYS D C 1
ATOM 2753 O O . CYS D 1 78 ? 78.514 50.078 38.555 1.00 22.06 78 CYS D O 1
ATOM 2756 N N . VAL D 1 79 ? 79.638 51.931 37.879 1.00 17.55 79 VAL D N 1
ATOM 2757 C CA . VAL D 1 79 ? 80.888 51.478 38.462 1.00 18.45 79 VAL D CA 1
ATOM 2758 C C . VAL D 1 79 ? 81.554 52.545 39.276 1.00 19.66 79 VAL D C 1
ATOM 2759 O O . VAL D 1 79 ? 82.776 52.515 39.438 1.00 24.44 79 VAL D O 1
ATOM 2763 N N . ALA D 1 80 ? 80.780 53.511 39.762 1.00 18.33 80 ALA D N 1
ATOM 2764 C CA . ALA D 1 80 ? 81.356 54.611 40.501 1.00 18.10 80 ALA D CA 1
ATOM 2765 C C . ALA D 1 80 ? 81.111 54.401 42.016 1.00 17.28 80 ALA D C 1
ATOM 2766 O O . ALA D 1 80 ? 79.943 54.193 42.416 1.00 20.00 80 ALA D O 1
ATOM 2768 N N . TYR D 1 81 ? 82.171 54.597 42.765 1.00 16.56 81 TYR D N 1
ATOM 2769 C CA . TYR D 1 81 ? 81.994 54.541 44.267 1.00 16.75 81 TYR D CA 1
ATOM 2770 C C . TYR D 1 81 ? 82.000 55.979 44.762 1.00 17.64 81 TYR D C 1
ATOM 2771 O O . TYR D 1 81 ? 82.818 56.800 44.353 1.00 16.96 81 TYR D O 1
ATOM 2780 N N . PRO D 1 82 ? 81.123 56.381 45.653 1.00 16.96 82 PRO D N 1
ATOM 2781 C CA . PRO D 1 82 ? 81.146 57.727 46.156 1.00 17.98 82 PRO D CA 1
ATOM 2782 C C . PRO D 1 82 ? 82.351 57.931 47.096 1.00 18.78 82 PRO D C 1
ATOM 2783 O O . PRO D 1 82 ? 82.795 56.972 47.772 1.00 19.54 82 PRO D O 1
ATOM 2787 N N . THR D 1 83 ? 82.948 59.115 47.057 1.00 16.32 83 THR D N 1
ATOM 2788 C CA . THR D 1 83 ? 84.055 59.401 47.945 1.00 16.63 83 THR D CA 1
ATOM 2789 C C . THR D 1 83 ? 83.692 60.483 48.973 1.00 20.15 83 THR D C 1
ATOM 2790 O O . THR D 1 83 ? 84.539 60.885 49.805 1.00 20.93 83 THR D O 1
ATOM 2794 N N . GLY D 1 84 ? 82.458 60.997 48.877 1.00 16.83 84 GLY D N 1
ATOM 2795 C CA . GLY D 1 84 ? 81.985 61.991 49.798 1.00 19.41 84 GLY D CA 1
ATOM 2796 C C . GLY D 1 84 ? 80.533 62.270 49.548 1.00 18.52 84 GLY D C 1
ATOM 2797 O O . GLY D 1 84 ? 80.007 61.766 48.541 1.00 16.50 84 GLY D O 1
ATOM 2798 N N . ASP D 1 85 ? 79.828 63.007 50.401 1.00 18.59 85 ASP D N 1
ATOM 2799 C CA . ASP D 1 85 ? 78.475 63.345 50.072 1.00 18.08 85 ASP D CA 1
ATOM 2800 C C . ASP D 1 85 ? 78.546 64.125 48.748 1.00 17.46 85 ASP D C 1
ATOM 2801 O O . ASP D 1 85 ? 79.380 65.038 48.569 1.00 17.81 85 ASP D O 1
ATOM 2806 N N . CYS D 1 86 ? 77.633 63.800 47.828 1.00 17.50 86 CYS D N 1
ATOM 2807 C CA . CYS D 1 86 ? 77.695 64.481 46.543 1.00 16.57 86 CYS D CA 1
ATOM 2808 C C . CYS D 1 86 ? 76.388 64.540 45.824 1.00 17.09 86 CYS D C 1
ATOM 2809 O O . CYS D 1 86 ? 75.417 63.874 46.231 1.00 19.22 86 CYS D O 1
ATOM 2812 N N . VAL D 1 87 ? 76.322 65.365 44.777 1.00 16.32 87 VAL D N 1
ATOM 2813 C CA . VAL D 1 87 ? 75.072 65.547 44.049 1.00 16.67 87 VAL D CA 1
ATOM 2814 C C . VAL D 1 87 ? 75.459 65.299 42.571 1.00 14.40 87 VAL D C 1
ATOM 2815 O O . VAL D 1 87 ? 76.507 65.810 42.129 1.00 15.51 87 VAL D O 1
ATOM 2819 N N . ILE D 1 88 ? 74.641 64.439 41.949 1.00 15.05 88 ILE D N 1
ATOM 2820 C CA . ILE D 1 88 ? 74.914 64.006 40.559 1.00 16.04 88 ILE D CA 1
ATOM 2821 C C . ILE D 1 88 ? 73.649 64.116 39.736 1.00 16.13 88 ILE D C 1
ATOM 2822 O O . ILE D 1 88 ? 72.573 63.629 40.127 1.00 17.92 88 ILE D O 1
ATOM 2827 N N . GLU D 1 89 ? 73.757 64.689 38.509 1.00 15.97 89 GLU D N 1
ATOM 2828 C CA . GLU D 1 89 ? 72.630 64.743 37.594 1.00 16.58 89 GLU D CA 1
ATOM 2829 C C . GLU D 1 89 ? 72.676 63.422 36.745 1.00 17.99 89 GLU D C 1
ATOM 2830 O O . GLU D 1 89 ? 73.767 63.059 36.257 1.00 18.52 89 GLU D O 1
ATOM 2836 N N . THR D 1 90 ? 71.531 62.727 36.669 1.00 17.02 90 THR D N 1
ATOM 2837 C CA . THR D 1 90 ? 71.450 61.476 35.933 1.00 16.15 90 THR D CA 1
ATOM 2838 C C . THR D 1 90 ? 70.885 61.706 34.536 1.00 16.28 90 THR D C 1
ATOM 2839 O O . THR D 1 90 ? 70.558 62.808 34.088 1.00 18.63 90 THR D O 1
ATOM 2843 N N . HIS D 1 91 ? 70.826 60.551 33.880 1.00 17.98 91 HIS D N 1
ATOM 2844 C CA . HIS D 1 91 ? 70.216 60.485 32.503 1.00 17.42 91 HIS D CA 1
ATOM 2845 C C . HIS D 1 91 ? 70.971 61.420 31.587 1.00 17.50 91 HIS D C 1
ATOM 2846 O O . HIS D 1 91 ? 70.305 62.123 30.776 1.00 21.50 91 HIS D O 1
ATOM 2853 N N . LYS D 1 92 ? 72.320 61.354 31.610 1.00 19.13 92 LYS D N 1
ATOM 2854 C CA . LYS D 1 92 ? 73.175 62.265 30.801 1.00 17.92 92 LYS D CA 1
ATOM 2855 C C . LYS D 1 92 ? 73.769 61.557 29.566 1.00 18.97 92 LYS D C 1
ATOM 2856 O O . LYS D 1 92 ? 74.603 62.216 28.922 1.00 22.51 92 LYS D O 1
ATOM 2862 N N . GLU D 1 93 ? 73.282 60.360 29.187 1.00 20.00 93 GLU D N 1
ATOM 2863 C CA . GLU D 1 93 ? 73.819 59.685 27.984 1.00 20.00 93 GLU D CA 1
ATOM 2864 C C . GLU D 1 93 ? 73.772 60.632 26.805 1.00 21.93 93 GLU D C 1
ATOM 2865 O O . GLU D 1 93 ? 74.780 60.699 26.110 1.00 19.43 93 GLU D O 1
ATOM 2871 N N . GLU D 1 94 ? 72.660 61.334 26.572 1.00 21.54 94 GLU D N 1
ATOM 2872 C CA . GLU D 1 94 ? 72.630 62.173 25.367 1.00 19.53 94 GLU D CA 1
ATOM 2873 C C . GLU D 1 94 ? 73.771 63.171 25.274 1.00 24.78 94 GLU D C 1
ATOM 2874 O O . GLU D 1 94 ? 74.226 63.569 24.145 1.00 26.84 94 GLU D O 1
ATOM 2880 N N . ALA D 1 95 ? 74.272 63.642 26.442 1.00 23.35 95 ALA D N 1
ATOM 2881 C CA . ALA D 1 95 ? 75.345 64.612 26.397 1.00 25.98 95 ALA D CA 1
ATOM 2882 C C . ALA D 1 95 ? 76.668 64.056 25.934 1.00 22.45 95 ALA D C 1
ATOM 2883 O O . ALA D 1 95 ? 77.579 64.897 25.729 1.00 31.22 95 ALA D O 1
ATOM 2885 N N . LEU D 1 96 ? 76.862 62.753 25.822 1.00 21.55 96 LEU D N 1
ATOM 2886 C CA . LEU D 1 96 ? 78.131 62.152 25.357 1.00 24.84 96 LEU D CA 1
ATOM 2887 C C . LEU D 1 96 ? 78.136 61.999 23.835 1.00 31.57 96 LEU D C 1
ATOM 2888 O O . LEU D 1 96 ? 79.041 61.344 23.265 1.00 35.63 96 LEU D O 1
ATOM 2893 N N . TYR D 1 97 ? 77.088 62.539 23.207 1.00 27.77 97 TYR D N 1
ATOM 2894 C CA . TYR D 1 97 ? 76.955 62.483 21.740 1.00 34.71 97 TYR D CA 1
ATOM 2895 C C . TYR D 1 97 ? 76.655 63.939 21.334 1.00 31.74 97 TYR D C 1
ATOM 2896 O O . TYR D 1 97 ? 76.501 64.213 20.123 1.00 41.22 97 TYR D O 1
#

Secondary structure (DSSP, 8-state):
-EEEEEEE-SS-EEEEEEETTS-HHHHHHHTT-----SS-SSSSSTTEEEEEESSPPB-TT--SS-HHHHHTTEEEGGGPBP-SSEEEE---GGGG-/-EEEEEEEETTEEEEEEEETTS-HHHHHHHTT-----SS-SSSSSTTEEEEEESSPPB-TT--SS-HHHHHTTEEEGGG-B--SSEEEE---GGG--/-EEEEEEEETTEEEEEEEETTS-HHHHHHHTT-----SS-SSSSSTTEEEEEESSPPB-TT--SS-HHHHHTTEEEGGG-B--SSEEEE---GGG--/-EEEEEEEETTEEEEEEEETTS-HHHHHHHTT-----SSSSS-SSTTEEEEEESPPPB-TT--SS-HHHHHTTEEEGGGPBPSSSEEEE---GGGG-